Protein AF-0000000084808362 (afdb_homodimer)

Sequence (472 aa):
MSPPMSAMIQLTNAEKTFVMHLQGGVRLPVVRGVSFHVDAGECVVLAGPSGAGKSSILKMIFGNYRCDAGRIAILHRGATIDLATAEPRQVLELRRDTIGYVSQFLRAVPRVAAIDVVAEPLVAGSVGKDEARGRAGELLKRLNIAERLWSLPPATFSGGEQQRVNIARGFIAHVPILLLDEPTASLDAANREVVMRLIAEKKRDGVALIAIVHDDEVRARIADRLIDVASFAAAAMSPPMSAMIQLTNAEKTFVMHLQGGVRLPVVRGVSFHVDAGECVVLAGPSGAGKSSILKMIFGNYRCDAGRIAILHRGATIDLATAEPRQVLELRRDTIGYVSQFLRAVPRVAAIDVVAEPLVAGSVGKDEARGRAGELLKRLNIAERLWSLPPATFSGGEQQRVNIARGFIAHVPILLLDEPTASLDAANREVVMRLIAEKKRDGVALIAIVHDDEVRARIADRLIDVASFAAAA

Organism: Rhodopseudomonas palustris (strain HaA2) (NCBI:txid316058)

Radius of gyration: 23.23 Å; Cα contacts (8 Å, |Δi|>4): 958; chains: 2; bounding box: 54×68×52 Å

Nearest PDB structures (foldseek):
  7z15-assembly1_K  TM=9.847E-01  e=7.695E-33  Escherichia coli
  4p33-assembly1_A  TM=8.807E-01  e=1.014E-18  Escherichia coli K-12
  8bms-assembly1_B  TM=9.250E-01  e=7.532E-17  Lactobacillus delbrueckii subsp. bulgaricus ATCC 11842 = JCM 1002
  8bmq-assembly1_B  TM=8.930E-01  e=3.930E-16  Lactobacillus delbrueckii subsp. bulgaricus ATCC 11842 = JCM 1002
  7nnu-assembly1_B  TM=8.495E-01  e=1.137E-15  Lactobacillus delbrueckii subsp. bulgaricus ATCC 11842 = JCM 1002

Solvent-accessible surface area (backbone atoms only — not comparable to full-atom values): 24644 Å² total; per-residue (Å²): 127,79,71,60,100,55,44,40,35,36,35,44,42,25,23,34,64,45,65,36,64,92,55,84,47,42,72,44,57,35,30,39,58,38,62,54,69,38,33,55,38,30,28,38,27,50,38,62,60,82,81,27,31,65,67,55,51,52,31,35,74,65,58,80,33,76,46,73,39,59,35,38,36,33,55,49,96,89,38,77,43,43,61,53,74,50,51,71,70,54,48,54,48,38,49,70,59,32,40,36,64,28,62,76,64,65,82,66,61,84,89,41,24,33,36,53,58,25,13,39,63,34,38,75,69,69,38,54,64,69,60,23,39,50,54,26,49,54,44,34,47,68,58,70,45,59,74,87,49,34,75,36,34,46,83,78,45,50,70,41,52,31,44,42,48,35,48,36,32,36,60,64,49,90,40,54,26,40,37,32,37,40,80,55,50,66,39,42,71,70,58,34,50,46,53,51,49,52,53,52,50,42,26,74,72,40,20,19,31,41,34,35,65,66,50,65,69,60,43,66,72,58,40,75,41,79,42,63,35,54,80,20,28,30,81,124,126,78,71,60,100,55,45,41,35,37,33,43,41,26,23,34,64,45,64,35,63,94,56,83,48,42,71,44,58,36,31,38,58,39,63,52,69,37,34,57,37,29,29,39,27,50,38,63,60,82,82,26,32,64,67,56,53,54,32,35,75,66,58,79,35,77,47,73,38,59,36,38,36,34,55,50,96,90,37,76,43,43,60,52,76,49,52,71,69,54,49,53,48,38,49,71,58,33,40,35,65,28,62,75,63,66,80,66,60,84,87,41,25,35,37,52,59,26,14,39,62,34,39,75,70,69,38,53,62,68,60,22,36,50,54,25,48,54,45,35,48,69,59,69,47,60,74,86,49,34,74,35,34,46,84,77,46,52,70,40,52,28,44,42,49,35,48,37,30,38,60,64,51,89,40,53,27,38,40,33,37,39,78,56,51,67,40,42,71,70,58,34,50,46,52,52,49,53,53,51,51,40,26,74,71,40,20,19,32,40,34,34,64,67,49,64,69,60,43,65,72,59,40,76,43,78,41,64,36,54,81,20,27,31,80,125

InterPro domains:
  IPR003439 ABC transporter-like, ATP-binding domain [PF00005] (32-185)
  IPR003439 ABC transporter-like, ATP-binding domain [PS50893] (9-236)
  IPR003593 AAA+ ATPase domain [SM00382] (40-233)
  IPR012701 Phosphonate C-P lyase system, PhnL [TIGR02324] (8-229)
  IPR017871 ABC transporter-like, conserved site [PS00211] (157-171)
  IPR027417 P-loop containing nucleoside triphosphate hydrolase [G3DSA:3.40.50.300] (7-231)
  IPR027417 P-loop containing nucleoside triphosphate hydrolase [SSF52540] (11-228)

Foldseek 3Di:
DPPPPFFQKWWAQWWDWDQDVVVVRDIHTQFTGDTDTWGFLAEEEEDEDPSNCQVVVVCCQLLVGAGPDTWMWGQDPNDIDTSNPDDPVVSVVCPLAAEFEQAPDDPWDPPAFLLCLLLVSVVVVVDDPVVSSVLSVVQCVLLPNDPVRRRDTLVPPDPQSSLSSSLSSRLSDQHQEYEEEASCPPHDPVSSVSSLVSLNVNSVVGHTYYYYHDDPVSCVSRHPYYDYSNVGGDPD/DPPDPFFQKWWAQWWDWDQDVVVVRDIHTQFTGDTDTWGFLAEEEEDEDPSNCQVVVVCCQLLVGAGPDTWMWGQDPNDIDTSNPDDPVVSVVCPLAAEFEQAPDDPWDPPAFLLCLLLVSVVVVVDDPVVSSVLSVVQCVLLPNDPVRRRDTCVPPDPQSSLSSSLSSRLSDQHQEYEEEASCPPHDPVSSVSSLVSLNVNSVVGHTYYYYHDDPVSCVSRHPYYDYSNVGGDPD

Structure (mmCIF, N/CA/C/O backbone):
data_AF-0000000084808362-model_v1
#
loop_
_entity.id
_entity.type
_entity.pdbx_description
1 polymer 'Phosphonate C-P lyase system, PhnL'
#
loop_
_atom_site.group_PDB
_atom_site.id
_atom_site.type_symbol
_atom_site.label_atom_id
_atom_site.label_alt_id
_atom_site.label_comp_id
_atom_site.label_asym_id
_atom_site.label_entity_id
_atom_site.label_seq_id
_atom_site.pdbx_PDB_ins_code
_atom_site.Cartn_x
_atom_site.Cartn_y
_atom_site.Cartn_z
_atom_site.occupancy
_atom_site.B_iso_or_equiv
_atom_site.auth_seq_id
_atom_site.auth_comp_id
_atom_site.auth_asym_id
_atom_site.auth_atom_id
_atom_site.pdbx_PDB_model_num
ATOM 1 N N . MET A 1 1 ? 18.531 -31.109 -9.062 1 32.88 1 MET A N 1
ATOM 2 C CA . MET A 1 1 ? 17.656 -32.062 -8.367 1 32.88 1 MET A CA 1
ATOM 3 C C . MET A 1 1 ? 16.312 -32.156 -9.062 1 32.88 1 MET A C 1
ATOM 5 O O . MET A 1 1 ? 15.734 -31.125 -9.445 1 32.88 1 MET A O 1
ATOM 9 N N . SER A 1 2 ? 15.984 -33.188 -9.742 1 40.16 2 SER A N 1
ATOM 10 C CA . SER A 1 2 ? 14.711 -33.5 -10.375 1 40.16 2 SER A CA 1
ATOM 11 C C . SER A 1 2 ? 13.531 -33.062 -9.516 1 40.16 2 SER A C 1
ATOM 13 O O . SER A 1 2 ? 13.562 -33.188 -8.289 1 40.16 2 SER A O 1
ATOM 15 N N . PRO A 1 3 ? 12.75 -32.031 -9.898 1 50.47 3 PRO A N 1
ATOM 16 C CA . PRO A 1 3 ? 11.586 -31.688 -9.078 1 50.47 3 PRO A CA 1
ATOM 17 C C . PRO A 1 3 ? 10.859 -32.938 -8.562 1 50.47 3 PRO A C 1
ATOM 19 O O . PRO A 1 3 ? 10.859 -33.969 -9.227 1 50.47 3 PRO A O 1
ATOM 22 N N . PRO A 1 4 ? 10.805 -33.094 -7.316 1 53.03 4 PRO A N 1
ATOM 23 C CA . PRO A 1 4 ? 9.953 -34.188 -6.895 1 53.03 4 PRO A CA 1
ATOM 24 C C . PRO A 1 4 ? 8.625 -34.25 -7.645 1 53.03 4 PRO A C 1
ATOM 26 O O . PRO A 1 4 ? 8.188 -33.219 -8.203 1 53.03 4 PRO A O 1
ATOM 29 N N . MET A 1 5 ? 8.18 -35.344 -8.102 1 58.56 5 MET A N 1
ATOM 30 C CA . MET A 1 5 ? 6.938 -35.719 -8.781 1 58.56 5 MET A CA 1
ATOM 31 C C . MET A 1 5 ? 5.797 -34.781 -8.352 1 58.56 5 MET A C 1
ATOM 33 O O . MET A 1 5 ? 4.797 -34.656 -9.062 1 58.56 5 MET A O 1
ATOM 37 N N . SER A 1 6 ? 6.004 -33.781 -7.328 1 76.56 6 SER A N 1
ATOM 38 C CA . SER A 1 6 ? 4.848 -33.062 -6.797 1 76.56 6 SER A CA 1
ATOM 39 C C . SER A 1 6 ? 5.031 -31.547 -6.906 1 76.56 6 SER A C 1
ATOM 41 O O . SER A 1 6 ? 4.164 -30.766 -6.488 1 76.56 6 SER A O 1
ATOM 43 N N . ALA A 1 7 ? 5.977 -31.047 -7.711 1 92.12 7 ALA A N 1
ATOM 44 C CA . ALA A 1 7 ? 6.223 -29.609 -7.707 1 92.12 7 ALA A CA 1
ATOM 45 C C . ALA A 1 7 ? 5.316 -28.891 -8.703 1 92.12 7 ALA A C 1
ATOM 47 O O . ALA A 1 7 ? 5.223 -29.297 -9.867 1 92.12 7 ALA A O 1
ATOM 48 N N . MET A 1 8 ? 4.613 -27.922 -8.234 1 97.12 8 MET A N 1
ATOM 49 C CA . MET A 1 8 ? 3.768 -27.094 -9.094 1 97.12 8 MET A CA 1
ATOM 50 C C . MET A 1 8 ? 4.586 -26 -9.773 1 97.12 8 MET A C 1
ATOM 52 O O . MET A 1 8 ? 4.258 -25.578 -10.883 1 97.12 8 MET A O 1
ATOM 56 N N . ILE A 1 9 ? 5.625 -25.5 -9.086 1 97.88 9 ILE A N 1
ATOM 57 C CA . ILE A 1 9 ? 6.555 -24.484 -9.57 1 97.88 9 ILE A CA 1
ATOM 58 C C . ILE A 1 9 ? 7.992 -24.953 -9.328 1 97.88 9 ILE A C 1
ATOM 60 O O . ILE A 1 9 ? 8.312 -25.469 -8.258 1 97.88 9 ILE A O 1
ATOM 64 N N . GLN A 1 10 ? 8.844 -24.797 -10.32 1 97.31 10 GLN A N 1
ATOM 65 C CA . GLN A 1 10 ? 10.266 -25.078 -10.156 1 97.31 10 GLN A CA 1
ATOM 66 C C . GLN A 1 10 ? 11.117 -24.016 -10.82 1 97.31 10 GLN A C 1
ATOM 68 O O . GLN A 1 10 ? 11.047 -23.812 -12.039 1 97.31 10 GLN A O 1
ATOM 73 N N . LEU A 1 11 ? 11.828 -23.266 -10.016 1 96.94 11 LEU A N 1
ATOM 74 C CA . LEU A 1 11 ? 12.828 -22.344 -10.516 1 96.94 11 LEU A CA 1
ATOM 75 C C . LEU A 1 11 ? 14.219 -22.969 -10.461 1 96.94 11 LEU A C 1
ATOM 77 O O . LEU A 1 11 ? 14.602 -23.562 -9.445 1 96.94 11 LEU A O 1
ATOM 81 N N . THR A 1 12 ? 14.914 -22.922 -11.578 1 96.44 12 THR A N 1
ATOM 82 C CA . THR A 1 12 ? 16.281 -23.422 -11.672 1 96.44 12 THR A CA 1
ATOM 83 C C . THR A 1 12 ? 17.219 -22.344 -12.211 1 96.44 12 THR A C 1
ATOM 85 O O . THR A 1 12 ? 17.188 -22.016 -13.398 1 96.44 12 THR A O 1
ATOM 88 N N . ASN A 1 13 ? 18.016 -21.75 -11.328 1 95.5 13 ASN A N 1
ATOM 89 C CA . ASN A 1 13 ? 19 -20.734 -11.648 1 95.5 13 ASN A CA 1
ATOM 90 C C . ASN A 1 13 ? 18.375 -19.562 -12.406 1 95.5 13 ASN A C 1
ATOM 92 O O . ASN A 1 13 ? 18.938 -19.094 -13.406 1 95.5 13 ASN A O 1
ATOM 96 N N . ALA A 1 14 ? 17.266 -19.172 -12.008 1 94.5 14 ALA A N 1
ATOM 97 C CA . ALA A 1 14 ? 16.578 -18.062 -12.656 1 94.5 14 ALA A CA 1
ATOM 98 C C . ALA A 1 14 ? 17.266 -16.734 -12.359 1 94.5 14 ALA A C 1
ATOM 100 O O . ALA A 1 14 ? 17.75 -16.516 -11.242 1 94.5 14 ALA A O 1
ATOM 101 N N . GLU A 1 15 ? 17.312 -15.891 -13.344 1 92.38 15 GLU A N 1
ATOM 102 C CA . GLU A 1 15 ? 17.984 -14.594 -13.219 1 92.38 15 GLU A CA 1
ATOM 103 C C . GLU A 1 15 ? 17.141 -13.477 -13.828 1 92.38 15 GLU A C 1
ATOM 105 O O . GLU A 1 15 ? 16.375 -13.711 -14.766 1 92.38 15 GLU A O 1
ATOM 110 N N . LYS A 1 16 ? 17.203 -12.352 -13.203 1 88.31 16 LYS A N 1
ATOM 111 C CA . LYS A 1 16 ? 16.562 -11.156 -13.742 1 88.31 16 LYS A CA 1
ATOM 112 C C . LYS A 1 16 ? 17.484 -9.953 -13.656 1 88.31 16 LYS A C 1
ATOM 114 O O . LYS A 1 16 ? 18.062 -9.68 -12.594 1 88.31 16 LYS A O 1
ATOM 119 N N . THR A 1 17 ? 17.609 -9.32 -14.75 1 82.44 17 THR A N 1
ATOM 120 C CA . THR A 1 17 ? 18.375 -8.086 -14.859 1 82.44 17 THR A CA 1
ATOM 121 C C . THR A 1 17 ? 17.547 -6.984 -15.5 1 82.44 17 THR A C 1
ATOM 123 O O . THR A 1 17 ? 16.812 -7.238 -16.469 1 82.44 17 THR A O 1
ATOM 126 N N . PHE A 1 18 ? 17.547 -5.848 -14.82 1 75.19 18 PHE A N 1
ATOM 127 C CA . PHE A 1 18 ? 16.891 -4.707 -15.438 1 75.19 18 PHE A CA 1
ATOM 128 C C . PHE A 1 18 ? 17.891 -3.828 -16.172 1 75.19 18 PHE A C 1
ATOM 130 O O . PHE A 1 18 ? 19 -3.588 -15.68 1 75.19 18 PHE A O 1
ATOM 137 N N . VAL A 1 19 ? 17.609 -3.615 -17.375 1 72.5 19 VAL A N 1
ATOM 138 C CA . VAL A 1 19 ? 18.422 -2.688 -18.141 1 72.5 19 VAL A CA 1
ATOM 139 C C . VAL A 1 19 ? 17.828 -1.284 -18.078 1 72.5 19 VAL A C 1
ATOM 141 O O . VAL A 1 19 ? 16.672 -1.075 -18.453 1 72.5 19 VAL A O 1
ATOM 144 N N . MET A 1 20 ? 18.547 -0.435 -17.453 1 66.06 20 MET A N 1
ATOM 145 C CA . MET A 1 20 ? 18.109 0.949 -17.297 1 66.06 20 MET A CA 1
ATOM 146 C C . MET A 1 20 ? 18.422 1.765 -18.547 1 66.06 20 MET A C 1
ATOM 148 O O . MET A 1 20 ? 19.5 2.357 -18.641 1 66.06 20 MET A O 1
ATOM 152 N N . HIS A 1 21 ? 17.531 1.797 -19.406 1 66.94 21 HIS A N 1
ATOM 153 C CA . HIS A 1 21 ? 17.797 2.465 -20.672 1 66.94 21 HIS A CA 1
ATOM 154 C C . HIS A 1 21 ? 18 3.963 -20.469 1 66.94 21 HIS A C 1
ATOM 156 O O . HIS A 1 21 ? 18.812 4.578 -21.172 1 66.94 21 HIS A O 1
ATOM 162 N N . LEU A 1 22 ? 17.219 4.465 -19.516 1 60.75 22 LEU A N 1
ATOM 163 C CA . LEU A 1 22 ? 17.344 5.895 -19.266 1 60.75 22 LEU A CA 1
ATOM 164 C C . LEU A 1 22 ? 18.688 6.23 -18.625 1 60.75 22 LEU A C 1
ATOM 166 O O . LEU A 1 22 ? 19.062 7.398 -18.531 1 60.75 22 LEU A O 1
ATOM 170 N N . GLN A 1 23 ? 19.359 5.207 -18.234 1 61.28 23 GLN A N 1
ATOM 171 C CA . GLN A 1 23 ? 20.672 5.422 -17.672 1 61.28 23 GLN A CA 1
ATOM 172 C C . GLN A 1 23 ? 21.75 4.727 -18.5 1 61.28 23 GLN A C 1
ATOM 174 O O . GLN A 1 23 ? 22.594 4.004 -17.953 1 61.28 23 GLN A O 1
ATOM 179 N N . GLY A 1 24 ? 21.734 5.043 -19.656 1 66.44 24 GLY A N 1
ATOM 180 C CA . GLY A 1 24 ? 22.812 4.555 -20.516 1 66.44 24 GLY A CA 1
ATOM 181 C C . GLY A 1 24 ? 22.812 3.045 -20.656 1 66.44 24 GLY A C 1
ATOM 182 O O . GLY A 1 24 ? 23.859 2.451 -20.953 1 66.44 24 GLY A O 1
ATOM 183 N N . GLY A 1 25 ? 21.75 2.49 -20.25 1 67.94 25 GLY A N 1
ATOM 184 C CA . GLY A 1 25 ? 21.672 1.048 -20.422 1 67.94 25 GLY A CA 1
ATOM 185 C C . GLY A 1 2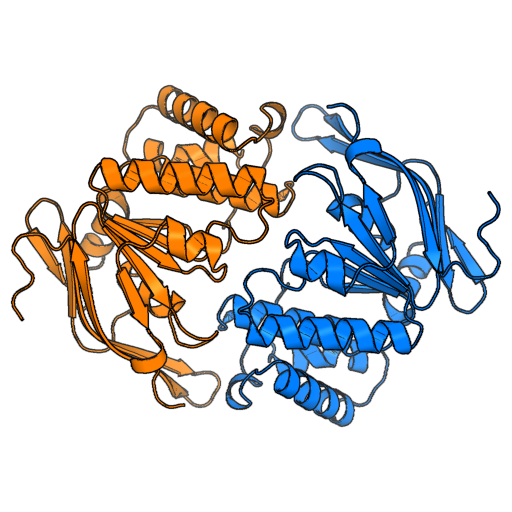5 ? 22.281 0.277 -19.266 1 67.94 25 GLY A C 1
ATOM 186 O O . GLY A 1 25 ? 22.703 -0.867 -19.438 1 67.94 25 GLY A O 1
ATOM 187 N N . VAL A 1 26 ? 22.406 0.939 -18.172 1 70.69 26 VAL A N 1
ATOM 188 C CA . VAL A 1 26 ? 22.969 0.29 -16.984 1 70.69 26 VAL A CA 1
ATOM 189 C C . VAL A 1 26 ? 22.125 -0.937 -16.641 1 70.69 26 VAL A C 1
ATOM 191 O O . VAL A 1 26 ? 20.891 -0.894 -16.703 1 70.69 26 VAL A O 1
ATOM 194 N N . ARG A 1 27 ? 22.969 -2.059 -16.547 1 75.62 27 ARG A N 1
ATOM 195 C CA . ARG A 1 27 ? 22.328 -3.305 -16.141 1 75.62 27 ARG A CA 1
ATOM 196 C C . ARG A 1 27 ? 22.266 -3.436 -14.625 1 75.62 27 ARG A C 1
ATOM 198 O O . ARG A 1 27 ? 23.281 -3.24 -13.945 1 75.62 27 ARG A O 1
ATOM 205 N N . LEU A 1 28 ? 21.078 -3.555 -14.117 1 74.56 28 LEU A N 1
ATOM 206 C CA . LEU A 1 28 ? 20.891 -3.754 -12.68 1 74.56 28 LEU A CA 1
ATOM 207 C C . LEU A 1 28 ? 20.375 -5.16 -12.391 1 74.56 28 LEU A C 1
ATOM 209 O O . LEU A 1 28 ? 19.172 -5.418 -12.461 1 74.56 28 LEU A O 1
ATOM 213 N N . PRO A 1 29 ? 21.484 -6.02 -12.156 1 78.25 29 PRO A N 1
ATOM 214 C CA . PRO A 1 29 ? 21.016 -7.344 -11.75 1 78.25 29 PRO A CA 1
ATOM 215 C C . PRO A 1 29 ? 20.156 -7.305 -10.484 1 78.25 29 PRO A C 1
ATOM 217 O O . PRO A 1 29 ? 20.531 -6.676 -9.5 1 78.25 29 PRO A O 1
ATOM 220 N N . VAL A 1 30 ? 19.047 -7.867 -10.586 1 79.12 30 VAL A N 1
ATOM 221 C CA . VAL A 1 30 ? 18.125 -7.863 -9.453 1 79.12 30 VAL A CA 1
ATOM 222 C C . VAL A 1 30 ? 18.25 -9.18 -8.688 1 79.12 30 VAL A C 1
ATOM 224 O O . VAL A 1 30 ? 18.453 -9.18 -7.469 1 79.12 30 VAL A O 1
ATOM 227 N N . VAL A 1 31 ? 18.172 -10.352 -9.375 1 87 31 VAL A N 1
ATOM 228 C CA . VAL A 1 31 ? 18.344 -11.672 -8.766 1 87 31 VAL A CA 1
ATOM 229 C C . VAL A 1 31 ? 19.141 -12.57 -9.695 1 87 31 VAL A C 1
ATOM 231 O O . VAL A 1 31 ? 19.031 -12.461 -10.922 1 87 31 VAL A O 1
ATOM 234 N N . ARG A 1 32 ? 19.922 -13.414 -9.047 1 90.62 32 ARG A N 1
ATOM 235 C CA . ARG A 1 32 ? 20.75 -14.375 -9.773 1 90.62 32 ARG A CA 1
ATOM 236 C C . ARG A 1 32 ? 20.703 -15.75 -9.102 1 90.62 32 ARG A C 1
ATOM 238 O O . ARG A 1 32 ? 20.734 -15.844 -7.875 1 90.62 32 ARG A O 1
ATOM 245 N N . GLY A 1 33 ? 20.547 -16.734 -9.93 1 91.69 33 GLY A N 1
ATOM 246 C CA . GLY A 1 33 ? 20.672 -18.109 -9.461 1 91.69 33 GLY A CA 1
ATOM 247 C C . GLY A 1 33 ? 19.531 -18.547 -8.57 1 91.69 33 GLY A C 1
ATOM 248 O O . GLY A 1 33 ? 19.719 -19.359 -7.66 1 91.69 33 GLY A O 1
ATOM 249 N N . VAL A 1 34 ? 18.375 -18 -8.789 1 94.12 34 VAL A N 1
ATOM 250 C CA . VAL A 1 34 ? 17.234 -18.359 -7.965 1 94.12 34 VAL A CA 1
ATOM 251 C C . VAL A 1 34 ? 16.812 -19.812 -8.25 1 94.12 34 VAL A C 1
ATOM 253 O O . VAL A 1 34 ? 16.469 -20.141 -9.383 1 94.12 34 VAL A O 1
ATOM 256 N N . SER A 1 35 ? 16.922 -20.672 -7.215 1 96.31 35 SER A N 1
ATOM 257 C CA . SER A 1 35 ? 16.547 -22.078 -7.371 1 96.31 35 SER A CA 1
ATOM 258 C C . SER A 1 35 ? 15.734 -22.562 -6.188 1 96.31 35 SER A C 1
ATOM 260 O O . SER A 1 35 ? 16.203 -22.547 -5.047 1 96.31 35 SER A O 1
ATOM 262 N N . PHE A 1 36 ? 14.516 -22.953 -6.422 1 96.5 36 PHE A N 1
ATOM 263 C CA . PHE A 1 36 ? 13.648 -23.578 -5.434 1 96.5 36 PHE A CA 1
ATOM 264 C C . PHE A 1 36 ? 12.383 -24.109 -6.094 1 96.5 36 PHE A C 1
ATOM 266 O O . PHE A 1 36 ? 12.164 -23.906 -7.285 1 96.5 36 PHE A O 1
ATOM 273 N N . HIS A 1 37 ? 11.664 -24.844 -5.406 1 97.25 37 HIS A N 1
ATOM 274 C CA . HIS A 1 37 ? 10.398 -25.359 -5.902 1 97.25 37 HIS A CA 1
ATOM 275 C C . HIS A 1 37 ? 9.289 -25.172 -4.871 1 97.25 37 HIS A C 1
ATOM 277 O O . HIS A 1 37 ? 9.555 -24.844 -3.717 1 97.25 37 HIS A O 1
ATOM 283 N N . VAL A 1 38 ? 8.078 -25.281 -5.32 1 98.06 38 VAL A N 1
ATOM 284 C CA . VAL A 1 38 ? 6.895 -25.234 -4.465 1 98.06 38 VAL A CA 1
ATOM 285 C C . VAL A 1 38 ? 5.953 -26.391 -4.809 1 98.06 38 VAL A C 1
ATOM 287 O O . VAL A 1 38 ? 5.605 -26.578 -5.977 1 98.06 38 VAL A O 1
ATOM 290 N N . ASP A 1 39 ? 5.57 -27.109 -3.793 1 97.69 39 ASP A N 1
ATOM 291 C CA . ASP A 1 39 ? 4.688 -28.266 -3.992 1 97.69 39 ASP A CA 1
ATOM 292 C C . ASP A 1 39 ? 3.225 -27.859 -3.814 1 97.69 39 ASP A C 1
ATOM 294 O O . ASP A 1 39 ? 2.928 -26.797 -3.277 1 97.69 39 ASP A O 1
ATOM 298 N N . ALA A 1 40 ? 2.346 -28.734 -4.371 1 97.19 40 ALA A N 1
ATOM 299 C CA . ALA A 1 40 ? 0.918 -28.562 -4.125 1 97.19 40 ALA A CA 1
ATOM 300 C C . ALA A 1 40 ? 0.615 -28.547 -2.629 1 97.19 40 ALA A C 1
ATOM 302 O O . ALA A 1 40 ? 1.174 -29.344 -1.87 1 97.19 40 ALA A O 1
ATOM 303 N N . GLY A 1 41 ? -0.188 -27.547 -2.23 1 97.31 41 GLY A N 1
ATOM 304 C CA . GLY A 1 41 ? -0.6 -27.469 -0.838 1 97.31 41 GLY A CA 1
ATOM 305 C C . GLY A 1 41 ? 0.478 -26.906 0.072 1 97.31 41 GLY A C 1
ATOM 306 O O . GLY A 1 41 ? 0.382 -27.016 1.296 1 97.31 41 GLY A O 1
ATOM 307 N N . GLU A 1 42 ? 1.483 -26.328 -0.536 1 97.94 42 GLU A N 1
ATOM 308 C CA . GLU A 1 42 ? 2.58 -25.734 0.215 1 97.94 42 GLU A CA 1
ATOM 309 C C . GLU A 1 42 ? 2.582 -24.203 0.063 1 97.94 42 GLU A C 1
ATOM 311 O O . GLU A 1 42 ? 2.305 -23.688 -1.021 1 97.94 42 GLU A O 1
ATOM 316 N N . CYS A 1 43 ? 2.869 -23.562 1.129 1 98.19 43 CYS A N 1
ATOM 317 C CA . CYS A 1 43 ? 3.096 -22.125 1.074 1 98.19 43 CYS A CA 1
ATOM 318 C C . CYS A 1 43 ? 4.559 -21.797 1.346 1 98.19 43 CYS A C 1
ATOM 320 O O . CYS A 1 43 ? 5.039 -21.969 2.467 1 98.19 43 CYS A O 1
ATOM 322 N N . VAL A 1 44 ? 5.246 -21.344 0.374 1 98.19 44 VAL A N 1
ATOM 323 C CA . VAL A 1 44 ? 6.625 -20.891 0.502 1 98.19 44 VAL A CA 1
ATOM 324 C C . VAL A 1 44 ? 6.648 -19.375 0.668 1 98.19 44 VAL A C 1
ATOM 326 O O . VAL A 1 44 ? 5.996 -18.641 -0.088 1 98.19 44 VAL A O 1
ATOM 329 N N . VAL A 1 45 ? 7.336 -18.875 1.63 1 97.62 45 VAL A N 1
ATOM 330 C CA . VAL A 1 45 ? 7.477 -17.438 1.853 1 97.62 45 VAL A CA 1
ATOM 331 C C . VAL A 1 45 ? 8.883 -17 1.455 1 97.62 45 VAL A C 1
ATOM 333 O O . VAL A 1 45 ? 9.875 -17.609 1.857 1 97.62 45 VAL A O 1
ATOM 336 N N . LEU A 1 46 ? 8.938 -16 0.653 1 96 46 LEU A N 1
ATOM 337 C CA . LEU A 1 46 ? 10.203 -15.375 0.298 1 96 46 LEU A CA 1
ATOM 338 C C . LEU A 1 46 ? 10.617 -14.336 1.343 1 96 46 LEU A C 1
ATOM 340 O O . LEU A 1 46 ? 9.883 -13.383 1.602 1 96 46 LEU A O 1
ATOM 344 N N . ALA A 1 47 ? 11.742 -14.602 1.918 1 92.31 47 ALA A N 1
ATOM 345 C CA . ALA A 1 47 ? 12.273 -13.703 2.941 1 92.31 47 ALA A CA 1
ATOM 346 C C . ALA A 1 47 ? 13.5 -12.953 2.43 1 92.31 47 ALA A C 1
ATOM 348 O O . ALA A 1 47 ? 14.141 -13.375 1.463 1 92.31 47 ALA A O 1
ATOM 349 N N . GLY A 1 48 ? 13.781 -11.805 3.086 1 88 48 GLY A N 1
ATOM 350 C CA . GLY A 1 48 ? 14.906 -10.961 2.705 1 88 48 GLY A CA 1
ATOM 351 C C . GLY A 1 48 ? 14.617 -9.477 2.842 1 88 48 GLY A C 1
ATOM 352 O O . GLY A 1 48 ? 13.461 -9.086 3.02 1 88 48 GLY A O 1
ATOM 353 N N . PRO A 1 49 ? 15.625 -8.75 2.795 1 83 49 PRO A N 1
ATOM 354 C CA . PRO A 1 49 ? 15.438 -7.301 2.938 1 83 49 PRO A CA 1
ATOM 355 C C . PRO A 1 49 ? 14.719 -6.68 1.744 1 83 49 PRO A C 1
ATOM 357 O O . PRO A 1 49 ? 14.594 -7.316 0.694 1 83 49 PRO A O 1
ATOM 360 N N . SER A 1 50 ? 14.188 -5.484 1.985 1 80.12 50 SER A N 1
ATOM 361 C CA . SER A 1 50 ? 13.578 -4.746 0.883 1 80.12 50 SER A CA 1
ATOM 362 C C . SER A 1 50 ? 14.57 -4.539 -0.257 1 80.12 50 SER A C 1
ATOM 364 O O . SER A 1 50 ? 15.742 -4.242 -0.021 1 80.12 50 SER A O 1
ATOM 366 N N . GLY A 1 51 ? 14.086 -4.762 -1.45 1 78.06 51 GLY A N 1
ATOM 367 C CA . GLY A 1 51 ? 14.938 -4.57 -2.615 1 78.06 51 GLY A CA 1
ATOM 368 C C . GLY A 1 51 ? 15.719 -5.812 -2.988 1 78.06 51 GLY A C 1
ATOM 369 O O . GLY A 1 51 ? 16.469 -5.812 -3.971 1 78.06 51 GLY A O 1
ATOM 370 N N . ALA A 1 52 ? 15.477 -6.852 -2.297 1 83.44 52 ALA A N 1
ATOM 371 C CA . ALA A 1 52 ? 16.25 -8.07 -2.543 1 83.44 52 ALA A CA 1
ATOM 372 C C . ALA A 1 52 ? 15.773 -8.766 -3.818 1 83.44 52 ALA A C 1
ATOM 374 O O . ALA A 1 52 ? 16.406 -9.727 -4.277 1 83.44 52 ALA A O 1
ATOM 375 N N . GLY A 1 53 ? 14.641 -8.352 -4.344 1 86.56 53 GLY A N 1
ATOM 376 C CA . GLY A 1 53 ? 14.148 -8.922 -5.59 1 86.56 53 GLY A CA 1
ATOM 377 C C . GLY A 1 53 ? 12.977 -9.859 -5.402 1 86.56 53 GLY A C 1
ATOM 378 O O . GLY A 1 53 ? 12.594 -10.578 -6.324 1 86.56 53 GLY A O 1
ATOM 379 N N . LYS A 1 54 ? 12.43 -9.945 -4.25 1 91.19 54 LYS A N 1
ATOM 380 C CA . LYS A 1 54 ? 11.32 -10.844 -3.934 1 91.19 54 LYS A CA 1
ATOM 381 C C . LYS A 1 54 ? 10.156 -10.641 -4.898 1 91.19 54 LYS A C 1
ATOM 383 O O . LYS A 1 54 ? 9.656 -11.602 -5.488 1 91.19 54 LYS A O 1
ATOM 388 N N . SER A 1 55 ? 9.781 -9.383 -5.113 1 89.69 55 SER A N 1
ATOM 389 C CA . SER A 1 55 ? 8.664 -9.086 -6.004 1 89.69 55 SER A CA 1
ATOM 390 C C . SER A 1 55 ? 9.008 -9.422 -7.449 1 89.69 55 SER A C 1
ATOM 392 O O . SER A 1 55 ? 8.141 -9.852 -8.219 1 89.69 55 SER A O 1
ATOM 394 N N . SER A 1 56 ? 10.258 -9.211 -7.801 1 88.19 56 SER A N 1
ATOM 395 C CA . SER A 1 56 ? 10.688 -9.562 -9.148 1 88.19 56 SER A CA 1
ATOM 396 C C . SER A 1 56 ? 10.523 -11.055 -9.414 1 88.19 56 SER A C 1
ATOM 398 O O . SER A 1 56 ? 10.141 -11.453 -10.516 1 88.19 56 SER A O 1
ATOM 400 N N . ILE A 1 57 ? 10.812 -11.836 -8.414 1 93.69 57 ILE A N 1
ATOM 401 C CA . ILE A 1 57 ? 10.656 -13.281 -8.555 1 93.69 57 ILE A CA 1
ATOM 402 C C . ILE A 1 57 ? 9.188 -13.617 -8.805 1 93.69 57 ILE A C 1
ATOM 404 O O . ILE A 1 57 ? 8.867 -14.383 -9.711 1 93.69 57 ILE A O 1
ATOM 408 N N . LEU A 1 58 ? 8.258 -13.008 -8.047 1 94.69 58 LEU A N 1
ATOM 409 C CA . LEU A 1 58 ? 6.828 -13.234 -8.25 1 94.69 58 LEU A CA 1
ATOM 410 C C . LEU A 1 58 ? 6.402 -12.805 -9.648 1 94.69 58 LEU A C 1
ATOM 412 O O . LEU A 1 58 ? 5.656 -13.516 -10.32 1 94.69 58 LEU A O 1
ATOM 416 N N . LYS A 1 59 ? 6.926 -11.719 -10.102 1 92.31 59 LYS A N 1
ATOM 417 C CA . LYS A 1 59 ? 6.57 -11.188 -11.414 1 92.31 59 LYS A CA 1
ATOM 418 C C . LYS A 1 59 ? 7.105 -12.086 -12.531 1 92.31 59 LYS A C 1
ATOM 420 O O . LYS A 1 59 ? 6.48 -12.219 -13.586 1 92.31 59 LYS A O 1
ATOM 425 N N . MET A 1 60 ? 8.25 -12.672 -12.312 1 93.81 60 MET A N 1
ATOM 426 C CA . MET A 1 60 ? 8.789 -13.617 -13.281 1 93.81 60 MET A CA 1
ATOM 427 C C . MET A 1 60 ? 7.906 -14.859 -13.367 1 93.81 60 MET A C 1
ATOM 429 O O . MET A 1 60 ? 7.609 -15.336 -14.469 1 93.81 60 MET A O 1
ATOM 433 N N . ILE A 1 61 ? 7.477 -15.281 -12.219 1 96.5 61 ILE A N 1
ATOM 434 C CA . ILE A 1 61 ? 6.648 -16.484 -12.18 1 96.5 61 ILE A CA 1
ATOM 435 C C . ILE A 1 61 ? 5.297 -16.203 -12.828 1 96.5 61 ILE A C 1
ATOM 437 O O . ILE A 1 61 ? 4.75 -17.047 -13.547 1 96.5 61 ILE A O 1
ATOM 441 N N . PHE A 1 62 ? 4.773 -15.023 -12.672 1 95 62 PHE A N 1
ATOM 442 C CA . PHE A 1 62 ? 3.49 -14.641 -13.25 1 95 62 PHE A CA 1
ATOM 443 C C . PHE A 1 62 ? 3.633 -14.328 -14.734 1 95 62 PHE A C 1
ATOM 445 O O . PHE A 1 62 ? 2.637 -14.258 -15.453 1 95 62 PHE A O 1
ATOM 452 N N . GLY A 1 63 ? 4.848 -14.039 -15.133 1 92.38 63 GLY A N 1
ATOM 453 C CA . GLY A 1 63 ? 5.113 -13.805 -16.547 1 92.38 63 GLY A CA 1
ATOM 454 C C . GLY A 1 63 ? 5.109 -12.328 -16.906 1 92.38 63 GLY A C 1
ATOM 455 O O . GLY A 1 63 ? 5.121 -11.977 -18.094 1 92.38 63 GLY A O 1
ATOM 456 N N . ASN A 1 64 ? 5.039 -11.477 -15.969 1 87.81 64 ASN A N 1
ATOM 457 C CA . ASN A 1 64 ? 5.133 -10.039 -16.219 1 87.81 64 ASN A CA 1
ATOM 458 C C . ASN A 1 64 ? 6.566 -9.625 -16.531 1 87.81 64 ASN A C 1
ATOM 460 O O . ASN A 1 64 ? 6.789 -8.602 -17.188 1 87.81 64 ASN A O 1
ATOM 464 N N . TYR A 1 65 ? 7.477 -10.375 -15.969 1 87.19 65 TYR A N 1
ATOM 465 C CA . TYR A 1 65 ? 8.898 -10.164 -16.234 1 87.19 65 TYR A CA 1
ATOM 466 C C . TYR A 1 65 ? 9.5 -11.375 -16.938 1 87.19 65 TYR A C 1
ATOM 468 O O . TYR A 1 65 ? 9.172 -12.523 -16.609 1 87.19 65 TYR A O 1
ATOM 476 N N . ARG A 1 66 ? 10.344 -11.055 -17.812 1 88.12 66 ARG A N 1
ATOM 477 C CA . ARG A 1 66 ? 11.047 -12.141 -18.5 1 88.12 66 ARG A CA 1
ATOM 478 C C . ARG A 1 66 ? 12.188 -12.672 -17.641 1 88.12 66 ARG A C 1
ATOM 480 O O . ARG A 1 66 ? 12.898 -11.898 -17 1 88.12 66 ARG A O 1
ATOM 487 N N . CYS A 1 67 ? 12.242 -13.938 -17.609 1 90.69 67 CYS A N 1
ATOM 488 C CA . CYS A 1 67 ? 13.406 -14.602 -17.016 1 90.69 67 CYS A CA 1
ATOM 489 C C . CYS A 1 67 ? 14.602 -14.531 -17.969 1 90.69 67 CYS A C 1
ATOM 491 O O . CYS A 1 67 ? 14.562 -15.086 -19.062 1 90.69 67 CYS A O 1
ATOM 493 N N . ASP A 1 68 ? 15.656 -13.867 -17.547 1 90.19 68 ASP A N 1
ATOM 494 C CA . ASP A 1 68 ? 16.781 -13.617 -18.453 1 90.19 68 ASP A CA 1
ATOM 495 C C . ASP A 1 68 ? 17.625 -14.875 -18.641 1 90.19 68 ASP A C 1
ATOM 497 O O . ASP A 1 68 ? 18.219 -15.062 -19.703 1 90.19 68 ASP A O 1
ATOM 501 N N . ALA A 1 69 ? 17.75 -15.648 -17.656 1 91.88 69 ALA A N 1
ATOM 502 C CA . ALA A 1 69 ? 18.484 -16.922 -17.703 1 91.88 69 ALA A CA 1
ATOM 503 C C . ALA A 1 69 ? 17.875 -17.938 -16.734 1 91.88 69 ALA A C 1
ATOM 505 O O . ALA A 1 69 ? 17.094 -17.562 -15.852 1 91.88 69 ALA A O 1
ATOM 506 N N . GLY A 1 70 ? 18.141 -19.156 -17.016 1 94.94 70 GLY A N 1
ATOM 507 C CA . GLY A 1 70 ? 17.578 -20.219 -16.188 1 94.94 70 GLY A CA 1
ATOM 508 C C . GLY A 1 70 ? 16.219 -20.688 -16.656 1 94.94 70 GLY A C 1
ATOM 509 O O . GLY A 1 70 ? 15.914 -20.609 -17.844 1 94.94 70 GLY A O 1
ATOM 510 N N . ARG A 1 71 ? 15.578 -21.312 -15.633 1 95.62 71 ARG A N 1
ATOM 511 C CA . ARG A 1 71 ? 14.297 -21.922 -15.992 1 95.62 71 ARG A CA 1
ATOM 512 C C . ARG A 1 71 ? 13.258 -21.688 -14.906 1 95.62 71 ARG A C 1
ATOM 514 O O . ARG A 1 71 ? 13.586 -21.672 -13.719 1 95.62 71 ARG A O 1
ATOM 521 N N . ILE A 1 72 ? 12.047 -21.438 -15.336 1 97.12 72 ILE A N 1
ATOM 522 C CA . ILE A 1 72 ? 10.883 -21.422 -14.469 1 97.12 72 ILE A CA 1
ATOM 523 C C . ILE A 1 72 ? 9.828 -22.391 -15 1 97.12 72 ILE A C 1
ATOM 525 O O . ILE A 1 72 ? 9.094 -22.078 -15.938 1 97.12 72 ILE A O 1
ATOM 529 N N . ALA A 1 73 ? 9.773 -23.516 -14.375 1 97.19 73 ALA A N 1
ATOM 530 C CA . ALA A 1 73 ? 8.867 -24.578 -14.828 1 97.19 73 ALA A CA 1
ATOM 531 C C . ALA A 1 73 ? 7.562 -24.562 -14.039 1 97.19 73 ALA A C 1
ATOM 533 O O . ALA A 1 73 ? 7.578 -24.578 -12.805 1 97.19 73 ALA A O 1
ATOM 534 N N . ILE A 1 74 ? 6.453 -24.516 -14.727 1 97.5 74 ILE A N 1
ATOM 535 C CA . ILE A 1 74 ? 5.121 -24.5 -14.133 1 97.5 74 ILE A CA 1
ATOM 536 C C . ILE A 1 74 ? 4.348 -25.75 -14.57 1 97.5 74 ILE A C 1
ATOM 538 O O . ILE A 1 74 ? 4.293 -26.062 -15.766 1 97.5 74 ILE A O 1
ATOM 542 N N . LEU A 1 75 ? 3.838 -26.469 -13.625 1 96.62 75 LEU A N 1
ATOM 543 C CA . LEU A 1 75 ? 2.947 -27.562 -13.969 1 96.62 75 LEU A CA 1
ATOM 544 C C . LEU A 1 75 ? 1.57 -27.047 -14.375 1 96.62 75 LEU A C 1
ATOM 546 O O . LEU A 1 75 ? 0.884 -26.406 -13.57 1 96.62 75 LEU A O 1
ATOM 550 N N . HIS A 1 76 ? 1.217 -27.234 -15.594 1 95.25 76 HIS A N 1
ATOM 551 C CA . HIS A 1 76 ? -0.036 -26.766 -16.172 1 95.25 76 HIS A CA 1
ATOM 552 C C . HIS A 1 76 ? -0.805 -27.906 -16.828 1 95.25 76 HIS A C 1
ATOM 554 O O . HIS A 1 76 ? -0.367 -28.453 -17.844 1 95.25 76 HIS A O 1
ATOM 560 N N . ARG A 1 77 ? -1.943 -28.266 -16.234 1 92.38 77 ARG A N 1
ATOM 561 C CA . ARG A 1 77 ? -2.805 -29.312 -16.766 1 92.38 77 ARG A CA 1
ATOM 562 C C . ARG A 1 77 ? -2.012 -30.594 -17.047 1 92.38 77 ARG A C 1
ATOM 564 O O . ARG A 1 77 ? -2.107 -31.172 -18.141 1 92.38 77 ARG A O 1
ATOM 571 N N . GLY A 1 78 ? -1.149 -30.891 -16.156 1 91.19 78 GLY A N 1
ATOM 572 C CA . GLY A 1 78 ? -0.424 -32.156 -16.219 1 91.19 78 GLY A CA 1
ATOM 573 C C . GLY A 1 78 ? 0.865 -32.062 -17 1 91.19 78 GLY A C 1
ATOM 574 O O . GLY A 1 78 ? 1.649 -33 -17.047 1 91.19 78 GLY A O 1
ATOM 575 N N . ALA A 1 79 ? 1.113 -30.969 -17.625 1 93.69 79 ALA A N 1
ATOM 576 C CA . ALA A 1 79 ? 2.338 -30.766 -18.391 1 93.69 79 ALA A CA 1
ATOM 577 C C . ALA A 1 79 ? 3.152 -29.594 -17.828 1 93.69 79 ALA A C 1
ATOM 579 O O . ALA A 1 79 ? 2.592 -28.656 -17.266 1 93.69 79 ALA A O 1
ATOM 580 N N . THR A 1 80 ? 4.414 -29.734 -18.125 1 95.44 80 THR A N 1
ATOM 581 C CA . THR A 1 80 ? 5.297 -28.688 -17.625 1 95.44 80 THR A CA 1
ATOM 582 C C . THR A 1 80 ? 5.559 -27.641 -18.719 1 95.44 80 THR A C 1
ATOM 584 O O . THR A 1 80 ? 5.875 -27.984 -19.859 1 95.44 80 THR A O 1
ATOM 587 N N . ILE A 1 81 ? 5.387 -26.391 -18.344 1 95.88 81 ILE A N 1
ATOM 588 C CA . ILE A 1 81 ? 5.695 -25.266 -19.234 1 95.88 81 ILE A CA 1
ATOM 589 C C . ILE A 1 81 ? 6.828 -24.438 -18.641 1 95.88 81 ILE A C 1
ATOM 591 O O . ILE A 1 81 ? 6.777 -24.062 -17.453 1 95.88 81 ILE A O 1
ATOM 595 N N . ASP A 1 82 ? 7.84 -24.203 -19.422 1 96.38 82 ASP A N 1
ATOM 596 C CA . ASP A 1 82 ? 8.922 -23.312 -19.016 1 96.38 82 ASP A CA 1
ATOM 597 C C . ASP A 1 82 ? 8.625 -21.875 -19.422 1 96.38 82 ASP A C 1
ATOM 599 O O . ASP A 1 82 ? 8.656 -21.547 -20.609 1 96.38 82 ASP A O 1
ATOM 603 N N . LEU A 1 83 ? 8.469 -21.047 -18.453 1 95.38 83 LEU A N 1
ATOM 604 C CA . LEU A 1 83 ? 8.086 -19.672 -18.703 1 95.38 83 LEU A CA 1
ATOM 605 C C . LEU A 1 83 ? 9.18 -18.922 -19.453 1 95.38 83 LEU A C 1
ATOM 607 O O . LEU A 1 83 ? 8.898 -18 -20.219 1 95.38 83 LEU A O 1
ATOM 611 N N . ALA A 1 84 ? 10.406 -19.312 -19.266 1 92.56 84 ALA A N 1
ATOM 612 C CA . ALA A 1 84 ? 11.523 -18.625 -19.906 1 92.56 84 ALA A CA 1
ATOM 613 C C . ALA A 1 84 ? 11.453 -18.766 -21.422 1 92.56 84 ALA A C 1
ATOM 615 O O . ALA A 1 84 ? 11.945 -17.891 -22.156 1 92.56 84 ALA A O 1
ATOM 616 N N . THR A 1 85 ? 10.828 -19.797 -21.891 1 93.5 85 THR A N 1
ATOM 617 C CA . THR A 1 85 ? 10.789 -20.047 -23.328 1 93.5 85 THR A CA 1
ATOM 618 C C . THR A 1 85 ? 9.344 -20.156 -23.812 1 93.5 85 THR A C 1
ATOM 620 O O . THR A 1 85 ? 9.094 -20.5 -24.969 1 93.5 85 THR A O 1
ATOM 623 N N . ALA A 1 86 ? 8.414 -19.875 -22.938 1 94.44 86 ALA A N 1
ATOM 624 C CA . ALA A 1 86 ? 7.004 -20.062 -23.266 1 94.44 86 ALA A CA 1
ATOM 625 C C . ALA A 1 86 ? 6.551 -19.047 -24.312 1 94.44 86 ALA A C 1
ATOM 627 O O . ALA A 1 86 ? 6.977 -17.891 -24.297 1 94.44 86 ALA A O 1
ATOM 628 N N . GLU A 1 87 ? 5.664 -19.438 -25.203 1 94.31 87 GLU A N 1
ATOM 629 C CA . GLU A 1 87 ? 5.02 -18.516 -26.141 1 94.31 87 GLU A CA 1
ATOM 630 C C . GLU A 1 87 ? 4.012 -17.625 -25.438 1 94.31 87 GLU A C 1
ATOM 632 O O . GLU A 1 87 ? 3.451 -18 -24.406 1 94.31 87 GLU A O 1
ATOM 637 N N . PRO A 1 88 ? 3.762 -16.469 -25.984 1 93 88 PRO A N 1
ATOM 638 C CA . PRO A 1 88 ? 2.822 -15.531 -25.375 1 93 88 PRO A CA 1
ATOM 639 C C . PRO A 1 88 ? 1.46 -16.156 -25.094 1 93 88 PRO A C 1
ATOM 641 O O . PRO A 1 88 ? 0.878 -15.922 -24.031 1 93 88 PRO A O 1
ATOM 644 N N . ARG A 1 89 ? 1.019 -16.969 -25.984 1 94.19 89 ARG A N 1
ATOM 645 C CA . ARG A 1 89 ? -0.281 -17.609 -25.797 1 94.19 89 ARG A CA 1
ATOM 646 C C . ARG A 1 89 ? -0.266 -18.547 -24.594 1 94.19 89 ARG A C 1
ATOM 648 O O . ARG A 1 89 ? -1.262 -18.656 -23.875 1 94.19 89 ARG A O 1
ATOM 655 N N . GLN A 1 90 ? 0.826 -19.219 -24.391 1 94.44 90 GLN A N 1
ATOM 656 C CA . GLN A 1 90 ? 0.967 -20.094 -23.234 1 94.44 90 GLN A CA 1
ATOM 657 C C . GLN A 1 90 ? 0.974 -19.312 -21.922 1 94.44 90 GLN A C 1
ATOM 659 O O . GLN A 1 90 ? 0.353 -19.719 -20.938 1 94.44 90 GLN A O 1
ATOM 664 N N . VAL A 1 91 ? 1.632 -18.219 -21.953 1 94.75 91 VAL A N 1
ATOM 665 C CA . VAL A 1 91 ? 1.708 -17.359 -20.766 1 94.75 91 VAL A CA 1
ATOM 666 C C . VAL A 1 91 ? 0.314 -16.859 -20.406 1 94.75 91 VAL A C 1
ATOM 668 O O . VAL A 1 91 ? -0.072 -16.859 -19.234 1 94.75 91 VAL A O 1
ATOM 671 N N . LEU A 1 92 ? -0.454 -16.469 -21.359 1 92.12 92 LEU A N 1
ATOM 672 C CA . LEU A 1 92 ? -1.816 -15.992 -21.141 1 92.12 92 LEU A CA 1
ATOM 673 C C . LEU A 1 92 ? -2.689 -17.094 -20.547 1 92.12 92 LEU A C 1
ATOM 675 O O . LEU A 1 92 ? -3.488 -16.844 -19.641 1 92.12 92 LEU A O 1
ATOM 679 N N . GLU A 1 93 ? -2.486 -18.25 -21.078 1 93.19 93 GLU A N 1
ATOM 680 C CA . GLU A 1 93 ? -3.242 -19.406 -20.594 1 93.19 93 GLU A CA 1
ATOM 681 C C . GLU A 1 93 ? -2.887 -19.719 -19.141 1 93.19 93 GLU A C 1
ATOM 683 O O . GLU A 1 93 ? -3.77 -20 -18.328 1 93.19 93 GLU A O 1
ATOM 688 N N . LEU A 1 94 ? -1.641 -19.641 -18.812 1 95.12 94 LEU A N 1
ATOM 689 C CA . LEU A 1 94 ? -1.184 -19.875 -17.438 1 95.12 94 LEU A CA 1
ATOM 690 C C . LEU A 1 94 ? -1.798 -18.859 -16.484 1 95.12 94 LEU A C 1
ATOM 692 O O . LEU A 1 94 ? -2.277 -19.219 -15.414 1 95.12 94 LEU A O 1
ATOM 696 N N . ARG A 1 95 ? -1.889 -17.656 -16.891 1 92.69 95 ARG A N 1
ATOM 697 C CA . ARG A 1 95 ? -2.404 -16.594 -16.047 1 92.69 95 ARG A CA 1
ATOM 698 C C . ARG A 1 95 ? -3.912 -16.719 -15.859 1 92.69 95 ARG A C 1
ATOM 700 O O . ARG A 1 95 ? -4.461 -16.25 -14.859 1 92.69 95 ARG A O 1
ATOM 707 N N . ARG A 1 96 ? -4.496 -17.391 -16.781 1 89.81 96 ARG A N 1
ATOM 708 C CA . ARG A 1 96 ? -5.945 -17.547 -16.734 1 89.81 96 ARG A CA 1
ATOM 709 C C . ARG A 1 96 ? -6.34 -18.75 -15.891 1 89.81 96 ARG A C 1
ATOM 711 O O . ARG A 1 96 ? -7.262 -18.688 -15.078 1 89.81 96 ARG A O 1
ATOM 718 N N . ASP A 1 97 ? -5.527 -19.828 -16.016 1 93.38 97 ASP A N 1
ATOM 719 C CA . ASP A 1 97 ? -6.059 -21.109 -15.555 1 93.38 97 ASP A CA 1
ATOM 720 C C . ASP A 1 97 ? -5.211 -21.672 -14.422 1 93.38 97 ASP A C 1
ATOM 722 O O . ASP A 1 97 ? -5.652 -22.578 -13.703 1 93.38 97 ASP A O 1
ATOM 726 N N . THR A 1 98 ? -4.031 -21.141 -14.289 1 95.94 98 THR A N 1
ATOM 727 C CA . THR A 1 98 ? -3.123 -21.875 -13.422 1 95.94 98 THR A CA 1
ATOM 728 C C . THR A 1 98 ? -2.551 -20.984 -12.328 1 95.94 98 THR A C 1
ATOM 730 O O . THR A 1 98 ? -2.346 -21.422 -11.195 1 95.94 98 THR A O 1
ATOM 733 N N . ILE A 1 99 ? -2.316 -19.703 -12.68 1 96.88 99 ILE A N 1
ATOM 734 C CA . ILE A 1 99 ? -1.61 -18.844 -11.734 1 96.88 99 ILE A CA 1
ATOM 735 C C . ILE A 1 99 ? -2.473 -17.625 -11.406 1 96.88 99 ILE A C 1
ATOM 737 O O . ILE A 1 99 ? -2.836 -16.859 -12.297 1 96.88 99 ILE A O 1
ATOM 741 N N . GLY A 1 100 ? -2.865 -17.516 -10.125 1 95.5 100 GLY A N 1
ATOM 742 C CA . GLY A 1 100 ? -3.414 -16.266 -9.609 1 95.5 100 GLY A CA 1
ATOM 743 C C . GLY A 1 100 ? -2.369 -15.383 -8.953 1 95.5 100 GLY A C 1
ATOM 744 O O . GLY A 1 100 ? -1.359 -15.875 -8.445 1 95.5 100 GLY A O 1
ATOM 745 N N . TYR A 1 101 ? -2.621 -14.117 -9.023 1 93.81 101 TYR A N 1
ATOM 746 C CA . TYR A 1 101 ? -1.658 -13.172 -8.477 1 93.81 101 TYR A CA 1
ATOM 747 C C . TYR A 1 101 ? -2.367 -12.039 -7.738 1 93.81 101 TYR A C 1
ATOM 749 O O . TYR A 1 101 ? -3.184 -11.328 -8.32 1 93.81 101 TYR A O 1
ATOM 757 N N . VAL A 1 102 ? -2.076 -11.953 -6.398 1 93.19 102 VAL A N 1
ATOM 758 C CA . VAL A 1 102 ? -2.467 -10.797 -5.602 1 93.19 102 VAL A CA 1
ATOM 759 C C . VAL A 1 102 ? -1.28 -9.844 -5.453 1 93.19 102 VAL A C 1
ATOM 761 O O . VAL A 1 102 ? -0.394 -10.07 -4.629 1 93.19 102 VAL A O 1
ATOM 764 N N . SER A 1 103 ? -1.317 -8.781 -6.211 1 87.31 103 SER A N 1
ATOM 765 C CA . SER A 1 103 ? -0.241 -7.797 -6.172 1 87.31 103 SER A CA 1
ATOM 766 C C . SER A 1 103 ? -0.412 -6.84 -5 1 87.31 103 SER A C 1
ATOM 768 O O . SER A 1 103 ? -1.446 -6.848 -4.328 1 87.31 103 SER A O 1
ATOM 770 N N . GLN A 1 104 ? 0.584 -6.066 -4.754 1 73.5 104 GLN A N 1
ATOM 771 C CA . GLN A 1 104 ? 0.586 -5.09 -3.67 1 73.5 104 GLN A CA 1
ATOM 772 C C . GLN A 1 104 ? -0.432 -3.982 -3.926 1 73.5 104 GLN A C 1
ATOM 774 O O . GLN A 1 104 ? -0.942 -3.371 -2.982 1 73.5 104 GLN A O 1
ATOM 779 N N . PHE A 1 105 ? -0.699 -3.67 -5.207 1 69.75 105 PHE A N 1
ATOM 780 C CA . PHE A 1 105 ? -1.602 -2.582 -5.562 1 69.75 105 PHE A CA 1
ATOM 781 C C . PHE A 1 105 ? -2.807 -3.107 -6.332 1 69.75 105 PHE A C 1
ATOM 783 O O . PHE A 1 105 ? -2.664 -3.965 -7.207 1 69.75 105 PHE A O 1
ATOM 790 N N . LEU A 1 106 ? -3.979 -2.604 -5.684 1 64.81 106 LEU A N 1
ATOM 791 C CA . LEU A 1 106 ? -5.172 -2.867 -6.484 1 64.81 106 LEU A CA 1
ATOM 792 C C . LEU A 1 106 ? -5.16 -2.045 -7.766 1 64.81 106 LEU A C 1
ATOM 794 O O . LEU A 1 106 ? -5.031 -0.818 -7.723 1 64.81 106 LEU A O 1
ATOM 798 N N . ARG A 1 107 ? -5.027 -2.65 -8.844 1 62.84 107 ARG A N 1
ATOM 799 C CA . ARG A 1 107 ? -5.203 -1.918 -10.094 1 62.84 107 ARG A CA 1
ATOM 800 C C . ARG A 1 107 ? -6.684 -1.68 -10.383 1 62.84 107 ARG A C 1
ATOM 802 O O . ARG A 1 107 ? -7.363 -2.557 -10.914 1 62.84 107 ARG A O 1
ATOM 809 N N . ALA A 1 108 ? -7.211 -0.763 -9.664 1 60.38 108 ALA A N 1
ATOM 810 C CA . ALA A 1 108 ? -8.641 -0.56 -9.859 1 60.38 108 ALA A CA 1
ATOM 811 C C . ALA A 1 108 ? -8.93 0.069 -11.219 1 60.38 108 ALA A C 1
ATOM 813 O O . ALA A 1 108 ? -8.219 0.974 -11.656 1 60.38 108 ALA A O 1
ATOM 814 N N . VAL A 1 109 ? -9.758 -0.624 -11.875 1 67 109 VAL A N 1
ATOM 815 C CA . VAL A 1 109 ? -10.297 -0.019 -13.094 1 67 109 VAL A CA 1
ATOM 816 C C . VAL A 1 109 ? -11.266 1.098 -12.727 1 67 109 VAL A C 1
ATOM 818 O O . VAL A 1 109 ? -12.188 0.894 -11.922 1 67 109 VAL A O 1
ATOM 821 N N . PRO A 1 110 ? -11.062 2.213 -13.211 1 72.56 110 PRO A N 1
ATOM 822 C CA . PRO A 1 110 ? -11.977 3.316 -12.898 1 72.56 110 PRO A CA 1
ATOM 823 C C . PRO A 1 110 ? -13.438 2.982 -13.219 1 72.56 110 PRO A C 1
ATOM 825 O O . PRO A 1 110 ? -13.719 2.291 -14.195 1 72.56 110 PRO A O 1
ATOM 828 N N . ARG A 1 111 ? -14.469 3.32 -12.344 1 79 111 ARG A N 1
ATOM 829 C CA . ARG A 1 111 ? -15.922 3.363 -12.516 1 79 111 ARG A CA 1
ATOM 830 C C . ARG A 1 111 ? -16.516 1.959 -12.523 1 79 111 ARG A C 1
ATOM 832 O O . ARG A 1 111 ? -17.672 1.77 -12.914 1 79 111 ARG A O 1
ATOM 839 N N . VAL A 1 112 ? -15.719 0.914 -12.305 1 89.75 112 VAL A N 1
ATOM 840 C CA . VAL A 1 112 ? -16.25 -0.439 -12.156 1 89.75 112 VAL A CA 1
ATOM 841 C C . VAL A 1 112 ? -16.516 -0.735 -10.688 1 89.75 112 VAL A C 1
ATOM 843 O O . VAL A 1 112 ? -15.672 -0.448 -9.828 1 89.75 112 VAL A O 1
ATOM 846 N N . ALA A 1 113 ? -17.672 -1.296 -10.508 1 92.19 113 ALA A N 1
ATOM 847 C CA . ALA A 1 113 ? -18.078 -1.586 -9.141 1 92.19 113 ALA A CA 1
ATOM 848 C C . ALA A 1 113 ? -17.188 -2.645 -8.508 1 92.19 113 ALA A C 1
ATOM 850 O O . ALA A 1 113 ? -16.688 -3.535 -9.203 1 92.19 113 ALA A O 1
ATOM 851 N N . ALA A 1 114 ? -17.078 -2.549 -7.188 1 94 114 ALA A N 1
ATOM 852 C CA . ALA A 1 114 ? -16.234 -3.477 -6.449 1 94 114 ALA A CA 1
ATOM 853 C C . ALA A 1 114 ? -16.656 -4.922 -6.684 1 94 114 ALA A C 1
ATOM 855 O O . ALA A 1 114 ? -15.82 -5.801 -6.902 1 94 114 ALA A O 1
ATOM 856 N N . ILE A 1 115 ? -17.922 -5.18 -6.66 1 96.75 115 ILE A N 1
ATOM 857 C CA . ILE A 1 115 ? -18.438 -6.535 -6.816 1 96.75 115 ILE A CA 1
ATOM 858 C C . ILE A 1 115 ? -18.047 -7.078 -8.188 1 96.75 115 ILE A C 1
ATOM 860 O O . ILE A 1 115 ? -17.75 -8.266 -8.328 1 96.75 115 ILE A O 1
ATOM 864 N N . ASP A 1 116 ? -18.031 -6.238 -9.164 1 96 116 ASP A N 1
ATOM 865 C CA . ASP A 1 116 ? -17.688 -6.652 -10.516 1 96 116 ASP A CA 1
ATOM 866 C C . ASP A 1 116 ? -16.188 -6.859 -10.656 1 96 116 ASP A C 1
ATOM 868 O O . ASP A 1 116 ? -15.734 -7.758 -11.383 1 96 116 ASP A O 1
ATOM 872 N N . VAL A 1 117 ? -15.461 -6 -9.992 1 94.38 117 VAL A N 1
ATOM 873 C CA . VAL A 1 117 ? -14.008 -6.16 -9.984 1 94.38 117 VAL A CA 1
ATOM 874 C C . VAL A 1 117 ? -13.648 -7.535 -9.422 1 94.38 117 VAL A C 1
ATOM 876 O O . VAL A 1 117 ? -12.836 -8.258 -10.008 1 94.38 117 VAL A O 1
ATOM 879 N N . VAL A 1 118 ? -14.297 -7.926 -8.391 1 96.19 118 VAL A N 1
ATOM 880 C CA . VAL A 1 118 ? -14.008 -9.188 -7.707 1 96.19 118 VAL A CA 1
ATOM 881 C C . VAL A 1 118 ? -14.531 -10.352 -8.539 1 96.19 118 VAL A C 1
ATOM 883 O O . VAL A 1 118 ? -13.891 -11.406 -8.609 1 96.19 118 VAL A O 1
ATOM 886 N N . ALA A 1 119 ? -15.602 -10.133 -9.25 1 96.81 119 ALA A N 1
ATOM 887 C CA . ALA A 1 119 ? -16.25 -11.211 -10 1 96.81 119 ALA A CA 1
ATOM 888 C C . ALA A 1 119 ? -15.523 -11.461 -11.328 1 96.81 119 ALA A C 1
ATOM 890 O O . ALA A 1 119 ? -15.719 -12.5 -11.961 1 96.81 119 ALA A O 1
ATOM 891 N N . GLU A 1 120 ? -14.766 -10.578 -11.711 1 93.62 120 GLU A N 1
ATOM 892 C CA . GLU A 1 120 ? -14.219 -10.523 -13.062 1 93.62 120 GLU A CA 1
ATOM 893 C C . GLU A 1 120 ? -13.453 -11.805 -13.406 1 93.62 120 GLU A C 1
ATOM 895 O O . GLU A 1 120 ? -13.625 -12.375 -14.484 1 93.62 120 GLU A O 1
ATOM 900 N N . PRO A 1 121 ? -12.609 -12.305 -12.562 1 92.44 121 PRO A N 1
ATOM 901 C CA . PRO A 1 121 ? -11.867 -13.523 -12.906 1 92.44 121 PRO A CA 1
ATOM 902 C C . PRO A 1 121 ? -12.781 -14.711 -13.18 1 92.44 121 PRO A C 1
ATOM 904 O O . PRO A 1 121 ? -12.461 -15.562 -14.016 1 92.44 121 PRO A O 1
ATOM 907 N N . LEU A 1 122 ? -13.883 -14.797 -12.5 1 95 122 LEU A N 1
ATOM 908 C CA . LEU A 1 122 ? -1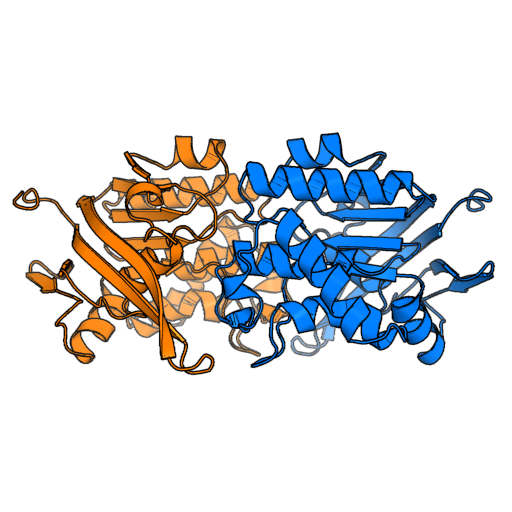4.82 -15.883 -12.742 1 95 122 LEU A CA 1
ATOM 909 C C . LEU A 1 122 ? -15.531 -15.695 -14.086 1 95 122 LEU A C 1
ATOM 911 O O . LEU A 1 122 ? -15.695 -16.656 -14.844 1 95 122 LEU A O 1
ATOM 915 N N . VAL A 1 123 ? -15.914 -14.445 -14.305 1 93.88 123 VAL A N 1
ATOM 916 C CA . VAL A 1 123 ? -16.594 -14.141 -15.562 1 93.88 123 VAL A CA 1
ATOM 917 C C . VAL A 1 123 ? -15.664 -14.438 -16.734 1 93.88 123 VAL A C 1
ATOM 919 O O . VAL A 1 123 ? -16.078 -15.039 -17.734 1 93.88 123 VAL A O 1
ATOM 922 N N . ALA A 1 124 ? -14.469 -14.062 -16.594 1 88 124 ALA A N 1
ATOM 923 C CA . ALA A 1 124 ? -13.469 -14.328 -17.625 1 88 124 ALA A CA 1
ATOM 924 C C . ALA A 1 124 ? -13.281 -15.828 -17.828 1 88 124 ALA A C 1
ATOM 926 O O . ALA A 1 124 ? -12.922 -16.266 -18.922 1 88 124 ALA A O 1
ATOM 927 N N . GLY A 1 125 ? -13.539 -16.656 -16.797 1 87.75 125 GLY A N 1
ATOM 928 C CA . GLY A 1 125 ? -13.484 -18.094 -16.891 1 87.75 125 GLY A CA 1
ATOM 929 C C . GLY A 1 125 ? -14.797 -18.734 -17.297 1 87.75 125 GLY A C 1
ATOM 930 O O . GLY A 1 125 ? -15.062 -19.891 -16.984 1 87.75 125 GLY A O 1
ATOM 931 N N . SER A 1 126 ? -15.742 -17.984 -17.641 1 90 126 SER A N 1
ATOM 932 C CA . SER A 1 126 ? -17 -18.422 -18.266 1 90 126 SER A CA 1
ATOM 933 C C . SER A 1 126 ? -18.047 -18.75 -17.219 1 90 126 SER A C 1
ATOM 935 O O . SER A 1 126 ? -18.984 -19.5 -17.484 1 90 126 SER A O 1
ATOM 937 N N . VAL A 1 127 ? -17.828 -18.312 -16.078 1 92.75 127 VAL A N 1
ATOM 938 C CA . VAL A 1 127 ? -18.891 -18.375 -15.086 1 92.75 127 VAL A CA 1
ATOM 939 C C . VAL A 1 127 ? -19.938 -17.297 -15.375 1 92.75 127 VAL A C 1
ATOM 941 O O . VAL A 1 127 ? -19.594 -16.172 -15.75 1 92.75 127 VAL A O 1
ATOM 944 N N . GLY A 1 128 ? -21.188 -17.688 -15.242 1 95.94 128 GLY A N 1
ATOM 945 C CA . GLY A 1 128 ? -22.25 -16.703 -15.445 1 95.94 128 GLY A CA 1
ATOM 946 C C . GLY A 1 128 ? -22.125 -15.5 -14.523 1 95.94 128 GLY A C 1
ATOM 947 O O . GLY A 1 128 ? -21.734 -15.641 -13.359 1 95.94 128 GLY A O 1
ATOM 948 N N . LYS A 1 129 ? -22.5 -14.414 -14.992 1 96.12 129 LYS A N 1
ATOM 949 C CA . LYS A 1 129 ? -22.328 -13.156 -14.281 1 96.12 129 LYS A CA 1
ATOM 950 C C . LYS A 1 129 ? -23.031 -13.188 -12.93 1 96.12 129 LYS A C 1
ATOM 952 O O . LYS A 1 129 ? -22.469 -12.766 -11.914 1 96.12 129 LYS A O 1
ATOM 957 N N . ASP A 1 130 ? -24.219 -13.664 -12.906 1 97.12 130 ASP A N 1
ATOM 958 C CA . ASP A 1 130 ? -25 -13.68 -11.672 1 97.12 130 ASP A CA 1
ATOM 959 C C . ASP A 1 130 ? -24.359 -14.594 -10.633 1 97.12 130 ASP A C 1
ATOM 961 O O . ASP A 1 130 ? -24.25 -14.227 -9.461 1 97.12 130 ASP A O 1
ATOM 965 N N . GLU A 1 131 ? -23.953 -15.695 -11.078 1 97.5 131 GLU A N 1
ATOM 966 C CA . GLU A 1 131 ? -23.266 -16.625 -10.172 1 97.5 131 GLU A CA 1
ATOM 967 C C . GLU A 1 131 ? -21.953 -16.031 -9.688 1 97.5 131 GLU A C 1
ATOM 969 O O . GLU A 1 131 ? -21.625 -16.125 -8.5 1 97.5 131 GLU A O 1
ATOM 974 N N . ALA A 1 132 ? -21.219 -15.453 -10.617 1 97.88 132 ALA A N 1
ATOM 975 C CA . ALA A 1 132 ? -19.938 -14.82 -10.273 1 97.88 132 ALA A CA 1
ATOM 976 C C . ALA A 1 132 ? -20.125 -13.727 -9.234 1 97.88 132 ALA A C 1
ATOM 978 O O . ALA A 1 132 ? -19.375 -13.648 -8.258 1 97.88 132 ALA A O 1
ATOM 979 N N . ARG A 1 133 ? -21.141 -12.984 -9.367 1 97.81 133 ARG A N 1
ATOM 980 C CA . ARG A 1 133 ? -21.422 -11.906 -8.43 1 97.81 133 ARG A CA 1
ATOM 981 C C . ARG A 1 133 ? -21.828 -12.453 -7.066 1 97.81 133 ARG A C 1
ATOM 983 O O . ARG A 1 133 ? -21.5 -11.867 -6.035 1 97.81 133 ARG A O 1
ATOM 990 N N . GLY A 1 134 ? -22.594 -13.469 -7.152 1 98 134 GLY A N 1
ATOM 991 C CA . GLY A 1 134 ? -22.938 -14.125 -5.902 1 98 134 GLY A CA 1
ATOM 992 C C . GLY A 1 134 ? -21.734 -14.57 -5.102 1 98 134 GLY A C 1
ATOM 993 O O . GLY A 1 134 ? -21.625 -14.273 -3.908 1 98 134 GLY A O 1
ATOM 994 N N . ARG A 1 135 ? -20.844 -15.227 -5.727 1 97.88 135 ARG A N 1
ATOM 995 C CA . ARG A 1 135 ? -19.625 -15.688 -5.078 1 97.88 135 ARG A CA 1
ATOM 996 C C . ARG A 1 135 ? -18.766 -14.508 -4.625 1 97.88 135 ARG A C 1
ATOM 998 O O . ARG A 1 135 ? -18.156 -14.547 -3.553 1 97.88 135 ARG A O 1
ATOM 1005 N N . ALA A 1 136 ? -18.734 -13.508 -5.457 1 98.19 136 ALA A N 1
ATOM 1006 C CA . ALA A 1 136 ? -18 -12.289 -5.113 1 98.19 136 ALA A CA 1
ATOM 1007 C C . ALA A 1 136 ? -18.562 -11.656 -3.846 1 98.19 136 ALA A C 1
ATOM 1009 O O . ALA A 1 136 ? -17.812 -11.234 -2.965 1 98.19 136 ALA A O 1
ATOM 1010 N N . GLY A 1 137 ? -19.891 -11.586 -3.795 1 98.12 137 GLY A N 1
ATOM 1011 C CA . GLY A 1 137 ? -20.531 -11.039 -2.613 1 98.12 137 GLY A CA 1
ATOM 1012 C C . GLY A 1 137 ? -20.203 -11.789 -1.342 1 98.12 137 GLY A C 1
ATOM 1013 O O . GLY A 1 137 ? -19.922 -11.18 -0.308 1 98.12 137 GLY A O 1
ATOM 1014 N N . GLU A 1 138 ? -20.172 -13.055 -1.422 1 98 138 GLU A N 1
ATOM 1015 C CA . GLU A 1 138 ? -19.828 -13.891 -0.275 1 98 138 GLU A CA 1
ATOM 1016 C C . GLU A 1 138 ? -18.406 -13.609 0.196 1 98 138 GLU A C 1
ATOM 1018 O O . GLU A 1 138 ? -18.156 -13.492 1.397 1 98 138 GLU A O 1
ATOM 1023 N N . LEU A 1 139 ? -17.531 -13.508 -0.7 1 97.69 139 LEU A N 1
ATOM 1024 C CA . LEU A 1 139 ? -16.141 -13.281 -0.365 1 97.69 139 LEU A CA 1
ATOM 1025 C C . LEU A 1 139 ? -15.93 -11.875 0.186 1 97.69 139 LEU A C 1
ATOM 1027 O O . LEU A 1 139 ? -15.18 -11.688 1.146 1 97.69 139 LEU A O 1
ATOM 1031 N N . LEU A 1 140 ? -16.578 -10.898 -0.413 1 97.5 140 LEU A N 1
ATOM 1032 C CA . LEU A 1 140 ? -16.516 -9.539 0.095 1 97.5 140 LEU A CA 1
ATOM 1033 C C . LEU A 1 140 ? -17.031 -9.461 1.526 1 97.5 140 LEU A C 1
ATOM 1035 O O . LEU A 1 140 ? -16.453 -8.773 2.367 1 97.5 140 LEU A O 1
ATOM 1039 N N . LYS A 1 141 ? -18.094 -10.172 1.793 1 97.19 141 LYS A N 1
ATOM 1040 C CA . LYS A 1 141 ? -18.625 -10.25 3.148 1 97.19 141 LYS A CA 1
ATOM 1041 C C . LYS A 1 141 ? -17.609 -10.852 4.113 1 97.19 141 LYS A C 1
ATOM 1043 O O . LYS A 1 141 ? -17.406 -10.328 5.207 1 97.19 141 LYS A O 1
ATOM 1048 N N . ARG A 1 142 ? -17 -11.891 3.695 1 96.94 142 ARG A N 1
ATOM 1049 C CA . ARG A 1 142 ? -15.992 -12.547 4.523 1 96.94 142 ARG A CA 1
ATOM 1050 C C . ARG A 1 142 ? -14.844 -11.602 4.84 1 96.94 142 ARG A C 1
ATOM 1052 O O . ARG A 1 142 ? -14.25 -11.672 5.922 1 96.94 142 ARG A O 1
ATOM 1059 N N . LEU A 1 143 ? -14.547 -10.734 3.91 1 96.31 143 LEU A N 1
ATOM 1060 C CA . LEU A 1 143 ? -13.43 -9.805 4.062 1 96.31 143 LEU A CA 1
ATOM 1061 C C . LEU A 1 143 ? -13.898 -8.484 4.656 1 96.31 143 LEU A C 1
ATOM 1063 O O . LEU A 1 143 ? -13.188 -7.477 4.574 1 96.31 143 LEU A O 1
ATOM 1067 N N . ASN A 1 144 ? -15.148 -8.469 5.145 1 93.69 144 ASN A N 1
ATOM 1068 C CA . ASN A 1 144 ? -15.711 -7.355 5.906 1 93.69 144 ASN A CA 1
ATOM 1069 C C . ASN A 1 144 ? -15.828 -6.094 5.059 1 93.69 144 ASN A C 1
ATOM 1071 O O . ASN A 1 144 ? -15.508 -4.996 5.52 1 93.69 144 ASN A O 1
ATOM 1075 N N . ILE A 1 145 ? -16.172 -6.254 3.857 1 93.25 145 ILE A N 1
ATOM 1076 C CA . ILE A 1 145 ? -16.578 -5.125 3.023 1 93.25 145 ILE A CA 1
ATOM 1077 C C . ILE A 1 145 ? -18.094 -4.965 3.061 1 93.25 145 ILE A C 1
ATOM 1079 O O . ILE A 1 145 ? -18.828 -5.875 2.674 1 93.25 145 ILE A O 1
ATOM 1083 N N . ALA A 1 146 ? -18.5 -3.869 3.557 1 89.12 146 ALA A N 1
ATOM 1084 C CA . ALA A 1 146 ? -19.938 -3.627 3.719 1 89.12 146 ALA A CA 1
ATOM 1085 C C . ALA A 1 146 ? -20.672 -3.709 2.379 1 89.12 146 ALA A C 1
ATOM 1087 O O . ALA A 1 146 ? -20.141 -3.252 1.356 1 89.12 146 ALA A O 1
ATOM 1088 N N . GLU A 1 147 ? -21.875 -4.266 2.385 1 93.12 147 GLU A N 1
ATOM 1089 C CA . GLU A 1 147 ? -22.656 -4.469 1.173 1 93.12 147 GLU A CA 1
ATOM 1090 C C . GLU A 1 147 ? -22.906 -3.148 0.448 1 93.12 147 GLU A C 1
ATOM 1092 O O . GLU A 1 147 ? -22.938 -3.104 -0.783 1 93.12 147 GLU A O 1
ATOM 1097 N N . ARG A 1 148 ? -23.062 -2.104 1.171 1 84.12 148 ARG A N 1
ATOM 1098 C CA . ARG A 1 148 ? -23.344 -0.795 0.591 1 84.12 148 ARG A CA 1
ATOM 1099 C C . ARG A 1 148 ? -22.203 -0.326 -0.299 1 84.12 148 ARG A C 1
ATOM 1101 O O . ARG A 1 148 ? -22.391 0.542 -1.154 1 84.12 148 ARG A O 1
ATOM 1108 N N . LEU A 1 149 ? -21.109 -0.904 -0.125 1 87.19 149 LEU A N 1
ATOM 1109 C CA . LEU A 1 149 ? -19.938 -0.477 -0.874 1 87.19 149 LEU A CA 1
ATOM 1110 C C . LEU A 1 149 ? -19.766 -1.309 -2.141 1 87.19 149 LEU A C 1
ATOM 1112 O O . LEU A 1 149 ? -19 -0.943 -3.029 1 87.19 149 LEU A O 1
ATOM 1116 N N . TRP A 1 150 ? -20.5 -2.371 -2.299 1 93.62 150 TRP A N 1
ATOM 1117 C CA . TRP A 1 150 ? -20.25 -3.344 -3.359 1 93.62 150 TRP A CA 1
ATOM 1118 C C . TRP A 1 150 ? -20.453 -2.713 -4.734 1 93.62 150 TRP A C 1
ATOM 1120 O O . TRP A 1 150 ? -19.781 -3.1 -5.703 1 93.62 150 TRP A O 1
ATOM 1130 N N . SER A 1 151 ? -21.328 -1.759 -4.805 1 91.31 151 SER A N 1
ATOM 1131 C CA . SER A 1 151 ? -21.688 -1.176 -6.094 1 91.31 151 SER A CA 1
ATOM 1132 C C . SER A 1 151 ? -20.812 0.025 -6.418 1 91.31 151 SER A C 1
ATOM 1134 O O . SER A 1 151 ? -20.93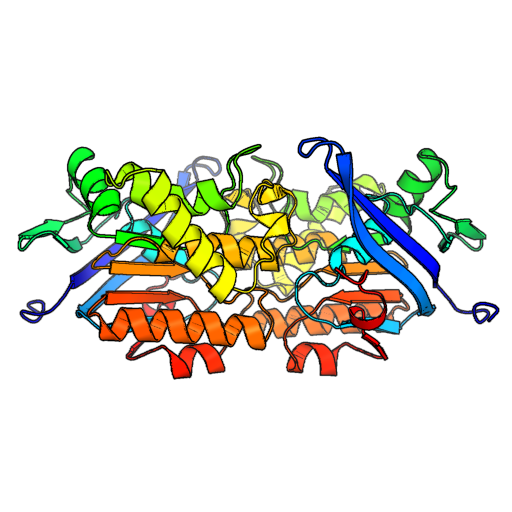8 0.624 -7.488 1 91.31 151 SER A O 1
ATOM 1136 N N . LEU A 1 152 ? -19.906 0.358 -5.543 1 86 152 LEU A N 1
ATOM 1137 C CA . LEU A 1 152 ? -19.031 1.513 -5.727 1 86 152 LEU A CA 1
ATOM 1138 C C . LEU A 1 152 ? -17.672 1.083 -6.25 1 86 152 LEU A C 1
ATOM 1140 O O . LEU A 1 152 ? -17.219 -0.033 -5.977 1 86 152 LEU A O 1
ATOM 1144 N N . PRO A 1 153 ? -17.047 2.037 -6.973 1 87.81 153 PRO A N 1
ATOM 1145 C CA . PRO A 1 153 ? -15.68 1.729 -7.418 1 87.81 153 PRO A CA 1
ATOM 1146 C C . PRO A 1 153 ? -14.688 1.674 -6.262 1 87.81 153 PRO A C 1
ATOM 1148 O O . PRO A 1 153 ? -14.711 2.533 -5.379 1 87.81 153 PRO A O 1
ATOM 1151 N N . PRO A 1 154 ? -13.75 0.745 -6.285 1 88.62 154 PRO A N 1
ATOM 1152 C CA . PRO A 1 154 ? -12.766 0.597 -5.207 1 88.62 154 PRO A CA 1
ATOM 1153 C C . PRO A 1 154 ? -11.906 1.842 -5.02 1 88.62 154 PRO A C 1
ATOM 1155 O O . PRO A 1 154 ? -11.367 2.07 -3.932 1 88.62 154 PRO A O 1
ATOM 1158 N N . ALA A 1 155 ? -11.742 2.609 -6.09 1 76.81 155 ALA A N 1
ATOM 1159 C CA . ALA A 1 155 ? -10.922 3.818 -6.035 1 76.81 155 ALA A CA 1
ATOM 1160 C C . ALA A 1 155 ? -11.422 4.773 -4.957 1 76.81 155 ALA A C 1
ATOM 1162 O O . ALA A 1 155 ? -10.68 5.645 -4.496 1 76.81 155 ALA A O 1
ATOM 1163 N N . THR A 1 156 ? -12.719 4.594 -4.543 1 73.5 156 THR A N 1
ATOM 1164 C CA . THR A 1 156 ? -13.312 5.48 -3.549 1 73.5 156 THR A CA 1
ATOM 1165 C C . THR A 1 156 ? -13.156 4.902 -2.145 1 73.5 156 THR A C 1
ATOM 1167 O O . THR A 1 156 ? -13.609 5.5 -1.166 1 73.5 156 THR A O 1
ATOM 1170 N N . PHE A 1 157 ? -12.539 3.748 -2.053 1 81.19 157 PHE A N 1
ATOM 1171 C CA . PHE A 1 157 ? -12.414 3.047 -0.78 1 81.19 157 PHE A CA 1
ATOM 1172 C C . PHE A 1 157 ? -11.164 3.5 -0.031 1 81.19 157 PHE A C 1
ATOM 1174 O O . PHE A 1 157 ? -10.281 4.133 -0.613 1 81.19 157 PHE A O 1
ATOM 1181 N N . SER A 1 158 ? -11.172 3.207 1.281 1 77.75 158 SER A N 1
ATOM 1182 C CA . SER A 1 158 ? -9.938 3.355 2.043 1 77.75 158 SER A CA 1
ATOM 1183 C C . SER A 1 158 ? -8.883 2.359 1.581 1 77.75 158 SER A C 1
ATOM 1185 O O . SER A 1 158 ? -9.188 1.398 0.875 1 77.75 158 SER A O 1
ATOM 1187 N N . GLY A 1 159 ? -7.609 2.561 1.906 1 78.56 159 GLY A N 1
ATOM 1188 C CA . GLY A 1 159 ? -6.531 1.649 1.549 1 78.56 159 GLY A CA 1
ATOM 1189 C C . GLY A 1 159 ? -6.781 0.225 2.008 1 78.56 159 GLY A C 1
ATOM 1190 O O . GLY A 1 159 ? -6.578 -0.722 1.245 1 78.56 159 GLY A O 1
ATOM 1191 N N . GLY A 1 160 ? -7.168 0.114 3.27 1 82.19 160 GLY A N 1
ATOM 1192 C CA . GLY A 1 160 ? -7.477 -1.209 3.787 1 82.19 160 GLY A CA 1
ATOM 1193 C C . GLY A 1 160 ? -8.617 -1.887 3.047 1 82.19 160 GLY A C 1
ATOM 1194 O O . GLY A 1 160 ? -8.57 -3.094 2.805 1 82.19 160 GLY A O 1
ATOM 1195 N N . GLU A 1 161 ? -9.594 -1.072 2.705 1 85.56 161 GLU A N 1
ATOM 1196 C CA . GLU A 1 161 ? -10.703 -1.614 1.934 1 85.56 161 GLU A CA 1
ATOM 1197 C C . GLU A 1 161 ? -10.266 -2.018 0.53 1 85.56 161 GLU A C 1
ATOM 1199 O O . GLU A 1 161 ? -10.656 -3.072 0.028 1 85.56 161 GLU A O 1
ATOM 1204 N N . GLN A 1 162 ? -9.469 -1.205 -0.047 1 86.56 162 GLN A N 1
ATOM 1205 C CA . GLN A 1 162 ? -8.938 -1.527 -1.368 1 86.56 162 GLN A CA 1
ATOM 1206 C C . GLN A 1 162 ? -8.125 -2.82 -1.336 1 86.56 162 GLN A C 1
ATOM 1208 O O . GLN A 1 162 ? -8.234 -3.652 -2.238 1 86.56 162 GLN A O 1
ATOM 1213 N N . GLN A 1 163 ? -7.32 -2.951 -0.314 1 87.69 163 GLN A N 1
ATOM 1214 C CA . GLN A 1 163 ? -6.52 -4.164 -0.172 1 87.69 163 GLN A CA 1
ATOM 1215 C C . GLN A 1 163 ? -7.41 -5.395 -0.022 1 87.69 163 GLN A C 1
ATOM 1217 O O . GLN A 1 163 ? -7.133 -6.441 -0.61 1 87.69 163 GLN A O 1
ATOM 1222 N N . ARG A 1 164 ? -8.469 -5.281 0.708 1 92.38 164 ARG A N 1
ATOM 1223 C CA . ARG A 1 164 ? -9.367 -6.414 0.917 1 92.38 164 ARG A CA 1
ATOM 1224 C C . ARG A 1 164 ? -10.117 -6.762 -0.364 1 92.38 164 ARG A C 1
ATOM 1226 O O . ARG A 1 164 ? -10.367 -7.934 -0.645 1 92.38 164 ARG A O 1
ATOM 1233 N N . VAL A 1 165 ? -10.477 -5.746 -1.148 1 93.25 165 VAL A N 1
ATOM 1234 C CA . VAL A 1 165 ? -11.062 -6.004 -2.461 1 93.25 165 VAL A CA 1
ATOM 1235 C C . VAL A 1 165 ? -10.039 -6.715 -3.35 1 93.25 165 VAL A C 1
ATOM 1237 O O . VAL A 1 165 ? -10.383 -7.66 -4.062 1 93.25 165 VAL A O 1
ATOM 1240 N N . ASN A 1 166 ? -8.844 -6.285 -3.297 1 93.06 166 ASN A N 1
ATOM 1241 C CA . ASN A 1 166 ? -7.75 -6.898 -4.047 1 93.06 166 ASN A CA 1
ATOM 1242 C C . ASN A 1 166 ? -7.586 -8.375 -3.693 1 93.06 166 ASN A C 1
ATOM 1244 O O . ASN A 1 166 ? -7.434 -9.219 -4.582 1 93.06 166 ASN A O 1
ATOM 1248 N N . ILE A 1 167 ? -7.617 -8.664 -2.457 1 94.81 167 ILE A N 1
ATOM 1249 C CA . ILE A 1 167 ? -7.504 -10.031 -1.968 1 94.81 167 ILE A CA 1
ATOM 1250 C C . ILE A 1 167 ? -8.695 -10.852 -2.453 1 94.81 167 ILE A C 1
ATOM 1252 O O . ILE A 1 167 ? -8.523 -11.977 -2.941 1 94.81 167 ILE A O 1
ATOM 1256 N N . ALA A 1 168 ? -9.875 -10.266 -2.35 1 96.38 168 ALA A N 1
ATOM 1257 C CA . ALA A 1 168 ? -11.07 -10.961 -2.824 1 96.38 168 ALA A CA 1
ATOM 1258 C C . ALA A 1 168 ? -10.938 -11.336 -4.297 1 96.38 168 ALA A C 1
ATOM 1260 O O . ALA A 1 168 ? -11.203 -12.477 -4.68 1 96.38 168 ALA A O 1
ATOM 1261 N N . ARG A 1 169 ? -10.516 -10.422 -5.07 1 94.81 169 ARG A N 1
ATOM 1262 C CA . ARG A 1 169 ? -10.359 -10.641 -6.504 1 94.81 169 ARG A CA 1
ATOM 1263 C C . ARG A 1 169 ? -9.359 -11.758 -6.781 1 94.81 169 ARG A C 1
ATOM 1265 O O . ARG A 1 169 ? -9.586 -12.609 -7.645 1 94.81 169 ARG A O 1
ATOM 1272 N N . GLY A 1 170 ? -8.305 -11.805 -6.051 1 94.12 170 GLY A N 1
ATOM 1273 C CA . GLY A 1 170 ? -7.258 -12.789 -6.258 1 94.12 170 GLY A CA 1
ATOM 1274 C C . GLY A 1 170 ? -7.645 -14.18 -5.793 1 94.12 170 GLY A C 1
ATOM 1275 O O . GLY A 1 170 ? -7.141 -15.18 -6.312 1 94.12 170 GLY A O 1
ATOM 1276 N N . PHE A 1 171 ? -8.539 -14.273 -4.875 1 96.5 171 PHE A N 1
ATOM 1277 C CA . PHE A 1 171 ? -8.836 -15.547 -4.23 1 96.5 171 PHE A CA 1
ATOM 1278 C C . PHE A 1 171 ? -10.102 -16.172 -4.816 1 96.5 171 PHE A C 1
ATOM 1280 O O . PHE A 1 171 ? -10.406 -17.328 -4.551 1 96.5 171 PHE A O 1
ATOM 1287 N N . ILE A 1 172 ? -10.797 -15.422 -5.594 1 96.44 172 ILE A N 1
ATOM 1288 C CA . ILE A 1 172 ? -12.141 -15.844 -5.957 1 96.44 172 ILE A CA 1
ATOM 1289 C C . ILE A 1 172 ? -12.062 -17.047 -6.891 1 96.44 172 ILE A C 1
ATOM 1291 O O . ILE A 1 172 ? -12.875 -17.969 -6.789 1 96.44 172 ILE A O 1
ATOM 1295 N N . ALA A 1 173 ? -11.148 -17.031 -7.789 1 94.19 173 ALA A N 1
ATOM 1296 C CA . ALA A 1 173 ? -11 -18.156 -8.711 1 94.19 173 ALA A CA 1
ATOM 1297 C C . ALA A 1 173 ? -10.156 -19.25 -8.094 1 94.19 173 ALA A C 1
ATOM 1299 O O . ALA A 1 173 ? -9.273 -18.984 -7.273 1 94.19 173 ALA A O 1
ATOM 1300 N N . HIS A 1 174 ? -10.469 -20.438 -8.414 1 93.56 174 HIS A N 1
ATOM 1301 C CA . HIS A 1 174 ? -9.633 -21.562 -7.992 1 93.56 174 HIS A CA 1
ATOM 1302 C C . HIS A 1 174 ? -8.562 -21.875 -9.031 1 93.56 174 HIS A C 1
ATOM 1304 O O . HIS A 1 174 ? -8.875 -22.344 -10.125 1 93.56 174 HIS A O 1
ATOM 1310 N N . VAL A 1 175 ? -7.398 -21.641 -8.688 1 95.81 175 VAL A N 1
ATOM 1311 C CA . VAL A 1 175 ? -6.258 -21.969 -9.531 1 95.81 175 VAL A CA 1
ATOM 1312 C C . VAL A 1 175 ? -5.203 -22.719 -8.727 1 95.81 175 VAL A C 1
ATOM 1314 O O . VAL A 1 175 ? -5.109 -22.547 -7.508 1 95.81 175 VAL A O 1
ATOM 1317 N N . PRO A 1 176 ? -4.379 -23.484 -9.422 1 97.38 176 PRO A N 1
ATOM 1318 C CA . PRO A 1 176 ? -3.445 -24.375 -8.719 1 97.38 176 PRO A CA 1
ATOM 1319 C C . PRO A 1 176 ? -2.303 -23.609 -8.047 1 97.38 176 PRO A C 1
ATOM 1321 O O . PRO A 1 176 ? -1.649 -24.141 -7.145 1 97.38 176 PRO A O 1
ATOM 1324 N N . ILE A 1 177 ? -2.018 -22.391 -8.469 1 98.19 177 ILE A N 1
ATOM 1325 C CA . ILE A 1 177 ? -0.909 -21.609 -7.945 1 98.19 177 ILE A CA 1
ATOM 1326 C C . ILE A 1 177 ? -1.398 -20.203 -7.582 1 98.19 177 ILE A C 1
ATOM 1328 O O . ILE A 1 177 ? -2.135 -19.578 -8.352 1 98.19 177 ILE A O 1
ATOM 1332 N N . LEU A 1 178 ? -1.041 -19.781 -6.434 1 98.12 178 LEU A N 1
ATOM 1333 C CA . LEU A 1 178 ? -1.395 -18.422 -6.008 1 98.12 178 LEU A CA 1
ATOM 1334 C C . LEU A 1 178 ? -0.166 -17.672 -5.508 1 98.12 178 LEU A C 1
ATOM 1336 O O . LEU A 1 178 ? 0.567 -18.172 -4.652 1 98.12 178 LEU A O 1
ATOM 1340 N N . LEU A 1 179 ? 0.128 -16.516 -6.105 1 97.94 179 LEU A N 1
ATOM 1341 C CA . LEU A 1 179 ? 1.21 -15.625 -5.707 1 97.94 179 LEU A CA 1
ATOM 1342 C C . LEU A 1 179 ? 0.675 -14.453 -4.891 1 97.94 179 LEU A C 1
ATOM 1344 O O . LEU A 1 179 ? -0.257 -13.766 -5.312 1 97.94 179 LEU A O 1
ATOM 1348 N N . LEU A 1 180 ? 1.237 -14.234 -3.729 1 96.56 180 LEU A N 1
ATOM 1349 C CA . LEU A 1 180 ? 0.758 -13.203 -2.814 1 96.56 180 LEU A CA 1
ATOM 1350 C C . LEU A 1 180 ? 1.868 -12.211 -2.482 1 96.56 180 LEU A C 1
ATOM 1352 O O . LEU A 1 180 ? 2.863 -12.578 -1.851 1 96.56 180 LEU A O 1
ATOM 1356 N N . ASP A 1 181 ? 1.706 -11.016 -2.924 1 93.25 181 ASP A N 1
ATOM 1357 C CA . ASP A 1 181 ? 2.67 -9.953 -2.646 1 93.25 181 ASP A CA 1
ATOM 1358 C C . ASP A 1 181 ? 2.156 -9.016 -1.558 1 93.25 181 ASP A C 1
ATOM 1360 O O . ASP A 1 181 ? 1.443 -8.055 -1.849 1 93.25 181 ASP A O 1
ATOM 1364 N N . GLU A 1 182 ? 2.512 -9.32 -0.298 1 90 182 GLU A N 1
ATOM 1365 C CA . GLU A 1 182 ? 2.162 -8.562 0.899 1 90 182 GLU A CA 1
ATOM 1366 C C . GLU A 1 182 ? 0.65 -8.445 1.054 1 90 182 GLU A C 1
ATOM 1368 O O . GLU A 1 182 ? 0.123 -7.34 1.215 1 90 182 GLU A O 1
ATOM 1373 N N . PRO A 1 183 ? -0.004 -9.578 1.203 1 91.5 183 PRO A N 1
ATOM 1374 C CA . PRO A 1 183 ? -1.469 -9.586 1.204 1 91.5 183 PRO A CA 1
ATOM 1375 C C . PRO A 1 183 ? -2.061 -8.961 2.469 1 91.5 183 PRO A C 1
ATOM 1377 O O . PRO A 1 183 ? -3.23 -8.578 2.48 1 91.5 183 PRO A O 1
ATOM 1380 N N . THR A 1 184 ? -1.291 -8.844 3.498 1 89.69 184 THR A N 1
ATOM 1381 C CA . THR A 1 184 ? -1.853 -8.359 4.754 1 89.69 184 THR A CA 1
ATOM 1382 C C . THR A 1 184 ? -1.356 -6.949 5.062 1 89.69 184 THR A C 1
ATOM 1384 O O . THR A 1 184 ? -1.561 -6.441 6.164 1 89.69 184 THR A O 1
ATOM 1387 N N . ALA A 1 185 ? -0.714 -6.391 4.098 1 84.06 185 ALA A N 1
ATOM 1388 C CA . ALA A 1 185 ? -0.26 -5.016 4.293 1 84.06 185 ALA A CA 1
ATOM 1389 C C . ALA A 1 185 ? -1.437 -4.082 4.562 1 84.06 185 ALA A C 1
ATOM 1391 O O . ALA A 1 185 ? -2.496 -4.219 3.945 1 84.06 185 ALA A O 1
ATOM 1392 N N . SER A 1 186 ? -1.33 -3.197 5.539 1 79.44 186 SER A N 1
ATOM 1393 C CA . SER A 1 186 ? -2.281 -2.137 5.852 1 79.44 186 SER A CA 1
ATOM 1394 C C . SER A 1 186 ? -3.588 -2.707 6.391 1 79.44 186 SER A C 1
ATOM 1396 O O . SER A 1 186 ? -4.633 -2.055 6.324 1 79.44 186 SER A O 1
ATOM 1398 N N . LEU A 1 187 ? -3.594 -3.943 6.785 1 87.69 187 LEU A N 1
ATOM 1399 C CA . LEU A 1 187 ? -4.793 -4.531 7.371 1 87.69 187 LEU A CA 1
ATOM 1400 C C . LEU A 1 187 ? -4.715 -4.531 8.891 1 87.69 187 LEU A C 1
ATOM 1402 O O . LEU A 1 187 ? -3.635 -4.719 9.461 1 87.69 187 LEU A O 1
ATOM 1406 N N . ASP A 1 188 ? -5.871 -4.305 9.531 1 85.25 188 ASP A N 1
ATOM 1407 C CA . ASP A 1 188 ? -5.93 -4.461 10.977 1 85.25 188 ASP A CA 1
ATOM 1408 C C . ASP A 1 188 ? -5.938 -5.938 11.375 1 85.25 188 ASP A C 1
ATOM 1410 O O . ASP A 1 188 ? -6.008 -6.816 10.516 1 85.25 188 ASP A O 1
ATOM 1414 N N . ALA A 1 189 ? -5.848 -6.176 12.641 1 87 189 ALA A N 1
ATOM 1415 C CA . ALA A 1 189 ? -5.676 -7.531 13.164 1 87 189 ALA A CA 1
ATOM 1416 C C . ALA A 1 189 ? -6.836 -8.43 12.75 1 87 189 ALA A C 1
ATOM 1418 O O . ALA A 1 189 ? -6.629 -9.578 12.344 1 87 189 ALA A O 1
ATOM 1419 N N . ALA A 1 190 ? -8.039 -7.891 12.812 1 90 190 ALA A N 1
ATOM 1420 C CA . ALA A 1 190 ? -9.219 -8.695 12.492 1 90 190 ALA A CA 1
ATOM 1421 C C . ALA A 1 190 ? -9.227 -9.094 11.023 1 90 190 ALA A C 1
ATOM 1423 O O . ALA A 1 190 ? -9.469 -10.258 10.695 1 90 190 ALA A O 1
ATOM 1424 N N . ASN A 1 191 ? -8.992 -8.188 10.188 1 91.5 191 ASN A N 1
ATOM 1425 C CA . ASN A 1 191 ? -8.969 -8.469 8.75 1 91.5 191 ASN A CA 1
ATOM 1426 C C . ASN A 1 191 ? -7.77 -9.32 8.367 1 91.5 191 ASN A C 1
ATOM 1428 O O . ASN A 1 191 ? -7.859 -10.164 7.469 1 91.5 191 ASN A O 1
ATOM 1432 N N . ARG A 1 192 ? -6.68 -9.125 9.023 1 92.44 192 ARG A N 1
ATOM 1433 C CA . ARG A 1 192 ? -5.504 -9.961 8.812 1 92.44 192 ARG A CA 1
ATOM 1434 C C . ARG A 1 192 ? -5.82 -11.43 9.094 1 92.44 192 ARG A C 1
ATOM 1436 O O . ARG A 1 192 ? -5.422 -12.312 8.336 1 92.44 192 ARG A O 1
ATOM 1443 N N . GLU A 1 193 ? -6.527 -11.625 10.133 1 94.75 193 GLU A N 1
ATOM 1444 C CA . GLU A 1 193 ? -6.914 -12.984 10.5 1 94.75 193 GLU A CA 1
ATOM 1445 C C . GLU A 1 193 ? -7.762 -13.633 9.414 1 94.75 193 GLU A C 1
ATOM 1447 O O . GLU A 1 193 ? -7.586 -14.812 9.109 1 94.75 193 GLU A O 1
ATOM 1452 N N . VAL A 1 194 ? -8.633 -12.922 8.875 1 96.06 194 VAL A N 1
ATOM 1453 C CA . VAL A 1 194 ? -9.477 -13.438 7.801 1 96.06 194 VAL A CA 1
ATOM 1454 C C . VAL A 1 194 ? -8.602 -13.852 6.613 1 96.06 194 VAL A C 1
ATOM 1456 O O . VAL A 1 194 ? -8.789 -14.93 6.055 1 96.06 194 VAL A O 1
ATOM 1459 N N . VAL A 1 195 ? -7.688 -13.047 6.266 1 95.69 195 VAL A N 1
ATOM 1460 C CA . VAL A 1 195 ? -6.812 -13.328 5.129 1 95.69 195 VAL A CA 1
ATOM 1461 C C . VAL A 1 195 ? -5.977 -14.57 5.414 1 95.69 195 VAL A C 1
ATOM 1463 O O . VAL A 1 195 ? -5.812 -15.43 4.547 1 95.69 195 VAL A O 1
ATOM 1466 N N . MET A 1 196 ? -5.52 -14.719 6.609 1 96.38 196 MET A N 1
ATOM 1467 C CA . MET A 1 196 ? -4.742 -15.891 6.992 1 96.38 196 MET A CA 1
ATOM 1468 C C . MET A 1 196 ? -5.578 -17.172 6.859 1 96.38 196 MET A C 1
ATOM 1470 O O . MET A 1 196 ? -5.078 -18.188 6.398 1 96.38 196 MET A O 1
ATOM 1474 N N . ARG A 1 197 ? -6.75 -17.062 7.227 1 97.12 197 ARG A N 1
ATOM 1475 C CA . ARG A 1 197 ? -7.641 -18.219 7.098 1 97.12 197 ARG A CA 1
ATOM 1476 C C . ARG A 1 197 ? -7.867 -18.562 5.633 1 97.12 197 ARG A C 1
ATOM 1478 O O . ARG A 1 197 ? -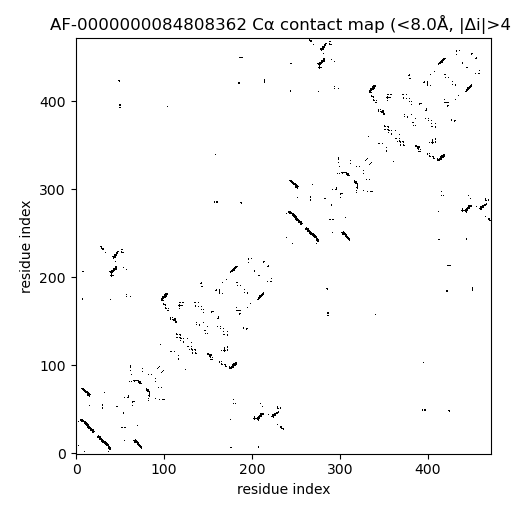7.883 -19.75 5.27 1 97.12 197 ARG A O 1
ATOM 1485 N N . LEU A 1 198 ? -8.055 -17.562 4.844 1 97.38 198 LEU A N 1
ATOM 1486 C CA . LEU A 1 198 ? -8.234 -17.812 3.414 1 97.38 198 LEU A CA 1
ATOM 1487 C C . LEU A 1 198 ? -7.012 -18.5 2.822 1 97.38 198 LEU A C 1
ATOM 1489 O O . LEU A 1 198 ? -7.148 -19.422 2.01 1 97.38 198 LEU A O 1
ATOM 1493 N N . ILE A 1 199 ? -5.852 -18.094 3.234 1 97.5 199 ILE A N 1
ATOM 1494 C CA . ILE A 1 199 ? -4.613 -18.719 2.766 1 97.5 199 ILE A CA 1
ATOM 1495 C C . ILE A 1 199 ? -4.562 -20.172 3.201 1 97.5 199 ILE A C 1
ATOM 1497 O O . ILE A 1 199 ? -4.234 -21.062 2.404 1 97.5 199 ILE A O 1
ATOM 1501 N N . ALA A 1 200 ? -4.922 -20.422 4.41 1 97.5 200 ALA A N 1
ATOM 1502 C CA . ALA A 1 200 ? -4.934 -21.781 4.938 1 97.5 200 ALA A CA 1
ATOM 1503 C C . ALA A 1 200 ? -5.906 -22.672 4.156 1 97.5 200 ALA A C 1
ATOM 1505 O O . ALA A 1 200 ? -5.609 -23.828 3.877 1 97.5 200 ALA A O 1
ATOM 1506 N N . GLU A 1 201 ? -7.031 -22.125 3.873 1 97.81 201 GLU A N 1
ATOM 1507 C CA . GLU A 1 201 ? -8.023 -22.859 3.09 1 97.81 201 GLU A CA 1
ATOM 1508 C C . GLU A 1 201 ? -7.477 -23.219 1.711 1 97.81 201 GLU A C 1
ATOM 1510 O O . GLU A 1 201 ? -7.645 -24.344 1.247 1 97.81 201 GLU A O 1
ATOM 1515 N N . LYS A 1 202 ? -6.852 -22.281 1.082 1 97.88 202 LYS A N 1
ATOM 1516 C CA . LYS A 1 202 ? -6.262 -22.547 -0.225 1 97.88 202 LYS A CA 1
ATOM 1517 C C . LYS A 1 202 ? -5.203 -23.656 -0.133 1 97.88 202 LYS A C 1
ATOM 1519 O O . LYS A 1 202 ? -5.129 -24.516 -1 1 97.88 202 LYS A O 1
ATOM 1524 N N . LYS A 1 203 ? -4.426 -23.625 0.85 1 97.06 203 LYS A N 1
ATOM 1525 C CA . LYS A 1 203 ? -3.412 -24.641 1.08 1 97.06 203 LYS A CA 1
ATOM 1526 C C . LYS A 1 203 ? -4.051 -26.031 1.22 1 97.06 203 LYS A C 1
ATOM 1528 O O . LYS A 1 203 ? -3.594 -26.984 0.602 1 97.06 203 LYS A O 1
ATOM 1533 N N . ARG A 1 204 ? -5.047 -26.078 1.982 1 96.94 204 ARG A N 1
ATOM 1534 C CA . ARG A 1 204 ? -5.754 -27.344 2.201 1 96.94 204 ARG A CA 1
ATOM 1535 C C . ARG A 1 204 ? -6.344 -27.875 0.899 1 96.94 204 ARG A C 1
ATOM 1537 O O . ARG A 1 204 ? -6.41 -29.078 0.69 1 96.94 204 ARG A O 1
ATOM 1544 N N . ASP A 1 205 ? -6.707 -26.953 0.091 1 97.38 205 ASP A N 1
ATOM 1545 C CA . ASP A 1 205 ? -7.301 -27.312 -1.19 1 97.38 205 ASP A CA 1
ATOM 1546 C C . ASP A 1 205 ? -6.227 -27.719 -2.197 1 97.38 205 ASP A C 1
ATOM 1548 O O . ASP A 1 205 ? -6.527 -27.969 -3.367 1 97.38 205 ASP A O 1
ATOM 1552 N N . GLY A 1 206 ? -5.004 -27.703 -1.805 1 97.06 206 GLY A N 1
ATOM 1553 C CA . GLY A 1 206 ? -3.922 -28.219 -2.633 1 97.06 206 GLY A CA 1
ATOM 1554 C C . GLY A 1 206 ? -3.252 -27.141 -3.461 1 97.06 206 GLY A C 1
ATOM 1555 O O . GLY A 1 206 ? -2.477 -27.438 -4.371 1 97.06 206 GLY A O 1
ATOM 1556 N N . VAL A 1 207 ? -3.564 -25.906 -3.203 1 97.81 207 VAL A N 1
ATOM 1557 C CA . VAL A 1 207 ? -2.996 -24.812 -3.973 1 97.81 207 VAL A CA 1
ATOM 1558 C C . VAL A 1 207 ? -1.548 -24.578 -3.545 1 97.81 207 VAL A C 1
ATOM 1560 O O . VAL A 1 207 ? -1.237 -24.578 -2.352 1 97.81 207 VAL A O 1
ATOM 1563 N N . ALA A 1 208 ? -0.63 -24.469 -4.492 1 98.44 208 ALA A N 1
ATOM 1564 C CA . ALA A 1 208 ? 0.738 -24.047 -4.223 1 98.44 208 ALA A CA 1
ATOM 1565 C C . ALA A 1 208 ? 0.814 -22.531 -4.066 1 98.44 208 ALA A C 1
ATOM 1567 O O . ALA A 1 208 ? 0.349 -21.781 -4.934 1 98.44 208 ALA A O 1
ATOM 1568 N N . LEU A 1 209 ? 1.396 -22.078 -2.967 1 98.38 209 LEU A N 1
ATOM 1569 C CA . LEU A 1 209 ? 1.408 -20.656 -2.697 1 98.38 209 LEU A CA 1
ATOM 1570 C C . LEU A 1 209 ? 2.836 -20.141 -2.539 1 98.38 209 LEU A C 1
ATOM 1572 O O . LEU A 1 209 ? 3.686 -20.828 -1.967 1 98.38 209 LEU A O 1
ATOM 1576 N N . ILE A 1 210 ? 3.104 -18.969 -3.078 1 98.44 210 ILE A N 1
ATOM 1577 C CA . ILE A 1 210 ? 4.285 -18.172 -2.766 1 98.44 210 ILE A CA 1
ATOM 1578 C C . ILE A 1 210 ? 3.859 -16.812 -2.213 1 98.44 210 ILE A C 1
ATOM 1580 O O . ILE A 1 210 ? 3.037 -16.125 -2.816 1 98.44 210 ILE A O 1
ATOM 1584 N N . ALA A 1 211 ? 4.422 -16.469 -1.078 1 97.5 211 ALA A N 1
ATOM 1585 C CA . ALA A 1 211 ? 4 -15.219 -0.458 1 97.5 211 ALA A CA 1
ATOM 1586 C C . ALA A 1 211 ? 5.207 -14.383 -0.036 1 97.5 211 ALA A C 1
ATOM 1588 O O . ALA A 1 211 ? 6.281 -14.93 0.237 1 97.5 211 ALA A O 1
ATOM 1589 N N . ILE A 1 212 ? 5.078 -13.125 -0.106 1 94.5 212 ILE A N 1
ATOM 1590 C CA . ILE A 1 212 ? 5.969 -12.148 0.503 1 94.5 212 ILE A CA 1
ATOM 1591 C C . ILE A 1 212 ? 5.25 -11.445 1.656 1 94.5 212 ILE A C 1
ATOM 1593 O O . ILE A 1 212 ? 4.188 -10.859 1.466 1 94.5 212 ILE A O 1
ATOM 1597 N N . VAL A 1 213 ? 5.82 -11.594 2.893 1 91.75 213 VAL A N 1
ATOM 1598 C CA . VAL A 1 213 ? 5.242 -10.953 4.066 1 91.75 213 VAL A CA 1
ATOM 1599 C C . VAL A 1 213 ? 6.352 -10.375 4.941 1 91.75 213 VAL A C 1
ATOM 1601 O O . VAL A 1 213 ? 7.445 -10.945 5.02 1 91.75 213 VAL A O 1
ATOM 1604 N N . HIS A 1 214 ? 6.07 -9.328 5.57 1 84.31 214 HIS A N 1
ATOM 1605 C CA . HIS A 1 214 ? 7.082 -8.695 6.41 1 84.31 214 HIS A CA 1
ATOM 1606 C C . HIS A 1 214 ? 6.777 -8.906 7.891 1 84.31 214 HIS A C 1
ATOM 1608 O O . HIS A 1 214 ? 7.656 -8.727 8.734 1 84.31 214 HIS A O 1
ATOM 1614 N N . ASP A 1 215 ? 5.586 -9.234 8.164 1 84.5 215 ASP A N 1
ATOM 1615 C CA . ASP A 1 215 ? 5.191 -9.469 9.547 1 84.5 215 ASP A CA 1
ATOM 1616 C C . ASP A 1 215 ? 5.602 -10.867 10.008 1 84.5 215 ASP A C 1
ATOM 1618 O O . ASP A 1 215 ? 5.184 -11.867 9.414 1 84.5 215 ASP A O 1
ATOM 1622 N N . ASP A 1 216 ? 6.242 -10.906 11.086 1 86.5 216 ASP A N 1
ATOM 1623 C CA . ASP A 1 216 ? 6.789 -12.172 11.57 1 86.5 216 ASP A CA 1
ATOM 1624 C C . ASP A 1 216 ? 5.672 -13.117 12 1 86.5 216 ASP A C 1
ATOM 1626 O O . ASP A 1 216 ? 5.77 -14.328 11.797 1 86.5 216 ASP A O 1
ATOM 1630 N N . GLU A 1 217 ? 4.715 -12.578 12.586 1 87.38 217 GLU A N 1
ATOM 1631 C CA . GLU A 1 217 ? 3.609 -13.422 13.031 1 87.38 217 GLU A CA 1
ATOM 1632 C C . GLU A 1 217 ? 2.883 -14.047 11.844 1 87.38 217 GLU A C 1
ATOM 1634 O O . GLU A 1 217 ? 2.566 -15.242 11.867 1 87.38 217 GLU A O 1
ATOM 1639 N N . VAL A 1 218 ? 2.656 -13.258 10.859 1 91 218 VAL A N 1
ATOM 1640 C CA . VAL A 1 218 ? 1.998 -13.75 9.656 1 91 218 VAL A CA 1
ATOM 1641 C C . VAL A 1 218 ? 2.873 -14.805 8.984 1 91 218 VAL A C 1
ATOM 1643 O O . VAL A 1 218 ? 2.385 -15.875 8.602 1 91 218 VAL A O 1
ATOM 1646 N N . ARG A 1 219 ? 4.121 -14.562 8.922 1 92.94 219 ARG A N 1
ATOM 1647 C CA . ARG A 1 219 ? 5.078 -15.477 8.312 1 92.94 219 ARG A CA 1
ATOM 1648 C C . ARG A 1 219 ? 5.031 -16.844 8.984 1 92.94 219 ARG A C 1
ATOM 1650 O O . ARG A 1 219 ? 4.934 -17.875 8.312 1 92.94 219 ARG A O 1
ATOM 1657 N N . ALA A 1 220 ? 5.047 -16.844 10.273 1 93.81 220 ALA A N 1
ATOM 1658 C CA . ALA A 1 220 ? 5.082 -18.078 11.047 1 93.81 220 ALA A CA 1
ATOM 1659 C C . ALA A 1 220 ? 3.807 -18.891 10.844 1 93.81 220 ALA A C 1
ATOM 1661 O O . ALA A 1 220 ? 3.84 -20.125 10.852 1 93.81 220 ALA A O 1
ATOM 1662 N N . ARG A 1 221 ? 2.797 -18.25 10.578 1 94.5 221 ARG A N 1
ATOM 1663 C CA . ARG A 1 221 ? 1.5 -18.906 10.5 1 94.5 221 ARG A CA 1
ATOM 1664 C C . ARG A 1 221 ? 1.271 -19.5 9.117 1 94.5 221 ARG A C 1
ATOM 1666 O O . ARG A 1 221 ? 0.653 -20.562 8.977 1 94.5 221 ARG A O 1
ATOM 1673 N N . ILE A 1 222 ? 1.8 -18.859 8.117 1 95.75 222 ILE A N 1
ATOM 1674 C CA . ILE A 1 222 ? 1.371 -19.281 6.789 1 95.75 222 ILE A CA 1
ATOM 1675 C C . ILE A 1 222 ? 2.49 -20.078 6.117 1 95.75 222 ILE A C 1
ATOM 1677 O O . ILE A 1 222 ? 2.24 -20.859 5.199 1 95.75 222 ILE A O 1
ATOM 1681 N N . ALA A 1 223 ? 3.697 -19.938 6.543 1 97.31 223 ALA A N 1
ATOM 1682 C CA . ALA A 1 223 ? 4.836 -20.484 5.824 1 97.31 223 ALA A CA 1
ATOM 1683 C C . ALA A 1 223 ? 5.051 -21.953 6.184 1 97.31 223 ALA A C 1
ATOM 1685 O O . ALA A 1 223 ? 5.156 -22.297 7.363 1 97.31 223 ALA A O 1
ATOM 1686 N N . ASP A 1 224 ? 5.102 -22.781 5.207 1 97.69 224 ASP A N 1
ATOM 1687 C CA . ASP A 1 224 ? 5.609 -24.141 5.391 1 97.69 224 ASP A CA 1
ATOM 1688 C C . ASP A 1 224 ? 7.129 -24.188 5.238 1 97.69 224 ASP A C 1
ATOM 1690 O O . ASP A 1 224 ? 7.793 -25.031 5.836 1 97.69 224 ASP A O 1
ATOM 1694 N N . ARG A 1 225 ? 7.633 -23.344 4.426 1 97.19 225 ARG A N 1
ATOM 1695 C CA . ARG A 1 225 ? 9.062 -23.203 4.156 1 97.19 225 ARG A CA 1
ATOM 1696 C C . ARG A 1 225 ? 9.43 -21.766 3.867 1 97.19 225 ARG A C 1
ATOM 1698 O O . ARG A 1 225 ? 8.656 -21.031 3.25 1 97.19 225 ARG A O 1
ATOM 1705 N N . LEU A 1 226 ? 10.602 -21.391 4.312 1 96.12 226 LEU A N 1
ATOM 1706 C CA . LEU A 1 226 ? 11.141 -20.047 4.074 1 96.12 226 LEU A CA 1
ATOM 1707 C C . LEU A 1 226 ? 12.312 -20.109 3.098 1 96.12 226 LEU A C 1
ATOM 1709 O O . LEU A 1 226 ? 13.164 -20.984 3.195 1 96.12 226 LEU A O 1
ATOM 1713 N N . ILE A 1 227 ? 12.289 -19.188 2.16 1 95.62 227 ILE A N 1
ATOM 1714 C CA . ILE A 1 227 ? 13.406 -19.031 1.231 1 95.62 227 ILE A CA 1
ATOM 1715 C C . ILE A 1 227 ? 14.016 -17.641 1.394 1 95.62 227 ILE A C 1
ATOM 1717 O O . ILE A 1 227 ? 13.336 -16.641 1.193 1 95.62 227 ILE A O 1
ATOM 1721 N N . ASP A 1 228 ? 15.25 -17.594 1.699 1 93.19 228 ASP A N 1
ATOM 1722 C CA . ASP A 1 228 ? 15.945 -16.312 1.812 1 93.19 228 ASP A CA 1
ATOM 1723 C C . ASP A 1 228 ? 16.438 -15.844 0.446 1 93.19 228 ASP A C 1
ATOM 1725 O O . ASP A 1 228 ? 17.375 -16.406 -0.119 1 93.19 228 ASP A O 1
ATOM 1729 N N . VAL A 1 229 ? 15.883 -14.773 0.036 1 91.31 229 VAL A N 1
ATOM 1730 C CA . VAL A 1 229 ? 16.188 -14.258 -1.296 1 91.31 229 VAL A CA 1
ATOM 1731 C C . VAL A 1 229 ? 17.484 -13.461 -1.263 1 91.31 229 VAL A C 1
ATOM 1733 O O . VAL A 1 229 ? 18.094 -13.219 -2.305 1 91.31 229 VAL A O 1
ATOM 1736 N N . ALA A 1 230 ? 17.859 -13.055 -0.061 1 85.25 230 ALA A N 1
ATOM 1737 C CA . ALA A 1 230 ? 19.109 -12.312 0.059 1 85.25 230 ALA A CA 1
ATOM 1738 C C . ALA A 1 230 ? 20.266 -13.102 -0.523 1 85.25 230 ALA A C 1
ATOM 1740 O O . ALA A 1 230 ? 21.234 -12.523 -1.019 1 85.25 230 ALA A O 1
ATOM 1741 N N . SER A 1 231 ? 20.109 -14.375 -0.534 1 83.12 231 SER A N 1
ATOM 1742 C CA . SER A 1 231 ? 21.172 -15.25 -1.047 1 83.12 231 SER A CA 1
ATOM 1743 C C . SER A 1 231 ? 21.219 -15.203 -2.57 1 83.12 231 SER A C 1
ATOM 1745 O O . SER A 1 231 ? 22.234 -15.594 -3.17 1 83.12 231 SER A O 1
ATOM 1747 N N . PHE A 1 232 ? 20.156 -14.766 -3.152 1 82.5 232 PHE A N 1
ATOM 1748 C CA . PHE A 1 232 ? 20.078 -14.688 -4.605 1 82.5 232 PHE A CA 1
ATOM 1749 C C . PHE A 1 232 ? 20.281 -13.258 -5.09 1 82.5 232 PHE A C 1
ATOM 1751 O O . PHE A 1 232 ? 20.266 -13 -6.293 1 82.5 232 PHE A O 1
ATOM 1758 N N . ALA A 1 233 ? 20.188 -12.391 -4.098 1 70.56 233 ALA A N 1
ATOM 1759 C CA . ALA A 1 233 ? 20.297 -10.977 -4.461 1 70.56 233 ALA A CA 1
ATOM 1760 C C . ALA A 1 233 ? 21.594 -10.711 -5.227 1 70.56 233 ALA A C 1
ATOM 1762 O O . ALA A 1 233 ? 22.656 -11.211 -4.859 1 70.56 233 ALA A O 1
ATOM 1763 N N . ALA A 1 234 ? 21.328 -10.148 -6.434 1 66.12 234 ALA A N 1
ATOM 1764 C CA . ALA A 1 234 ? 22.516 -9.867 -7.227 1 66.12 234 ALA A CA 1
ATOM 1765 C C . ALA A 1 234 ? 23.422 -8.867 -6.512 1 66.12 234 ALA A C 1
ATOM 1767 O O . ALA A 1 234 ? 22.938 -7.969 -5.816 1 66.12 234 ALA A O 1
ATOM 1768 N N . ALA A 1 235 ? 24.484 -9.32 -6.012 1 54.28 235 ALA A N 1
ATOM 1769 C CA . ALA A 1 235 ? 25.469 -8.461 -5.371 1 54.28 235 ALA A CA 1
ATOM 1770 C C . ALA A 1 235 ? 25.5 -7.082 -6.031 1 54.28 235 ALA A C 1
ATOM 1772 O O . ALA A 1 235 ? 25.594 -6.977 -7.258 1 54.28 235 ALA A O 1
ATOM 1773 N N . ALA A 1 236 ? 24.547 -6.148 -5.348 1 43.88 236 ALA A N 1
ATOM 1774 C CA . ALA A 1 236 ? 24.812 -4.781 -5.793 1 43.88 236 ALA A CA 1
ATOM 1775 C C . ALA A 1 236 ? 26.312 -4.488 -5.781 1 43.88 236 ALA A C 1
ATOM 1777 O O . ALA A 1 236 ? 27.016 -4.871 -4.848 1 43.88 236 ALA A O 1
ATOM 1778 N N . MET B 1 1 ? -14.305 23.266 24.781 1 33.16 1 MET B N 1
ATOM 1779 C CA . MET B 1 1 ? -13.086 23.469 25.562 1 33.16 1 MET B CA 1
ATOM 1780 C C . MET B 1 1 ? -12.055 24.266 24.766 1 33.16 1 MET B C 1
ATOM 1782 O O . MET B 1 1 ? -11.852 24 23.578 1 33.16 1 MET B O 1
ATOM 1786 N N . SER B 1 2 ? -11.781 25.469 25.047 1 40.25 2 SER B N 1
ATOM 1787 C CA . SER B 1 2 ? -10.766 26.359 24.484 1 40.25 2 SER B CA 1
ATOM 1788 C C . SER B 1 2 ? -9.469 25.609 24.203 1 40.25 2 SER B C 1
ATOM 1790 O O . SER B 1 2 ? -9.047 24.766 24.984 1 40.25 2 SER B O 1
ATOM 1792 N N . PRO B 1 3 ? -9.086 25.391 22.922 1 50.5 3 PRO B N 1
ATOM 1793 C CA . PRO B 1 3 ? -7.781 24.75 22.703 1 50.5 3 PRO B CA 1
ATOM 1794 C C . PRO B 1 3 ? -6.715 25.266 23.672 1 50.5 3 PRO B C 1
ATOM 1796 O O . PRO B 1 3 ? -6.762 26.422 24.094 1 50.5 3 PRO B O 1
ATOM 1799 N N . PRO B 1 4 ? -6.199 24.422 24.438 1 52.91 4 PRO B N 1
ATOM 1800 C CA . PRO B 1 4 ? -5.07 24.938 25.219 1 52.91 4 PRO B CA 1
ATOM 1801 C C . PRO B 1 4 ? -4.105 25.766 24.359 1 52.91 4 PRO B C 1
ATOM 1803 O O . PRO B 1 4 ? -4.086 25.625 23.141 1 52.91 4 PRO B O 1
ATOM 1806 N N . MET B 1 5 ? -3.654 26.891 24.797 1 58.56 5 MET B N 1
ATOM 1807 C CA . MET B 1 5 ? -2.697 27.844 24.234 1 58.56 5 MET B CA 1
ATOM 1808 C C . MET B 1 5 ? -1.665 27.125 23.359 1 58.56 5 MET B C 1
ATOM 1810 O O . MET B 1 5 ? -1.022 27.75 22.516 1 58.56 5 MET B O 1
ATOM 1814 N N . SER B 1 6 ? -1.671 25.672 23.234 1 76.56 6 SER B N 1
ATOM 1815 C CA . SER B 1 6 ? -0.549 25.016 22.578 1 76.56 6 SER B CA 1
ATOM 1816 C C . SER B 1 6 ? -1.03 24.109 21.453 1 76.56 6 SER B C 1
ATOM 1818 O O . SER B 1 6 ? -0.223 23.453 20.781 1 76.56 6 SER B O 1
ATOM 1820 N N . ALA B 1 7 ? -2.266 24.25 20.984 1 92.06 7 ALA B N 1
ATOM 1821 C CA . ALA B 1 7 ? -2.75 23.281 19.984 1 92.06 7 ALA B CA 1
ATOM 1822 C C . ALA B 1 7 ? -2.402 23.734 18.578 1 92.06 7 ALA B C 1
ATOM 1824 O O . ALA B 1 7 ? -2.668 24.875 18.188 1 92.06 7 ALA B O 1
ATOM 1825 N N . MET B 1 8 ? -1.765 22.891 17.844 1 97.06 8 MET B N 1
ATOM 1826 C CA . MET B 1 8 ? -1.442 23.141 16.438 1 97.06 8 MET B CA 1
ATOM 1827 C C . MET B 1 8 ? -2.631 22.828 15.547 1 97.06 8 MET B C 1
ATOM 1829 O O . MET B 1 8 ? -2.803 23.438 14.492 1 97.06 8 MET B O 1
ATOM 1833 N N . ILE B 1 9 ? -3.414 21.812 15.938 1 97.88 9 ILE B N 1
ATOM 1834 C CA . ILE B 1 9 ? -4.617 21.359 15.242 1 97.88 9 ILE B CA 1
ATOM 1835 C C . ILE B 1 9 ? -5.766 21.219 16.234 1 97.88 9 ILE B C 1
ATOM 1837 O O . ILE B 1 9 ? -5.582 20.688 17.344 1 97.88 9 ILE B O 1
ATOM 1841 N N . GLN B 1 10 ? -6.934 21.734 15.891 1 97.31 10 GLN B N 1
ATOM 1842 C CA . GLN B 1 10 ? -8.125 21.531 16.703 1 97.31 10 GLN B CA 1
ATOM 1843 C C . GLN B 1 10 ? -9.336 21.203 15.844 1 97.31 10 GLN B C 1
ATOM 1845 O O . GLN B 1 10 ? -9.758 22 15.008 1 97.31 10 GLN B O 1
ATOM 1850 N N . LEU B 1 11 ? -9.82 20 15.984 1 96.88 11 LEU B N 1
ATOM 1851 C CA . LEU B 1 11 ? -11.086 19.609 15.383 1 96.88 11 LEU B CA 1
ATOM 1852 C C . LEU B 1 11 ? -12.227 19.719 16.391 1 96.88 11 LEU B C 1
ATOM 1854 O O . LEU B 1 11 ? -12.102 19.266 17.531 1 96.88 11 LEU B O 1
ATOM 1858 N N . THR B 1 12 ? -13.266 20.406 15.984 1 96.31 12 THR B N 1
ATOM 1859 C CA . THR B 1 12 ? -14.469 20.562 16.797 1 96.31 12 THR B CA 1
ATOM 1860 C C . THR B 1 12 ? -15.703 20.109 16.031 1 96.31 12 THR B C 1
ATOM 1862 O O . THR B 1 12 ? -16.156 20.797 15.125 1 96.31 12 THR B O 1
ATOM 1865 N N . ASN B 1 13 ? -16.219 18.938 16.375 1 95.31 13 ASN B N 1
ATOM 1866 C CA . ASN B 1 13 ? -17.422 18.344 15.789 1 95.31 13 ASN B CA 1
ATOM 1867 C C . ASN B 1 13 ? -17.328 18.281 14.273 1 95.31 13 ASN B C 1
ATOM 1869 O O . ASN B 1 13 ? -18.281 18.641 13.57 1 95.31 13 ASN B O 1
ATOM 1873 N N . ALA B 1 14 ? -16.234 17.938 13.789 1 94.25 14 ALA B N 1
ATOM 1874 C CA . ALA B 1 14 ? -16.047 17.828 12.344 1 94.25 14 ALA B CA 1
ATOM 1875 C C . ALA B 1 14 ? -16.797 16.641 11.766 1 94.25 14 ALA B C 1
ATOM 1877 O O . ALA B 1 14 ? -16.859 15.578 12.391 1 94.25 14 ALA B O 1
ATOM 1878 N N . GLU B 1 15 ? -17.359 16.844 10.602 1 92.19 15 GLU B N 1
ATOM 1879 C CA . GLU B 1 15 ? -18.141 15.812 9.938 1 92.19 15 GLU B CA 1
ATOM 1880 C C . GLU B 1 15 ? -17.781 15.703 8.461 1 92.19 15 GLU B C 1
ATOM 1882 O O . GLU B 1 15 ? -17.391 16.688 7.84 1 92.19 15 GLU B O 1
ATOM 1887 N N . LYS B 1 16 ? -17.828 14.508 7.98 1 88.19 16 LYS B N 1
ATOM 1888 C CA . LYS B 1 16 ? -17.641 14.266 6.551 1 88.19 16 LYS B CA 1
ATOM 1889 C C . LYS B 1 16 ? -18.672 13.258 6.031 1 88.19 16 LYS B C 1
ATOM 1891 O O . LYS B 1 16 ? -18.859 12.195 6.617 1 88.19 16 LYS B O 1
ATOM 1896 N N . THR B 1 17 ? -19.297 13.672 5.012 1 82.25 17 THR B N 1
ATOM 1897 C CA . THR B 1 17 ? -20.25 12.828 4.301 1 82.25 17 THR B CA 1
ATOM 1898 C C . THR B 1 17 ? -19.906 12.75 2.816 1 82.25 17 THR B C 1
ATOM 1900 O O . THR B 1 17 ? -19.531 13.758 2.207 1 82.25 17 THR B O 1
ATOM 1903 N N . PHE B 1 18 ? -19.859 11.516 2.334 1 75.06 18 PHE B N 1
ATOM 1904 C CA . PHE B 1 18 ? -19.688 11.359 0.896 1 75.06 18 PHE B CA 1
ATOM 1905 C C . PHE B 1 18 ? -21.016 11.172 0.196 1 75.06 18 PHE B C 1
ATOM 1907 O O . PHE B 1 18 ? -21.891 10.453 0.69 1 75.06 18 PHE B O 1
ATOM 1914 N N . VAL B 1 19 ? -21.234 12 -0.729 1 72.38 19 VAL B N 1
ATOM 1915 C CA . VAL B 1 19 ? -22.422 11.828 -1.549 1 72.38 19 VAL B CA 1
ATOM 1916 C C . VAL B 1 19 ? -22.094 10.977 -2.773 1 72.38 19 VAL B C 1
ATOM 1918 O O . VAL B 1 19 ? -21.219 11.328 -3.561 1 72.38 19 VAL B O 1
ATOM 1921 N N . MET B 1 20 ? -22.672 9.844 -2.811 1 66 20 MET B N 1
ATOM 1922 C CA . MET B 1 20 ? -22.453 8.914 -3.916 1 66 20 MET B CA 1
ATOM 1923 C C . MET B 1 20 ? -23.359 9.266 -5.102 1 66 20 MET B C 1
ATOM 1925 O O . MET B 1 20 ? -24.484 8.773 -5.203 1 66 20 MET B O 1
ATOM 1929 N N . HIS B 1 21 ? -22.844 10.039 -5.941 1 67.19 21 HIS B N 1
ATOM 1930 C CA . HIS B 1 21 ? -23.656 10.508 -7.051 1 67.19 21 HIS B CA 1
ATOM 1931 C C . HIS B 1 21 ? -24.047 9.367 -7.977 1 67.19 21 HIS B C 1
ATOM 1933 O O . HIS B 1 21 ? -25.156 9.352 -8.531 1 67.19 21 HIS B O 1
ATOM 1939 N N . LEU B 1 22 ? -23.078 8.469 -8.117 1 61.06 22 LEU B N 1
ATOM 1940 C CA . LEU B 1 22 ? -23.344 7.336 -9 1 61.06 22 LEU B CA 1
ATOM 1941 C C . LEU B 1 22 ? -24.406 6.414 -8.406 1 61.06 22 LEU B C 1
ATOM 1943 O O . LEU B 1 22 ? -24.922 5.535 -9.094 1 61.06 22 LEU B O 1
ATOM 1947 N N . GLN B 1 23 ? -24.688 6.668 -7.172 1 61.25 23 GLN B N 1
ATOM 1948 C CA . GLN B 1 23 ? -25.734 5.875 -6.531 1 61.25 23 GLN B CA 1
ATOM 1949 C C . GLN B 1 23 ? -26.891 6.754 -6.086 1 61.25 23 GLN B C 1
ATOM 1951 O O . GLN B 1 23 ? -27.344 6.668 -4.941 1 61.25 23 GLN B O 1
ATOM 1956 N N . GLY B 1 24 ? -27.359 7.43 -6.98 1 66.62 24 GLY B N 1
ATOM 1957 C CA . GLY B 1 24 ? -28.562 8.203 -6.715 1 66.62 24 GLY B CA 1
ATOM 1958 C C . GLY B 1 24 ? -28.359 9.281 -5.664 1 66.62 24 GLY B C 1
ATOM 1959 O O . GLY B 1 24 ? -29.312 9.711 -5.02 1 66.62 24 GLY B O 1
ATOM 1960 N N . GLY B 1 25 ? -27.141 9.516 -5.402 1 67.75 25 GLY B N 1
ATOM 1961 C CA . GLY B 1 25 ? -26.859 10.578 -4.449 1 67.75 25 GLY B CA 1
ATOM 1962 C C . GLY B 1 25 ? -26.875 10.109 -3.008 1 67.75 25 GLY B C 1
ATOM 1963 O O . GLY B 1 25 ? -27.125 10.898 -2.096 1 67.75 25 GLY B O 1
ATOM 1964 N N . VAL B 1 26 ? -26.719 8.836 -2.844 1 70.81 26 VAL B N 1
ATOM 1965 C CA . VAL B 1 26 ? -26.688 8.281 -1.496 1 70.81 26 VAL B CA 1
ATOM 1966 C C . VAL B 1 26 ? -25.578 8.945 -0.688 1 70.81 26 VAL B C 1
ATOM 1968 O O . VAL B 1 26 ? -24.484 9.172 -1.2 1 70.81 26 VAL B O 1
ATOM 1971 N N . ARG B 1 27 ? -26.125 9.445 0.506 1 75.69 27 ARG B N 1
ATOM 1972 C CA . ARG B 1 27 ? -25.172 10.055 1.422 1 75.69 27 ARG B CA 1
ATOM 1973 C C . ARG B 1 27 ? -24.547 9.016 2.342 1 75.69 27 ARG B C 1
ATOM 1975 O O . ARG B 1 27 ? -25.25 8.211 2.953 1 75.69 27 ARG B O 1
ATOM 1982 N N . LEU B 1 28 ? -23.25 8.906 2.285 1 74.31 28 LEU B N 1
ATOM 1983 C CA . LEU B 1 28 ? -22.516 7.992 3.152 1 74.31 28 LEU B CA 1
ATOM 1984 C C . LEU B 1 28 ? -21.688 8.758 4.184 1 74.31 28 LEU B C 1
ATOM 1986 O O . LEU B 1 28 ? -20.578 9.195 3.895 1 74.31 28 LEU B O 1
ATOM 1990 N N . PRO B 1 29 ? -22.453 8.938 5.363 1 78 29 PRO B N 1
ATOM 1991 C CA . PRO B 1 29 ? -21.641 9.562 6.41 1 78 29 PRO B CA 1
ATOM 1992 C C . PRO B 1 29 ? -20.406 8.742 6.762 1 78 29 PRO B C 1
ATOM 1994 O O . PRO B 1 29 ? -20.5 7.527 6.973 1 78 29 PRO B O 1
ATOM 1997 N N . VAL B 1 30 ? -19.328 9.367 6.723 1 78.94 30 VAL B N 1
ATOM 1998 C CA . VAL B 1 30 ? -18.078 8.672 7.016 1 78.94 30 VAL B CA 1
ATOM 1999 C C . VAL B 1 30 ? -17.688 8.914 8.469 1 78.94 30 VAL B C 1
ATOM 2001 O O . VAL B 1 30 ? -17.422 7.969 9.211 1 78.94 30 VAL B O 1
ATOM 2004 N N . VAL B 1 31 ? -17.656 10.195 8.938 1 86.75 31 VAL B N 1
ATOM 2005 C CA . VAL B 1 31 ? -17.359 10.547 10.32 1 86.75 31 VAL B CA 1
ATOM 2006 C C . VAL B 1 31 ? -18.266 11.68 10.781 1 86.75 31 VAL B C 1
ATOM 2008 O O . VAL B 1 31 ? -18.641 12.547 9.984 1 86.75 31 VAL B O 1
ATOM 2011 N N . ARG B 1 32 ? -18.609 11.586 12.062 1 90.5 32 ARG B N 1
ATOM 2012 C CA . ARG B 1 32 ? -19.453 12.609 12.688 1 90.5 32 ARG B CA 1
ATOM 2013 C C . ARG B 1 32 ? -18.922 12.977 14.07 1 90.5 32 ARG B C 1
ATOM 2015 O O . ARG B 1 32 ? -18.484 12.117 14.828 1 90.5 32 ARG B O 1
ATOM 2022 N N . GLY B 1 33 ? -18.906 14.258 14.297 1 91.5 33 GLY B N 1
ATOM 2023 C CA . GLY B 1 33 ? -18.609 14.75 15.633 1 91.5 33 GLY B CA 1
ATOM 2024 C C . GLY B 1 33 ? -17.156 14.57 16.047 1 91.5 33 GLY B C 1
ATOM 2025 O O . GLY B 1 33 ? -16.859 14.367 17.219 1 91.5 33 GLY B O 1
ATOM 2026 N N . VAL B 1 34 ? -16.297 14.57 15.086 1 93.94 34 VAL B N 1
ATOM 2027 C CA . VAL B 1 34 ? -14.875 14.391 15.391 1 93.94 34 VAL B CA 1
ATOM 2028 C C . VAL B 1 34 ? -14.352 15.594 16.172 1 93.94 34 VAL B C 1
ATOM 2030 O O . VAL B 1 34 ? -14.391 16.719 15.672 1 93.94 34 VAL B O 1
ATOM 2033 N N . SER B 1 35 ? -13.914 15.359 17.422 1 96.25 35 SER B N 1
ATOM 2034 C CA . SER B 1 35 ? -13.398 16.438 18.266 1 96.25 35 SER B CA 1
ATOM 2035 C C . SER B 1 35 ? -12.125 16 18.984 1 96.25 35 SER B C 1
ATOM 2037 O O . SER B 1 35 ? -12.148 15.055 19.781 1 96.25 35 SER B O 1
ATOM 2039 N N . PHE B 1 36 ? -11.039 16.625 18.703 1 96.44 36 PHE B N 1
ATOM 2040 C CA . PHE B 1 36 ? -9.773 16.438 19.406 1 96.44 36 PHE B CA 1
ATOM 2041 C C . PHE B 1 36 ? -8.758 17.484 18.984 1 96.44 36 PHE B C 1
ATOM 2043 O O . PHE B 1 36 ? -9.023 18.297 18.094 1 96.44 36 PHE B O 1
ATOM 2050 N N . HIS B 1 37 ? -7.723 17.578 19.656 1 97.25 37 HIS B N 1
ATOM 2051 C CA . HIS B 1 37 ? -6.648 18.5 19.312 1 97.25 37 HIS B CA 1
ATOM 2052 C C . HIS B 1 37 ? -5.293 17.797 19.344 1 97.25 37 HIS B C 1
ATOM 2054 O O . HIS B 1 37 ? -5.18 16.672 19.828 1 97.25 37 HIS B O 1
ATOM 2060 N N . VAL B 1 38 ? -4.328 18.422 18.734 1 98.06 38 VAL B N 1
ATOM 2061 C CA . VAL B 1 38 ? -2.947 17.953 18.734 1 98.06 38 VAL B CA 1
ATOM 2062 C C . VAL B 1 38 ? -2.01 19.109 19.078 1 98.06 38 VAL B C 1
ATOM 2064 O O . VAL B 1 38 ? -2.082 20.172 18.453 1 98.06 38 VAL B O 1
ATOM 2067 N N . ASP B 1 39 ? -1.165 18.875 20.047 1 97.62 39 ASP B N 1
ATOM 2068 C CA . ASP B 1 39 ? -0.228 19.906 20.469 1 97.62 39 ASP B CA 1
ATOM 2069 C C . ASP B 1 39 ? 1.106 19.781 19.734 1 97.62 39 ASP B C 1
ATOM 2071 O O . ASP B 1 39 ? 1.386 18.75 19.125 1 97.62 39 ASP B O 1
ATOM 2075 N N . ALA B 1 40 ? 1.864 20.906 19.766 1 97.19 40 ALA B N 1
ATOM 2076 C CA . ALA B 1 40 ? 3.227 20.859 19.25 1 97.19 40 ALA B CA 1
ATOM 2077 C C . ALA B 1 40 ? 4.047 19.781 19.953 1 97.19 40 ALA B C 1
ATOM 2079 O O . ALA B 1 40 ? 3.953 19.625 21.172 1 97.19 40 ALA B O 1
ATOM 2080 N N . GLY B 1 41 ? 4.746 18.984 19.141 1 97.31 41 GLY B N 1
ATOM 2081 C CA . GLY B 1 41 ? 5.613 17.969 19.703 1 97.31 41 GLY B CA 1
ATOM 2082 C C . GLY B 1 41 ? 4.859 16.734 20.172 1 97.31 41 GLY B C 1
ATOM 2083 O O . GLY B 1 41 ? 5.41 15.906 20.906 1 97.31 41 GLY B O 1
ATOM 2084 N N . GLU B 1 42 ? 3.623 16.641 19.766 1 97.94 42 GLU B N 1
ATOM 2085 C CA . GLU B 1 42 ? 2.789 15.5 20.125 1 97.94 42 GLU B CA 1
ATOM 2086 C C . GLU B 1 42 ? 2.463 14.648 18.906 1 97.94 42 GLU B C 1
ATOM 2088 O O . GLU B 1 42 ? 2.217 15.188 17.812 1 97.94 42 GLU B O 1
ATOM 2093 N N . CYS B 1 43 ? 2.471 13.391 19.109 1 98.19 43 CYS B N 1
ATOM 2094 C CA . CYS B 1 43 ? 1.992 12.477 18.078 1 98.19 43 CYS B CA 1
ATOM 2095 C C . CYS B 1 43 ? 0.693 11.805 18.5 1 98.19 43 CYS B C 1
ATOM 2097 O O . CYS B 1 43 ? 0.688 10.984 19.422 1 98.19 43 CYS B O 1
ATOM 2099 N N . VAL B 1 44 ? -0.362 12.133 17.891 1 98.12 44 VAL B N 1
ATOM 2100 C CA . VAL B 1 44 ? -1.658 11.508 18.109 1 98.12 44 VAL B CA 1
ATOM 2101 C C . VAL B 1 44 ? -1.885 10.406 17.062 1 98.12 44 VAL B C 1
ATOM 2103 O O . VAL B 1 44 ? -1.689 10.633 15.875 1 98.12 44 VAL B O 1
ATOM 2106 N N . VAL B 1 45 ? -2.262 9.25 17.484 1 97.62 45 VAL B N 1
ATOM 2107 C CA . VAL B 1 45 ? -2.559 8.141 16.578 1 97.62 45 VAL B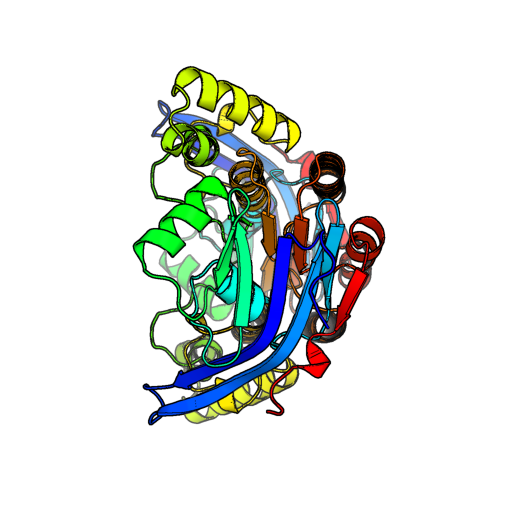 CA 1
ATOM 2108 C C . VAL B 1 45 ? -4.066 7.902 16.531 1 97.62 45 VAL B C 1
ATOM 2110 O O . VAL B 1 45 ? -4.719 7.812 17.578 1 97.62 45 VAL B O 1
ATOM 2113 N N . LEU B 1 46 ? -4.582 7.867 15.359 1 96 46 LEU B N 1
ATOM 2114 C CA . LEU B 1 46 ? -5.98 7.516 15.156 1 96 46 LEU B CA 1
ATOM 2115 C C . LEU B 1 46 ? -6.156 6 15.102 1 96 46 LEU B C 1
ATOM 2117 O O . LEU B 1 46 ? -5.555 5.332 14.258 1 96 46 LEU B O 1
ATOM 2121 N N . ALA B 1 47 ? -6.938 5.535 16.016 1 92.31 47 ALA B N 1
ATOM 2122 C CA . ALA B 1 47 ? -7.211 4.102 16.109 1 92.31 47 ALA B CA 1
ATOM 2123 C C . ALA B 1 47 ? -8.648 3.797 15.703 1 92.31 47 ALA B C 1
ATOM 2125 O O . ALA B 1 47 ? -9.508 4.68 15.727 1 92.31 47 ALA B O 1
ATOM 2126 N N . GLY B 1 48 ? -8.867 2.527 15.305 1 87.94 48 GLY B N 1
ATOM 2127 C CA . GLY B 1 48 ? -10.188 2.08 14.875 1 87.94 48 GLY B CA 1
ATOM 2128 C C . GLY B 1 48 ? -10.133 1.086 13.734 1 87.94 48 GLY B C 1
ATOM 2129 O O . GLY B 1 48 ? -9.078 0.904 13.109 1 87.94 48 GLY B O 1
ATOM 2130 N N . PRO B 1 49 ? -11.211 0.479 13.523 1 82.94 49 PRO B N 1
ATOM 2131 C CA . PRO B 1 49 ? -11.242 -0.517 12.445 1 82.94 49 PRO B CA 1
ATOM 2132 C C . PRO B 1 49 ? -11.125 0.109 11.062 1 82.94 49 PRO B C 1
ATOM 2134 O O . PRO B 1 49 ? -11.281 1.324 10.914 1 82.94 49 PRO B O 1
ATOM 2137 N N . SER B 1 50 ? -10.75 -0.738 10.102 1 80.19 50 SER B N 1
ATOM 2138 C CA . SER B 1 50 ? -10.727 -0.276 8.719 1 80.19 50 SER B CA 1
ATOM 2139 C C . SER B 1 50 ? -12.078 0.275 8.289 1 80.19 50 SER B C 1
ATOM 2141 O O . SER B 1 50 ? -13.117 -0.299 8.625 1 80.19 50 SER B O 1
ATOM 2143 N N . GLY B 1 51 ? -12.023 1.402 7.629 1 78.06 51 GLY B N 1
ATOM 2144 C CA . GLY B 1 51 ? -13.258 2.004 7.152 1 78.06 51 GLY B CA 1
ATOM 2145 C C . GLY B 1 51 ? -13.898 2.939 8.164 1 78.06 51 GLY B C 1
ATOM 2146 O O . GLY B 1 51 ? -14.938 3.545 7.891 1 78.06 51 GLY B O 1
ATOM 2147 N N . ALA B 1 52 ? -13.242 3.115 9.242 1 83.5 52 ALA B N 1
ATOM 2148 C CA . ALA B 1 52 ? -13.82 3.941 10.297 1 83.5 52 ALA B CA 1
ATOM 2149 C C . ALA B 1 52 ? -13.727 5.422 9.945 1 83.5 52 ALA B C 1
ATOM 2151 O O . ALA B 1 52 ? -14.297 6.27 10.641 1 83.5 52 ALA B O 1
ATOM 2152 N N . GLY B 1 53 ? -12.961 5.762 8.945 1 86.5 53 GLY B N 1
ATOM 2153 C CA . GLY B 1 53 ? -12.867 7.148 8.508 1 86.5 53 GLY B CA 1
ATOM 2154 C C . GLY B 1 53 ? -11.555 7.809 8.883 1 86.5 53 GLY B C 1
ATOM 2155 O O . GLY B 1 53 ? -11.414 9.031 8.781 1 86.5 53 GLY B O 1
ATOM 2156 N N . LYS B 1 54 ? -10.617 7.086 9.375 1 91.12 54 LYS B N 1
ATOM 2157 C CA . LYS B 1 54 ? -9.336 7.617 9.82 1 91.12 54 LYS B CA 1
ATOM 2158 C C . LYS B 1 54 ? -8.656 8.414 8.711 1 91.12 54 LYS B C 1
ATOM 2160 O O . LYS B 1 54 ? -8.25 9.562 8.922 1 91.12 54 LYS B O 1
ATOM 2165 N N . SER B 1 55 ? -8.602 7.84 7.516 1 89.62 55 SER B N 1
ATOM 2166 C CA . SER B 1 55 ? -7.957 8.516 6.395 1 89.62 55 SER B CA 1
ATOM 2167 C C . SER B 1 55 ? -8.742 9.758 5.969 1 89.62 55 SER B C 1
ATOM 2169 O O . SER B 1 55 ? -8.148 10.75 5.559 1 89.62 55 SER B O 1
ATOM 2171 N N . SER B 1 56 ? -10.047 9.672 6.078 1 88.19 56 SER B N 1
ATOM 2172 C CA . SER B 1 56 ? -10.867 10.836 5.75 1 88.19 56 SER B CA 1
ATOM 2173 C C . SER B 1 56 ? -10.547 12.016 6.664 1 88.19 56 SER B C 1
ATOM 2175 O O . SER B 1 56 ? -10.531 13.164 6.219 1 88.19 56 SER B O 1
ATOM 2177 N N . ILE B 1 57 ? -10.32 11.703 7.902 1 93.62 57 ILE B N 1
ATOM 2178 C CA . ILE B 1 57 ? -9.969 12.758 8.852 1 93.62 57 ILE B CA 1
ATOM 2179 C C .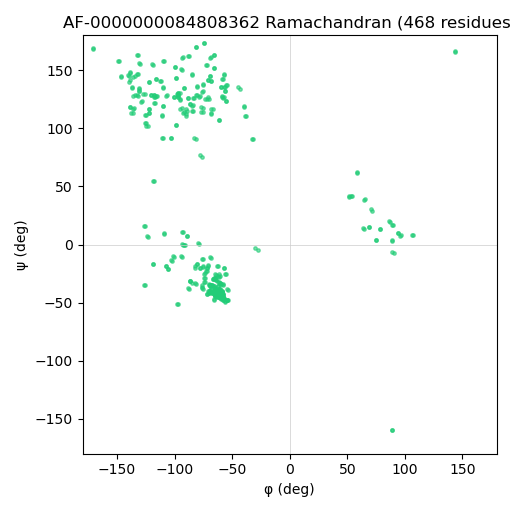 ILE B 1 57 ? -8.656 13.414 8.438 1 93.62 57 ILE B C 1
ATOM 2181 O O . ILE B 1 57 ? -8.562 14.641 8.398 1 93.62 57 ILE B O 1
ATOM 2185 N N . LEU B 1 58 ? -7.641 12.609 8.062 1 94.69 58 LEU B N 1
ATOM 2186 C CA . LEU B 1 58 ? -6.367 13.156 7.605 1 94.69 58 LEU B CA 1
ATOM 2187 C C . LEU B 1 58 ? -6.555 14.008 6.352 1 94.69 58 LEU B C 1
ATOM 2189 O O . LEU B 1 58 ? -5.992 15.102 6.246 1 94.69 58 LEU B O 1
ATOM 2193 N N . LYS B 1 59 ? -7.387 13.578 5.48 1 92.31 59 LYS B N 1
ATOM 2194 C CA . LYS B 1 59 ? -7.629 14.289 4.23 1 92.31 59 LYS B CA 1
ATOM 2195 C C . LYS B 1 59 ? -8.367 15.602 4.48 1 92.31 59 LYS B C 1
ATOM 2197 O O . LYS B 1 59 ? -8.148 16.594 3.771 1 92.31 59 LYS B O 1
ATOM 2202 N N . MET B 1 60 ? -9.227 15.609 5.445 1 93.69 60 MET B N 1
ATOM 2203 C CA . MET B 1 60 ? -9.906 16.844 5.82 1 93.69 60 MET B CA 1
ATOM 2204 C C . MET B 1 60 ? -8.922 17.859 6.391 1 93.69 60 MET B C 1
ATOM 2206 O O . MET B 1 60 ? -8.961 19.047 6.035 1 93.69 60 MET B O 1
ATOM 2210 N N . ILE B 1 61 ? -8.039 17.328 7.191 1 96.44 61 ILE B N 1
ATOM 2211 C CA . ILE B 1 61 ? -7.055 18.219 7.812 1 96.44 61 ILE B CA 1
ATOM 2212 C C . ILE B 1 61 ? -6.105 18.75 6.746 1 96.44 61 ILE B C 1
ATOM 2214 O O . ILE B 1 61 ? -5.719 19.922 6.793 1 96.44 61 ILE B O 1
ATOM 2218 N N . PHE B 1 62 ? -5.777 17.984 5.77 1 95 62 PHE B N 1
ATOM 2219 C CA . PHE B 1 62 ? -4.879 18.406 4.699 1 95 62 PHE B CA 1
ATOM 2220 C C . PHE B 1 62 ? -5.605 19.297 3.699 1 95 62 PHE B C 1
ATOM 2222 O O . PHE B 1 62 ? -4.969 19.969 2.885 1 95 62 PHE B O 1
ATOM 2229 N N . GLY B 1 63 ? -6.906 19.203 3.707 1 92.38 63 GLY B N 1
ATOM 2230 C CA . GLY B 1 63 ? -7.703 20.062 2.848 1 92.38 63 GLY B CA 1
ATOM 2231 C C . GLY B 1 63 ? -8.094 19.406 1.537 1 92.38 63 GLY B C 1
ATOM 2232 O O . GLY B 1 63 ? -8.586 20.062 0.624 1 92.38 63 GLY B O 1
ATOM 2233 N N . ASN B 1 64 ? -7.832 18.172 1.389 1 87.75 64 ASN B N 1
ATOM 2234 C CA . ASN B 1 64 ? -8.258 17.422 0.208 1 87.75 64 ASN B CA 1
ATOM 2235 C C . ASN B 1 64 ? -9.766 17.141 0.237 1 87.75 64 ASN B C 1
ATOM 2237 O O . ASN B 1 64 ? -10.383 16.953 -0.81 1 87.75 64 ASN B O 1
ATOM 2241 N N . TYR B 1 65 ? -10.266 17.047 1.434 1 87.06 65 TYR B N 1
ATOM 2242 C CA . TYR B 1 65 ? -11.695 16.859 1.646 1 87.06 65 TYR B CA 1
ATOM 2243 C C . TYR B 1 65 ? -12.289 18.062 2.385 1 87.06 65 TYR B C 1
ATOM 2245 O O . TYR B 1 65 ? -11.672 18.594 3.307 1 87.06 65 TYR B O 1
ATOM 2253 N N . ARG B 1 66 ? -13.438 18.359 1.967 1 87.88 66 ARG B N 1
ATOM 2254 C CA . ARG B 1 66 ? -14.133 19.438 2.666 1 87.88 66 ARG B CA 1
ATOM 2255 C C . ARG B 1 66 ? -14.773 18.922 3.953 1 87.88 66 ARG B C 1
ATOM 2257 O O . ARG B 1 66 ? -15.336 17.828 3.98 1 87.88 66 ARG B O 1
ATOM 2264 N N . CYS B 1 67 ? -14.602 19.703 4.93 1 90.5 67 CYS B N 1
ATOM 2265 C CA . CYS B 1 67 ? -15.336 19.469 6.168 1 90.5 67 CYS B CA 1
ATOM 2266 C C . CYS B 1 67 ? -16.781 19.922 6.035 1 90.5 67 CYS B C 1
ATOM 2268 O O . CYS B 1 67 ? -17.047 21.109 5.824 1 90.5 67 CYS B O 1
ATOM 2270 N N . ASP B 1 68 ? -17.703 19.016 6.164 1 89.94 68 ASP B N 1
ATOM 2271 C CA . ASP B 1 68 ? -19.109 19.328 5.887 1 89.94 68 ASP B CA 1
ATOM 2272 C C . ASP B 1 68 ? -19.719 20.141 7.031 1 89.94 68 ASP B C 1
ATOM 2274 O O . ASP B 1 68 ? -20.625 20.953 6.809 1 89.94 68 ASP B O 1
ATOM 2278 N N . ALA B 1 69 ? -19.344 19.859 8.211 1 91.75 69 ALA B N 1
ATOM 2279 C CA . ALA B 1 69 ? -19.812 20.562 9.398 1 91.75 69 ALA B CA 1
ATOM 2280 C C . ALA B 1 69 ? -18.719 20.594 10.469 1 91.75 69 ALA B C 1
ATOM 2282 O O . ALA B 1 69 ? -17.75 19.828 10.398 1 91.75 69 ALA B O 1
ATOM 2283 N N . GLY B 1 70 ? -18.844 21.531 11.328 1 94.81 70 GLY B N 1
ATOM 2284 C CA . GLY B 1 70 ? -17.844 21.688 12.383 1 94.81 70 GLY B CA 1
ATOM 2285 C C . GLY B 1 70 ? -16.688 22.578 11.984 1 94.81 70 GLY B C 1
ATOM 2286 O O . GLY B 1 70 ? -16.859 23.484 11.164 1 94.81 70 GLY B O 1
ATOM 2287 N N . ARG B 1 71 ? -15.617 22.312 12.797 1 95.5 71 ARG B N 1
ATOM 2288 C CA . ARG B 1 71 ? -14.477 23.203 12.586 1 95.5 71 ARG B CA 1
ATOM 2289 C C . ARG B 1 71 ? -13.164 22.422 12.641 1 95.5 71 ARG B C 1
ATOM 2291 O O . ARG B 1 71 ? -13.039 21.469 13.406 1 95.5 71 ARG B O 1
ATOM 2298 N N . ILE B 1 72 ? -12.273 22.781 11.766 1 97.06 72 ILE B N 1
ATOM 2299 C CA . ILE B 1 72 ? -10.883 22.328 11.805 1 97.06 72 ILE B CA 1
ATOM 2300 C C . ILE B 1 72 ? -9.945 23.531 11.859 1 97.06 72 ILE B C 1
ATOM 2302 O O . ILE B 1 72 ? -9.672 24.156 10.828 1 97.06 72 ILE B O 1
ATOM 2306 N N . ALA B 1 73 ? -9.461 23.797 13.031 1 97.19 73 ALA B N 1
ATOM 2307 C CA . ALA B 1 73 ? -8.617 24.969 13.234 1 97.19 73 ALA B CA 1
ATOM 2308 C C . ALA B 1 73 ? -7.137 24.594 13.188 1 97.19 73 ALA B C 1
ATOM 2310 O O . ALA B 1 73 ? -6.699 23.672 13.891 1 97.19 73 ALA B O 1
ATOM 2311 N N . ILE B 1 74 ? -6.387 25.266 12.367 1 97.5 74 ILE B N 1
ATOM 2312 C CA . ILE B 1 74 ? -4.953 25.047 12.203 1 97.5 74 ILE B CA 1
ATOM 2313 C C . ILE B 1 74 ? -4.191 26.312 12.617 1 97.5 74 ILE B C 1
ATOM 2315 O O . ILE B 1 74 ? -4.516 27.406 12.172 1 97.5 74 ILE B O 1
ATOM 2319 N N . LEU B 1 75 ? -3.252 26.141 13.484 1 96.62 75 LEU B N 1
ATOM 2320 C CA . LEU B 1 75 ? -2.367 27.266 13.805 1 96.62 75 LEU B CA 1
ATOM 2321 C C . LEU B 1 75 ? -1.343 27.469 12.695 1 96.62 75 LEU B C 1
ATOM 2323 O O . LEU B 1 75 ? -0.538 26.594 12.406 1 96.62 75 LEU B O 1
ATOM 2327 N N . HIS B 1 76 ? -1.43 28.562 12.031 1 95.25 76 HIS B N 1
ATOM 2328 C CA . HIS B 1 76 ? -0.574 28.922 10.906 1 95.25 76 HIS B CA 1
ATOM 2329 C C . HIS B 1 76 ? 0.098 30.266 11.133 1 95.25 76 HIS B C 1
ATOM 2331 O O . HIS B 1 76 ? -0.571 31.312 11.141 1 95.25 76 HIS B O 1
ATOM 2337 N N . ARG B 1 77 ? 1.416 30.25 11.32 1 92.31 77 ARG B N 1
ATOM 2338 C CA . ARG B 1 77 ? 2.201 31.469 11.508 1 92.31 77 ARG B CA 1
ATOM 2339 C C . ARG B 1 77 ? 1.597 32.344 12.602 1 92.31 77 ARG B C 1
ATOM 2341 O O . ARG B 1 77 ? 1.396 33.562 12.398 1 92.31 77 ARG B O 1
ATOM 2348 N N . GLY B 1 78 ? 1.186 31.719 13.641 1 91.19 78 GLY B N 1
ATOM 2349 C CA . GLY B 1 78 ? 0.717 32.438 14.812 1 91.19 78 GLY B CA 1
ATOM 2350 C C . GLY B 1 78 ? -0.767 32.75 14.766 1 91.19 78 GLY B C 1
ATOM 2351 O O . GLY B 1 78 ? -1.334 33.25 15.75 1 91.19 78 GLY B O 1
ATOM 2352 N N . ALA B 1 79 ? -1.409 32.469 13.688 1 93.56 79 ALA B N 1
ATOM 2353 C CA . ALA B 1 79 ? -2.844 32.719 13.555 1 93.56 79 ALA B CA 1
ATOM 2354 C C . ALA B 1 79 ? -3.594 31.422 13.281 1 93.56 79 ALA B C 1
ATOM 2356 O O . ALA B 1 79 ? -3.039 30.484 12.688 1 93.56 79 ALA B O 1
ATOM 2357 N N . THR B 1 80 ? -4.832 31.5 13.664 1 95.38 80 THR B N 1
ATOM 2358 C CA . THR B 1 80 ? -5.648 30.312 13.469 1 95.38 80 THR B CA 1
ATOM 2359 C C . THR B 1 80 ? -6.469 30.422 12.188 1 95.38 80 THR B C 1
ATOM 2361 O O . THR B 1 80 ? -7.105 31.438 11.938 1 95.38 80 THR B O 1
ATOM 2364 N N . ILE B 1 81 ? -6.383 29.375 11.383 1 95.88 81 ILE B N 1
ATOM 2365 C CA . ILE B 1 81 ? -7.184 29.266 10.172 1 95.88 81 ILE B CA 1
ATOM 2366 C C . ILE B 1 81 ? -8.148 28.094 10.289 1 95.88 81 ILE B C 1
ATOM 2368 O O . ILE B 1 81 ? -7.746 26.984 10.641 1 95.88 81 ILE B O 1
ATOM 2372 N N . ASP B 1 82 ? -9.406 28.375 10.047 1 96.31 82 ASP B N 1
ATOM 2373 C CA . ASP B 1 82 ? -10.398 27.297 9.992 1 96.31 82 ASP B CA 1
ATOM 2374 C C . ASP B 1 82 ? -10.531 26.75 8.57 1 96.31 82 ASP B C 1
ATOM 2376 O O . ASP B 1 82 ? -11.047 27.422 7.684 1 96.31 82 ASP B O 1
ATOM 2380 N N . LEU B 1 83 ? -10.188 25.5 8.445 1 95.31 83 LEU B N 1
ATOM 2381 C CA . LEU B 1 83 ? -10.172 24.875 7.125 1 95.31 83 LEU B CA 1
ATOM 2382 C C . LEU B 1 83 ? -11.578 24.781 6.547 1 95.31 83 LEU B C 1
ATOM 2384 O O . LEU B 1 83 ? -11.758 24.812 5.328 1 95.31 83 LEU B O 1
ATOM 2388 N N . ALA B 1 84 ? -12.562 24.672 7.391 1 92.44 84 ALA B N 1
ATOM 2389 C CA . ALA B 1 84 ? -13.938 24.531 6.926 1 92.44 84 ALA B CA 1
ATOM 2390 C C . ALA B 1 84 ? -14.398 25.766 6.16 1 92.44 84 ALA B C 1
ATOM 2392 O O . ALA B 1 84 ? -15.258 25.672 5.281 1 92.44 84 ALA B O 1
ATOM 2393 N N . THR B 1 85 ? -13.82 26.891 6.457 1 93.44 85 THR B N 1
ATOM 2394 C CA . THR B 1 85 ? -14.25 28.141 5.844 1 93.44 85 THR B CA 1
ATOM 2395 C C . THR B 1 85 ? -13.086 28.828 5.129 1 93.44 85 THR B C 1
ATOM 2397 O O . THR B 1 85 ? -13.219 29.953 4.656 1 93.44 85 THR B O 1
ATOM 2400 N N . ALA B 1 86 ? -11.969 28.141 5.062 1 94.44 86 ALA B N 1
ATOM 2401 C CA . ALA B 1 86 ? -10.766 28.75 4.508 1 94.44 86 ALA B CA 1
ATOM 2402 C C . ALA B 1 86 ? -10.906 28.984 3.004 1 94.44 86 ALA B C 1
ATOM 2404 O O . ALA B 1 86 ? -11.5 28.156 2.301 1 94.44 86 ALA B O 1
ATOM 2405 N N . GLU B 1 87 ? -10.344 30.047 2.477 1 94.25 87 GLU B N 1
ATOM 2406 C CA . GLU B 1 87 ? -10.258 30.281 1.039 1 94.25 87 GLU B CA 1
ATOM 2407 C C . GLU B 1 87 ? -9.242 29.359 0.385 1 94.25 87 GLU B C 1
ATOM 2409 O O . GLU B 1 87 ? -8.289 28.906 1.031 1 94.25 87 GLU B O 1
ATOM 2414 N N . PRO B 1 88 ? -9.414 29.094 -0.876 1 92.94 88 PRO B N 1
ATOM 2415 C CA . PRO B 1 88 ? -8.5 28.188 -1.588 1 92.94 88 PRO B CA 1
ATOM 2416 C C . PRO B 1 88 ? -7.039 28.625 -1.453 1 92.94 88 PRO B C 1
ATOM 2418 O O . PRO B 1 88 ? -6.16 27.781 -1.257 1 92.94 88 PRO B O 1
ATOM 2421 N N . ARG B 1 89 ? -6.805 29.891 -1.487 1 94.12 89 ARG B N 1
ATOM 2422 C CA . ARG B 1 89 ? -5.438 30.375 -1.376 1 94.12 89 ARG B CA 1
ATOM 2423 C C . ARG B 1 89 ? -4.852 30.062 -0.003 1 94.12 89 ARG B C 1
ATOM 2425 O O . ARG B 1 89 ? -3.66 29.766 0.118 1 94.12 89 ARG B O 1
ATOM 2432 N N . GLN B 1 90 ? -5.66 30.125 1.012 1 94.44 90 GLN B N 1
ATOM 2433 C CA . GLN B 1 90 ? -5.219 29.797 2.363 1 94.44 90 GLN B CA 1
ATOM 2434 C C . GLN B 1 90 ? -4.891 28.312 2.488 1 94.44 90 GLN B C 1
ATOM 2436 O O . GLN B 1 90 ? -3.895 27.953 3.111 1 94.44 90 GLN B O 1
ATOM 2441 N N . VAL B 1 91 ? -5.691 27.531 1.89 1 94.62 91 VAL B N 1
ATOM 2442 C CA . VAL B 1 91 ? -5.48 26.094 1.93 1 94.62 91 VAL B CA 1
ATOM 2443 C C . VAL B 1 91 ? -4.16 25.734 1.245 1 94.62 91 VAL B C 1
ATOM 2445 O O . VAL B 1 91 ? -3.383 24.938 1.762 1 94.62 91 VAL B O 1
ATOM 2448 N N . LEU B 1 92 ? -3.879 26.344 0.152 1 92 92 LEU B N 1
ATOM 2449 C CA . LEU B 1 92 ? -2.635 26.109 -0.575 1 92 92 LEU B CA 1
ATOM 2450 C C . LEU B 1 92 ? -1.432 26.531 0.265 1 92 92 LEU B C 1
ATOM 2452 O O . LEU B 1 92 ? -0.414 25.828 0.288 1 92 92 LEU B O 1
ATOM 2456 N N . GLU B 1 93 ? -1.598 27.641 0.91 1 93.12 93 GLU B N 1
ATOM 2457 C CA . GLU B 1 93 ? -0.529 28.125 1.772 1 93.12 93 GLU B CA 1
ATOM 2458 C C . GLU B 1 93 ? -0.274 27.188 2.938 1 93.12 93 GLU B C 1
ATOM 2460 O O . GLU B 1 93 ? 0.877 26.906 3.285 1 93.12 93 GLU B O 1
ATOM 2465 N N . LEU B 1 94 ? -1.311 26.656 3.521 1 95.06 94 LEU B N 1
ATOM 2466 C CA . LEU B 1 94 ? -1.194 25.688 4.609 1 95.06 94 LEU B CA 1
ATOM 2467 C C . LEU B 1 94 ? -0.461 24.438 4.152 1 95.06 94 LEU B C 1
ATOM 2469 O O . LEU B 1 94 ? 0.431 23.953 4.848 1 95.06 94 LEU B O 1
ATOM 2473 N N . ARG B 1 95 ? -0.725 24 2.992 1 92.62 95 ARG B N 1
ATOM 2474 C CA . ARG B 1 95 ? -0.132 22.781 2.465 1 92.62 95 ARG B CA 1
ATOM 2475 C C . ARG B 1 95 ? 1.342 22.984 2.129 1 92.62 95 ARG B C 1
ATOM 2477 O O . ARG B 1 95 ? 2.121 22.031 2.123 1 92.62 95 ARG B O 1
ATOM 2484 N N . ARG B 1 96 ? 1.652 24.203 1.921 1 89.81 96 ARG B N 1
ATOM 2485 C CA . ARG B 1 96 ? 3.025 24.516 1.538 1 89.81 96 ARG B CA 1
ATOM 2486 C C . ARG B 1 96 ? 3.9 24.734 2.768 1 89.81 96 ARG B C 1
ATOM 2488 O O . ARG B 1 96 ? 5.027 24.25 2.828 1 89.81 96 ARG B O 1
ATOM 2495 N N . ASP B 1 97 ? 3.297 25.359 3.791 1 93.25 97 ASP B N 1
ATOM 2496 C CA . ASP B 1 97 ? 4.172 25.922 4.812 1 93.25 97 ASP B CA 1
ATOM 2497 C C . ASP B 1 97 ? 3.908 25.281 6.176 1 93.25 97 ASP B C 1
ATOM 2499 O O . ASP B 1 97 ? 4.727 25.406 7.09 1 93.25 97 ASP B O 1
ATOM 2503 N N . THR B 1 98 ? 2.777 24.641 6.273 1 95.94 98 THR B N 1
ATOM 2504 C CA . THR B 1 98 ? 2.391 24.297 7.641 1 95.94 98 THR B CA 1
ATOM 2505 C C . THR B 1 98 ? 2.107 22.812 7.77 1 95.94 98 THR B C 1
ATOM 2507 O O . THR B 1 98 ? 2.41 22.203 8.797 1 95.94 98 THR B O 1
ATOM 2510 N N . ILE B 1 99 ? 1.544 22.219 6.707 1 96.88 99 ILE B N 1
ATOM 2511 C CA . ILE B 1 99 ? 1.087 20.828 6.832 1 96.88 99 ILE B CA 1
ATOM 2512 C C . ILE B 1 99 ? 1.783 19.953 5.789 1 96.88 99 ILE B C 1
ATOM 2514 O O . ILE B 1 99 ? 1.658 20.203 4.586 1 96.88 99 ILE B O 1
ATOM 2518 N N . GLY B 1 100 ? 2.576 19 6.266 1 95.5 100 GLY B N 1
ATOM 2519 C CA . GLY B 1 100 ? 3.043 17.906 5.418 1 95.5 100 GLY B CA 1
ATOM 2520 C C . GLY B 1 100 ? 2.17 16.672 5.492 1 95.5 100 GLY B C 1
ATOM 2521 O O . GLY B 1 100 ? 1.517 16.438 6.512 1 95.5 100 GLY B O 1
ATOM 2522 N N . TYR B 1 101 ? 2.158 15.977 4.418 1 93.75 101 TYR B N 1
ATOM 2523 C CA . TYR B 1 101 ? 1.31 14.789 4.355 1 93.75 101 TYR B CA 1
ATOM 2524 C C . TYR B 1 101 ? 2.025 13.641 3.654 1 93.75 101 TYR B C 1
ATOM 2526 O O . TYR B 1 101 ? 2.439 13.773 2.5 1 93.75 101 TYR B O 1
ATOM 2534 N N . VAL B 1 102 ? 2.221 12.531 4.434 1 93.19 102 VAL B N 1
ATOM 2535 C CA . VAL B 1 102 ? 2.662 11.258 3.861 1 93.19 102 VAL B CA 1
ATOM 2536 C C . VAL B 1 102 ? 1.462 10.336 3.66 1 93.19 102 VAL B C 1
ATOM 2538 O O . VAL B 1 102 ? 0.994 9.703 4.609 1 93.19 102 VAL B O 1
ATOM 2541 N N . SER B 1 103 ? 1.039 10.242 2.428 1 87.25 103 SER B N 1
ATOM 2542 C CA . SER B 1 103 ? -0.105 9.398 2.104 1 87.25 103 SER B CA 1
ATOM 2543 C C . SER B 1 103 ? 0.309 7.938 1.968 1 87.25 103 SER B C 1
ATOM 2545 O O . SER B 1 103 ? 1.501 7.621 1.964 1 87.25 103 SER B O 1
ATOM 2547 N N . GLN B 1 104 ? -0.655 7.082 1.888 1 73.5 104 GLN B N 1
ATOM 2548 C CA . GLN B 1 104 ? -0.433 5.645 1.755 1 73.5 104 GLN B CA 1
ATOM 2549 C C . GLN B 1 104 ? 0.212 5.309 0.412 1 73.5 104 GLN B C 1
ATOM 2551 O O . GLN B 1 104 ? 0.913 4.305 0.288 1 73.5 104 GLN B O 1
ATOM 2556 N N . PHE B 1 105 ? -0.067 6.125 -0.615 1 69.5 105 PHE B N 1
ATOM 2557 C CA . PHE B 1 105 ? 0.438 5.859 -1.957 1 69.5 105 PHE B CA 1
ATOM 2558 C C . PHE B 1 105 ? 1.362 6.98 -2.42 1 69.5 105 PHE B C 1
ATOM 2560 O O . PHE B 1 105 ? 1.073 8.156 -2.205 1 69.5 105 PHE B O 1
ATOM 2567 N N . LEU B 1 106 ? 2.57 6.379 -2.875 1 64.88 106 LEU B N 1
ATOM 2568 C CA . LEU B 1 106 ? 3.422 7.352 -3.547 1 64.88 106 LEU B CA 1
ATOM 2569 C C . LEU B 1 106 ? 2.803 7.793 -4.867 1 64.88 106 LEU B C 1
ATOM 2571 O O . LEU B 1 106 ? 2.48 6.961 -5.719 1 64.88 106 LEU B O 1
ATOM 2575 N N . ARG B 1 107 ? 2.422 8.969 -4.949 1 62.41 107 ARG B N 1
ATOM 2576 C CA . ARG B 1 107 ? 2.01 9.484 -6.25 1 62.41 107 ARG B CA 1
ATOM 2577 C C . ARG B 1 107 ? 3.221 9.828 -7.109 1 62.41 107 ARG B C 1
ATOM 2579 O O . ARG B 1 107 ? 3.785 10.914 -6.996 1 62.41 107 ARG B O 1
ATOM 2586 N N . ALA B 1 108 ? 3.797 8.805 -7.621 1 60.41 108 ALA B N 1
ATOM 2587 C CA . ALA B 1 108 ? 5 9.078 -8.398 1 60.41 108 ALA B CA 1
ATOM 2588 C C . ALA B 1 108 ? 4.656 9.711 -9.742 1 60.41 108 ALA B C 1
ATOM 2590 O O . ALA B 1 108 ? 3.711 9.289 -10.414 1 60.41 108 ALA B O 1
ATOM 2591 N N . VAL B 1 109 ? 5.273 10.812 -9.898 1 66.88 109 VAL B N 1
ATOM 2592 C CA . VAL B 1 109 ? 5.211 11.406 -11.227 1 66.88 109 VAL B CA 1
ATOM 2593 C C . VAL B 1 109 ? 6.051 10.586 -12.203 1 66.88 109 VAL B C 1
ATOM 2595 O O . VAL B 1 109 ? 7.207 10.273 -11.93 1 66.88 109 VAL B O 1
ATOM 2598 N N . PRO B 1 110 ? 5.508 10.211 -13.234 1 72.56 110 PRO B N 1
ATOM 2599 C CA . PRO B 1 110 ? 6.27 9.438 -14.219 1 72.56 110 PRO B CA 1
ATOM 2600 C C . PRO B 1 110 ? 7.543 10.141 -14.664 1 72.56 110 PRO B C 1
ATOM 2602 O O . PRO B 1 110 ? 7.562 11.367 -14.789 1 72.56 110 PRO B O 1
ATOM 2605 N N . ARG B 1 111 ? 8.734 9.461 -14.812 1 78.81 111 ARG B N 1
ATOM 2606 C CA . ARG B 1 111 ? 9.992 9.812 -15.461 1 78.81 111 ARG B CA 1
ATOM 2607 C C . ARG B 1 111 ? 10.773 10.82 -14.625 1 78.81 111 ARG B C 1
ATOM 2609 O O . ARG B 1 111 ? 11.742 11.422 -15.102 1 78.81 111 ARG B O 1
ATOM 2616 N N . VAL B 1 112 ? 10.305 11.188 -13.438 1 89.81 112 VAL B N 1
ATOM 2617 C CA . VAL B 1 112 ? 11.078 12.031 -12.531 1 89.81 112 VAL B CA 1
ATOM 2618 C C . VAL B 1 112 ? 11.906 11.156 -11.594 1 89.81 112 VAL B C 1
ATOM 2620 O O . VAL B 1 112 ? 11.398 10.18 -11.031 1 89.81 112 VAL B O 1
ATOM 2623 N N . ALA B 1 113 ? 13.125 11.586 -11.5 1 92.31 113 ALA B N 1
ATOM 2624 C CA . ALA B 1 113 ? 14.055 10.812 -10.672 1 92.31 113 ALA B CA 1
ATOM 2625 C C . ALA B 1 113 ? 13.641 10.852 -9.203 1 92.31 113 ALA B C 1
ATOM 2627 O O . ALA B 1 113 ? 13.094 11.852 -8.734 1 92.31 113 ALA B O 1
ATOM 2628 N N . ALA B 1 114 ? 14.023 9.773 -8.516 1 94.19 114 ALA B N 1
ATOM 2629 C CA . ALA B 1 114 ? 13.68 9.664 -7.102 1 94.19 114 ALA B CA 1
ATOM 2630 C C . ALA B 1 114 ? 14.242 10.828 -6.301 1 94.19 114 ALA B C 1
ATOM 2632 O O . ALA B 1 114 ? 13.547 11.406 -5.457 1 94.19 114 ALA B O 1
ATOM 2633 N N . ILE B 1 115 ? 15.453 11.211 -6.551 1 96.81 115 ILE B N 1
ATOM 2634 C CA . ILE B 1 115 ? 16.109 12.281 -5.809 1 96.81 115 ILE B CA 1
ATOM 2635 C C . ILE B 1 115 ? 15.344 13.594 -6.02 1 96.81 115 ILE B C 1
ATOM 2637 O O . ILE B 1 115 ? 15.219 14.398 -5.098 1 96.81 115 ILE B O 1
ATOM 2641 N N . ASP B 1 116 ? 14.828 13.781 -7.18 1 96.12 116 ASP B N 1
ATOM 2642 C CA . ASP B 1 116 ? 14.086 15 -7.492 1 96.12 116 ASP B CA 1
ATOM 2643 C C . ASP B 1 116 ? 12.695 14.977 -6.863 1 96.12 116 ASP B C 1
ATOM 2645 O O . ASP B 1 116 ? 12.188 16 -6.43 1 96.12 116 ASP B O 1
ATOM 2649 N N . VAL B 1 117 ? 12.125 13.797 -6.883 1 94.44 117 VAL B N 1
ATOM 2650 C CA . VAL B 1 117 ? 10.828 13.641 -6.227 1 94.44 117 VAL B CA 1
ATOM 2651 C C . VAL B 1 117 ? 10.945 14.031 -4.754 1 94.44 117 VAL B C 1
ATOM 2653 O O . VAL B 1 117 ? 10.117 14.789 -4.242 1 94.44 117 VAL B O 1
ATOM 2656 N N . VAL B 1 118 ? 11.984 13.617 -4.117 1 96.31 118 VAL B N 1
ATOM 2657 C CA . VAL B 1 118 ? 12.195 13.859 -2.691 1 96.31 118 VAL B CA 1
ATOM 2658 C C . VAL B 1 118 ? 12.57 15.32 -2.463 1 96.31 118 VAL B C 1
ATOM 2660 O O . VAL B 1 118 ? 12.156 15.93 -1.474 1 96.31 118 VAL B O 1
ATOM 2663 N N . ALA B 1 119 ? 13.25 15.906 -3.412 1 96.88 119 ALA B N 1
ATOM 2664 C CA . ALA B 1 119 ? 13.758 17.266 -3.258 1 96.88 119 ALA B CA 1
ATOM 2665 C C . ALA B 1 119 ? 12.664 18.297 -3.537 1 96.88 119 ALA B C 1
ATOM 2667 O O . ALA B 1 119 ? 12.797 19.469 -3.176 1 96.88 119 ALA B O 1
ATOM 2668 N N . GLU B 1 120 ? 11.672 17.891 -4.129 1 93.62 120 GLU B N 1
ATOM 2669 C CA . GLU B 1 120 ? 10.664 18.781 -4.715 1 93.62 120 GLU B CA 1
ATOM 2670 C C . GLU B 1 120 ? 10.07 19.703 -3.664 1 93.62 120 GLU B C 1
ATOM 2672 O O . GLU B 1 120 ? 9.945 20.906 -3.895 1 93.62 120 GLU B O 1
ATOM 2677 N N . PRO B 1 121 ? 9.695 19.234 -2.518 1 92.44 121 PRO B N 1
ATOM 2678 C CA . PRO B 1 121 ? 9.109 20.141 -1.521 1 92.44 121 PRO B CA 1
ATOM 2679 C C . PRO B 1 121 ? 10.055 21.266 -1.116 1 92.44 121 PRO B C 1
ATOM 2681 O O . PRO B 1 121 ? 9.609 22.375 -0.823 1 92.44 121 PRO B O 1
ATOM 2684 N N . LEU B 1 122 ? 11.32 21 -1.079 1 95.06 122 LEU B N 1
ATOM 2685 C CA . LEU B 1 122 ? 12.281 22.047 -0.744 1 95.06 122 LEU B CA 1
ATOM 2686 C C . LEU B 1 122 ? 12.414 23.062 -1.879 1 95.06 122 LEU B C 1
ATOM 2688 O O . LEU B 1 122 ? 12.461 24.266 -1.639 1 95.06 122 LEU B O 1
ATOM 2692 N N . VAL B 1 123 ? 12.469 22.5 -3.084 1 93.94 123 VAL B N 1
ATOM 2693 C CA . VAL B 1 123 ? 12.578 23.359 -4.254 1 93.94 123 VAL B CA 1
ATOM 2694 C C . VAL B 1 123 ? 11.352 24.266 -4.336 1 93.94 123 VAL B C 1
ATOM 2696 O O . VAL B 1 123 ? 11.477 25.469 -4.59 1 93.94 123 VAL B O 1
ATOM 2699 N N . ALA B 1 124 ? 10.25 23.719 -4.105 1 88 124 ALA B N 1
ATOM 2700 C CA . ALA B 1 124 ? 9 24.484 -4.102 1 88 124 ALA B CA 1
ATOM 2701 C C . ALA B 1 124 ? 9.023 25.562 -3.025 1 88 124 ALA B C 1
ATOM 2703 O O . ALA B 1 124 ? 8.375 26.594 -3.164 1 88 124 ALA B O 1
ATOM 2704 N N . GLY B 1 125 ? 9.773 25.359 -1.931 1 87.88 125 GLY B N 1
ATOM 2705 C CA . GLY B 1 125 ? 9.953 26.328 -0.865 1 87.88 125 GLY B CA 1
ATOM 2706 C C . GLY B 1 125 ? 11.117 27.266 -1.101 1 87.88 125 GLY B C 1
ATOM 2707 O O . GLY B 1 125 ? 11.68 27.812 -0.151 1 87.88 125 GLY B O 1
ATOM 2708 N N . SER B 1 126 ? 11.727 27.234 -2.203 1 90.06 126 SER B N 1
ATOM 2709 C CA . SER B 1 126 ? 12.719 28.188 -2.678 1 90.06 126 SER B CA 1
ATOM 2710 C C . SER B 1 126 ? 14.125 27.797 -2.234 1 90.06 126 SER B C 1
ATOM 2712 O O . SER B 1 126 ? 15.023 28.641 -2.174 1 90.06 126 SER B O 1
ATOM 2714 N N . VAL B 1 127 ? 14.242 26.625 -1.849 1 92.88 127 VAL B N 1
ATOM 2715 C CA . VAL B 1 127 ? 15.586 26.109 -1.638 1 92.88 127 VAL B CA 1
ATOM 2716 C C . VAL B 1 127 ? 16.25 25.812 -2.984 1 92.88 127 VAL B C 1
ATOM 2718 O O . VAL B 1 127 ? 15.602 25.312 -3.908 1 92.88 127 VAL B O 1
ATOM 2721 N N . GLY B 1 128 ? 17.531 26.188 -3.084 1 96 128 GLY B N 1
ATOM 2722 C CA . GLY B 1 128 ? 18.25 25.891 -4.316 1 96 128 GLY B CA 1
ATOM 2723 C C . GLY B 1 128 ? 18.266 24.422 -4.664 1 96 128 GLY B C 1
ATOM 2724 O O . GLY B 1 128 ? 18.344 23.562 -3.779 1 96 128 GLY B O 1
ATOM 2725 N N . LYS B 1 129 ? 18.234 24.141 -5.871 1 96.25 129 LYS B N 1
ATOM 2726 C CA . LYS B 1 129 ? 18.109 22.766 -6.359 1 96.25 129 LYS B CA 1
ATOM 2727 C C . LYS B 1 129 ? 19.25 21.891 -5.848 1 96.25 129 LYS B C 1
ATOM 2729 O O . LYS B 1 129 ? 19.031 20.766 -5.398 1 96.25 129 LYS B O 1
ATOM 2734 N N . ASP B 1 130 ? 20.438 22.391 -5.914 1 97.12 130 ASP B N 1
ATOM 2735 C CA . ASP B 1 130 ? 21.594 21.625 -5.5 1 97.12 130 ASP B CA 1
ATOM 2736 C C . ASP B 1 130 ? 21.547 21.312 -4.008 1 97.12 130 ASP B C 1
ATOM 2738 O O . ASP B 1 130 ? 21.812 20.172 -3.594 1 97.12 130 ASP B O 1
ATOM 2742 N N . GLU B 1 131 ? 21.219 22.266 -3.281 1 97.5 131 GLU B N 1
ATOM 2743 C CA . GLU B 1 131 ? 21.078 22.062 -1.842 1 97.5 131 GLU B CA 1
ATOM 2744 C C . GLU B 1 131 ? 19.938 21.094 -1.529 1 97.5 131 GLU B C 1
ATOM 2746 O O . GLU B 1 131 ? 20.094 20.203 -0.686 1 97.5 131 GLU B O 1
ATOM 2751 N N . ALA B 1 132 ? 18.828 21.297 -2.217 1 97.88 132 ALA B N 1
ATOM 2752 C CA . ALA B 1 132 ? 17.672 20.422 -2.035 1 97.88 132 ALA B CA 1
ATOM 2753 C C . ALA B 1 132 ? 18.031 18.969 -2.352 1 97.88 132 ALA B C 1
ATOM 2755 O O . ALA B 1 132 ? 17.672 18.062 -1.598 1 97.88 132 ALA B O 1
ATOM 2756 N N . ARG B 1 133 ? 18.781 18.766 -3.338 1 97.81 133 ARG B N 1
ATOM 2757 C CA . ARG B 1 133 ? 19.188 17.422 -3.738 1 97.81 133 ARG B CA 1
ATOM 2758 C C . ARG B 1 133 ? 20.141 16.828 -2.721 1 97.81 133 ARG B C 1
ATOM 2760 O O . ARG B 1 133 ? 20.109 15.617 -2.471 1 97.81 133 ARG B O 1
ATOM 2767 N N . GLY B 1 134 ? 21 17.672 -2.289 1 98 134 GLY B N 1
ATOM 2768 C CA . GLY B 1 134 ? 21.891 17.203 -1.236 1 98 134 GLY B CA 1
ATOM 2769 C C . GLY B 1 134 ? 21.156 16.672 -0.021 1 98 134 GLY B C 1
ATOM 2770 O O . GLY B 1 134 ? 21.438 15.578 0.452 1 98 134 GLY B O 1
ATOM 2771 N N . ARG B 1 135 ? 20.219 17.422 0.45 1 97.88 135 ARG B N 1
ATOM 2772 C CA . ARG B 1 135 ? 19.422 17 1.597 1 97.88 135 ARG B CA 1
ATOM 2773 C C . ARG B 1 135 ? 18.594 15.766 1.271 1 97.88 135 ARG B C 1
ATOM 2775 O O . ARG B 1 135 ? 18.438 14.875 2.111 1 97.88 135 ARG B O 1
ATOM 2782 N N . ALA B 1 136 ? 18.094 15.742 0.087 1 98.25 136 ALA B N 1
ATOM 2783 C CA . ALA B 1 136 ? 17.328 14.586 -0.371 1 98.25 136 ALA B CA 1
ATOM 2784 C C . ALA B 1 136 ? 18.203 13.328 -0.356 1 98.25 136 ALA B C 1
ATOM 2786 O O . ALA B 1 136 ? 17.75 12.266 0.09 1 98.25 136 ALA B O 1
ATOM 2787 N N . GLY B 1 137 ? 19.406 13.492 -0.875 1 98.12 137 GLY B N 1
ATOM 2788 C CA . GLY B 1 137 ? 20.328 12.359 -0.873 1 98.12 137 GLY B CA 1
ATOM 2789 C C . GLY B 1 137 ? 20.625 11.828 0.518 1 98.12 137 GLY B C 1
ATOM 2790 O O . GLY B 1 137 ? 20.625 10.617 0.731 1 98.12 137 GLY B O 1
ATOM 2791 N N . GLU B 1 138 ? 20.797 12.688 1.438 1 98 138 GLU B N 1
ATOM 2792 C CA . GLU B 1 138 ? 21.047 12.297 2.822 1 98 138 GLU B CA 1
ATOM 2793 C C . GLU B 1 138 ? 19.859 11.508 3.389 1 98 138 GLU B C 1
ATOM 2795 O O . GLU B 1 138 ? 20.047 10.492 4.059 1 98 138 GLU B O 1
ATOM 2800 N N . LEU B 1 139 ? 18.719 11.969 3.129 1 97.62 139 LEU B N 1
ATOM 2801 C CA . LEU B 1 139 ? 17.516 11.328 3.654 1 97.62 139 LEU B CA 1
ATOM 2802 C C . LEU B 1 139 ? 17.281 9.984 2.979 1 97.62 139 LEU B C 1
ATOM 2804 O O . LEU B 1 139 ? 16.922 9.008 3.637 1 97.62 139 LEU B O 1
ATOM 2808 N N . LEU B 1 140 ? 17.484 9.93 1.688 1 97.5 140 LEU B N 1
ATOM 2809 C CA . LEU B 1 140 ? 17.375 8.664 0.965 1 97.5 140 LEU B CA 1
ATOM 2810 C C . LEU B 1 140 ? 18.359 7.637 1.513 1 97.5 140 LEU B C 1
ATOM 2812 O O . LEU B 1 140 ? 18.016 6.465 1.668 1 97.5 140 LEU B O 1
ATOM 2816 N N . LYS B 1 141 ? 19.547 8.078 1.802 1 97.19 141 LYS B N 1
ATOM 2817 C CA . LYS B 1 141 ? 20.547 7.203 2.408 1 97.19 141 LYS B CA 1
ATOM 2818 C C . LYS B 1 141 ? 20.078 6.684 3.764 1 97.19 141 LYS B C 1
ATOM 2820 O O . LYS B 1 141 ? 20.188 5.492 4.055 1 97.19 141 LYS B O 1
ATOM 2825 N N . ARG B 1 142 ? 19.547 7.551 4.531 1 96.94 142 ARG B N 1
ATOM 2826 C CA . ARG B 1 142 ? 19.047 7.172 5.848 1 96.94 142 ARG B CA 1
ATOM 2827 C C . ARG B 1 142 ? 17.938 6.129 5.73 1 96.94 142 ARG B C 1
ATOM 2829 O O . ARG B 1 142 ? 17.797 5.258 6.594 1 96.94 142 ARG B O 1
ATOM 2836 N N . LEU B 1 143 ? 17.172 6.215 4.672 1 96.31 143 LEU B N 1
ATOM 2837 C CA . LEU B 1 143 ? 16.047 5.312 4.469 1 96.31 143 LEU B CA 1
ATOM 2838 C C . LEU B 1 143 ? 16.453 4.105 3.635 1 96.31 143 LEU B C 1
ATOM 2840 O O . LEU B 1 143 ? 15.594 3.404 3.09 1 96.31 143 LEU B O 1
ATOM 2844 N N . ASN B 1 144 ? 17.766 3.951 3.432 1 93.69 144 ASN B N 1
ATOM 2845 C CA . ASN B 1 144 ? 18.359 2.771 2.816 1 93.69 144 ASN B CA 1
ATOM 2846 C C . ASN B 1 144 ? 17.938 2.623 1.358 1 93.69 144 ASN B C 1
ATOM 2848 O O . ASN B 1 144 ? 17.625 1.521 0.909 1 93.69 144 ASN B O 1
ATOM 2852 N N . ILE B 1 145 ? 17.859 3.684 0.688 1 93.19 145 ILE B N 1
ATOM 2853 C CA . ILE B 1 145 ? 17.719 3.662 -0.765 1 93.19 145 ILE B CA 1
ATOM 2854 C C . ILE B 1 145 ? 19.094 3.801 -1.417 1 93.19 145 ILE B C 1
ATOM 2856 O O . ILE B 1 145 ? 19.781 4.805 -1.22 1 93.19 145 ILE B O 1
ATOM 2860 N N . ALA B 1 146 ? 19.469 2.82 -2.104 1 89.06 146 ALA B N 1
ATOM 2861 C CA . ALA B 1 146 ? 20.781 2.795 -2.715 1 89.06 146 ALA B CA 1
ATOM 2862 C C . ALA B 1 146 ? 20.984 3.979 -3.654 1 89.06 146 ALA B C 1
ATOM 2864 O O . ALA B 1 146 ? 20.062 4.367 -4.375 1 89.06 146 ALA B O 1
ATOM 2865 N N . GLU B 1 147 ? 22.188 4.531 -3.672 1 93.12 147 GLU B N 1
ATOM 2866 C CA . GLU B 1 147 ? 22.516 5.707 -4.473 1 93.12 147 GLU B CA 1
ATOM 2867 C C . GLU B 1 147 ? 22.25 5.457 -5.953 1 93.12 147 GLU B C 1
ATOM 2869 O O . GLU B 1 147 ? 21.812 6.355 -6.676 1 93.12 147 GLU B O 1
ATOM 2874 N N . ARG B 1 148 ? 22.469 4.281 -6.406 1 84.12 148 ARG B N 1
ATOM 2875 C CA . ARG B 1 148 ? 22.297 3.936 -7.812 1 84.12 148 ARG B CA 1
ATOM 2876 C C . ARG B 1 148 ? 20.844 4.105 -8.242 1 84.12 148 ARG B C 1
ATOM 2878 O O . ARG B 1 148 ? 20.547 4.227 -9.43 1 84.12 148 ARG B O 1
ATOM 2885 N N . LEU B 1 149 ? 20 4.137 -7.312 1 87.12 149 LEU B N 1
ATOM 2886 C CA . LEU B 1 149 ? 18.578 4.219 -7.621 1 87.12 149 LEU B CA 1
ATOM 2887 C C . LEU B 1 149 ? 18.109 5.672 -7.633 1 87.12 149 LEU B C 1
ATOM 2889 O O . LEU B 1 149 ? 17.016 5.969 -8.117 1 87.12 149 LEU B O 1
ATOM 2893 N N . TRP B 1 150 ? 18.891 6.602 -7.188 1 93.62 150 TRP B N 1
ATOM 2894 C CA . TRP B 1 150 ? 18.453 7.973 -6.949 1 93.62 150 TRP B CA 1
ATOM 2895 C C . TRP B 1 150 ? 18.031 8.641 -8.25 1 93.62 150 TRP B C 1
ATOM 2897 O O . TRP B 1 150 ? 17.141 9.5 -8.258 1 93.62 150 TRP B O 1
ATOM 2907 N N . SER B 1 151 ? 18.641 8.242 -9.336 1 91.25 151 SER B N 1
ATOM 2908 C CA . SER B 1 151 ? 18.391 8.906 -10.609 1 91.25 151 SER B CA 1
ATOM 2909 C C . SER B 1 151 ? 17.25 8.227 -11.367 1 91.25 151 SER B C 1
ATOM 2911 O O . SER B 1 151 ? 16.875 8.672 -12.453 1 91.25 151 SER B O 1
ATOM 2913 N N . LEU B 1 152 ? 16.688 7.195 -10.805 1 86 152 LEU B N 1
ATOM 2914 C CA . LEU B 1 152 ? 15.625 6.445 -11.461 1 86 152 LEU B CA 1
ATOM 2915 C C . LEU B 1 152 ? 14.258 6.871 -10.93 1 86 152 LEU B C 1
ATOM 2917 O O . LEU B 1 152 ? 14.141 7.297 -9.781 1 86 152 LEU B O 1
ATOM 2921 N N . PRO B 1 153 ? 13.266 6.699 -11.82 1 87.88 153 PRO B N 1
ATOM 2922 C CA . PRO B 1 153 ? 11.914 6.988 -11.344 1 87.88 153 PRO B CA 1
ATOM 2923 C C . PRO B 1 153 ? 11.43 5.98 -10.305 1 87.88 153 PRO B C 1
ATOM 2925 O O . PRO B 1 153 ? 11.625 4.773 -10.469 1 87.88 153 PRO B O 1
ATOM 2928 N N . PRO B 1 154 ? 10.727 6.426 -9.281 1 88.69 154 PRO B N 1
ATOM 2929 C CA . PRO B 1 154 ? 10.25 5.535 -8.219 1 88.69 154 PRO B CA 1
ATOM 2930 C C . PRO B 1 154 ? 9.305 4.453 -8.734 1 88.69 154 PRO B C 1
ATOM 2932 O O . PRO B 1 154 ? 9.164 3.4 -8.109 1 88.69 154 PRO B O 1
ATOM 2935 N N . ALA B 1 155 ? 8.641 4.734 -9.844 1 76.75 155 ALA B N 1
ATOM 2936 C CA . ALA B 1 155 ? 7.695 3.779 -10.422 1 76.75 155 ALA B CA 1
ATOM 2937 C C . ALA B 1 155 ? 8.375 2.447 -10.719 1 76.75 155 ALA B C 1
ATOM 2939 O O . ALA B 1 155 ? 7.711 1.417 -10.844 1 76.75 155 ALA B O 1
ATOM 2940 N N . THR B 1 156 ? 9.734 2.473 -10.828 1 73.44 156 THR B N 1
ATOM 2941 C CA . THR B 1 156 ? 10.484 1.268 -11.156 1 73.44 156 THR B CA 1
ATOM 2942 C C . THR B 1 156 ? 10.945 0.554 -9.891 1 73.44 156 THR B C 1
ATOM 2944 O O . THR B 1 156 ? 11.609 -0.486 -9.969 1 73.44 156 THR B O 1
ATOM 2947 N N . PHE B 1 157 ? 10.625 1.115 -8.758 1 81.31 157 PHE B N 1
ATOM 2948 C CA . PHE B 1 157 ? 11.102 0.585 -7.484 1 81.31 157 PHE B CA 1
ATOM 2949 C C . PHE B 1 157 ? 10.148 -0.484 -6.961 1 81.31 157 PHE B C 1
ATOM 2951 O O . PHE B 1 157 ? 9.016 -0.604 -7.434 1 81.31 157 PHE B O 1
ATOM 2958 N N . SER B 1 158 ? 10.688 -1.286 -6.012 1 77.75 158 SER B N 1
ATOM 2959 C CA . SER B 1 158 ? 9.805 -2.17 -5.254 1 77.75 158 SER B CA 1
ATOM 2960 C C . SER B 1 158 ? 8.844 -1.376 -4.379 1 77.75 158 SER B C 1
ATOM 2962 O O . SER B 1 158 ? 9.039 -0.179 -4.156 1 77.75 158 SER B O 1
ATOM 2964 N N . GLY B 1 159 ? 7.762 -1.971 -3.889 1 78.44 159 GLY B N 1
ATOM 2965 C CA . GLY B 1 159 ? 6.805 -1.312 -3.014 1 78.44 159 GLY B CA 1
ATOM 2966 C C . GLY B 1 159 ? 7.441 -0.707 -1.779 1 78.44 159 GLY B C 1
ATOM 2967 O O . GLY B 1 159 ? 7.145 0.433 -1.415 1 78.44 159 GLY B O 1
ATOM 2968 N N . GLY B 1 160 ? 8.273 -1.504 -1.14 1 82 160 GLY B N 1
ATOM 2969 C CA . GLY B 1 160 ? 8.977 -0.995 0.027 1 82 160 GLY B CA 1
ATOM 2970 C C . GLY B 1 160 ? 9.867 0.192 -0.285 1 82 160 GLY B C 1
ATOM 2971 O O . GLY B 1 160 ? 9.961 1.134 0.505 1 82 160 GLY B O 1
ATOM 2972 N N . GLU B 1 161 ? 10.492 0.101 -1.441 1 85.5 161 GLU B N 1
ATOM 2973 C CA . GLU B 1 161 ? 11.328 1.2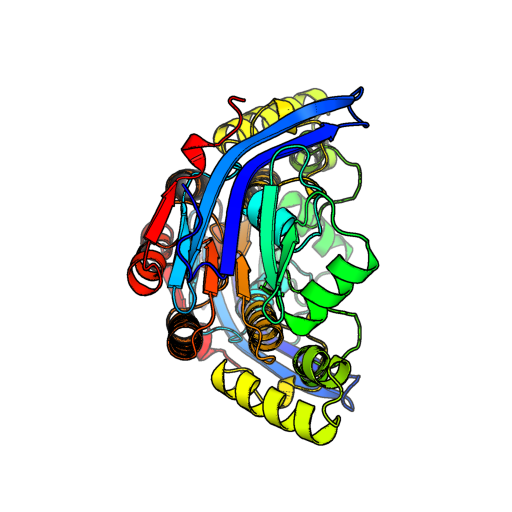21 -1.864 1 85.5 161 GLU B CA 1
ATOM 2974 C C . GLU B 1 161 ? 10.484 2.453 -2.174 1 85.5 161 GLU B C 1
ATOM 2976 O O . GLU B 1 161 ? 10.852 3.57 -1.802 1 85.5 161 GLU B O 1
ATOM 2981 N N . GLN B 1 162 ? 9.406 2.229 -2.814 1 86.69 162 GLN B N 1
ATOM 2982 C CA . GLN B 1 162 ? 8.5 3.332 -3.111 1 86.69 162 GLN B CA 1
ATOM 2983 C C . GLN B 1 162 ? 7.996 3.988 -1.828 1 86.69 162 GLN B C 1
ATOM 2985 O O . GLN B 1 162 ? 7.914 5.215 -1.742 1 86.69 162 GLN B O 1
ATOM 2990 N N . GLN B 1 163 ? 7.652 3.164 -0.871 1 87.81 163 GLN B N 1
ATOM 2991 C CA . GLN B 1 163 ? 7.188 3.688 0.408 1 87.81 163 GLN B CA 1
ATOM 2992 C C . GLN B 1 163 ? 8.273 4.516 1.093 1 87.81 163 GLN B C 1
ATOM 2994 O O . GLN B 1 163 ? 7.988 5.574 1.656 1 87.81 163 GLN B O 1
ATOM 2999 N N . ARG B 1 164 ? 9.492 4.082 1.031 1 92.44 164 ARG B N 1
ATOM 3000 C CA . ARG B 1 164 ? 10.586 4.805 1.671 1 92.44 164 ARG B CA 1
ATOM 3001 C C . ARG B 1 164 ? 10.875 6.117 0.954 1 92.44 164 ARG B C 1
ATOM 3003 O O . ARG B 1 164 ? 11.203 7.121 1.592 1 92.44 164 ARG B O 1
ATOM 3010 N N . VAL B 1 165 ? 10.727 6.129 -0.377 1 93.31 165 VAL B N 1
ATOM 3011 C CA . VAL B 1 165 ? 10.836 7.379 -1.121 1 93.31 165 VAL B CA 1
ATOM 3012 C C . VAL B 1 165 ? 9.703 8.32 -0.708 1 93.31 165 VAL B C 1
ATOM 3014 O O . VAL B 1 165 ? 9.93 9.523 -0.517 1 93.31 165 VAL B O 1
ATOM 3017 N N . ASN B 1 166 ? 8.547 7.785 -0.563 1 93.12 166 ASN B N 1
ATOM 3018 C CA . ASN B 1 166 ? 7.387 8.547 -0.122 1 93.12 166 ASN B CA 1
ATOM 3019 C C . ASN B 1 166 ? 7.625 9.195 1.24 1 93.12 166 ASN B C 1
ATOM 3021 O O . ASN B 1 166 ? 7.309 10.367 1.438 1 93.12 166 ASN B O 1
ATOM 3025 N N . ILE B 1 167 ? 8.156 8.453 2.127 1 94.88 167 ILE B N 1
ATOM 3026 C CA . ILE B 1 167 ? 8.477 8.938 3.467 1 94.88 167 ILE B CA 1
ATOM 3027 C C . ILE B 1 167 ? 9.531 10.039 3.385 1 94.88 167 ILE B C 1
ATOM 3029 O O . ILE B 1 167 ? 9.398 11.086 4.023 1 94.88 167 ILE B O 1
ATOM 3033 N N . ALA B 1 168 ? 10.547 9.797 2.57 1 96.38 168 ALA B N 1
ATOM 3034 C CA . ALA B 1 168 ? 11.586 10.805 2.396 1 96.38 168 ALA B CA 1
ATOM 3035 C C . ALA B 1 168 ? 11 12.125 1.913 1 96.38 168 ALA B C 1
ATOM 3037 O O . ALA B 1 168 ? 11.305 13.188 2.463 1 96.38 168 ALA B O 1
ATOM 3038 N N . ARG B 1 169 ? 10.18 12.047 0.95 1 94.81 169 ARG B N 1
ATOM 3039 C CA . ARG B 1 169 ? 9.547 13.242 0.384 1 94.81 169 ARG B CA 1
ATOM 3040 C C . ARG B 1 169 ? 8.727 13.977 1.436 1 94.81 169 ARG B C 1
ATOM 3042 O O . ARG B 1 169 ? 8.773 15.203 1.517 1 94.81 169 ARG B O 1
ATOM 3049 N N . GLY B 1 170 ? 8.031 13.273 2.252 1 94.19 170 GLY B N 1
ATOM 3050 C CA . GLY B 1 170 ? 7.172 13.867 3.26 1 94.19 170 GLY B CA 1
ATOM 3051 C C . GLY B 1 170 ? 7.938 14.469 4.422 1 94.19 170 GLY B C 1
ATOM 3052 O O . GLY B 1 170 ? 7.457 15.398 5.07 1 94.19 170 GLY B O 1
ATOM 3053 N N . PHE B 1 171 ? 9.109 14.008 4.676 1 96.44 171 PHE B N 1
ATOM 3054 C CA . PHE B 1 171 ? 9.836 14.383 5.883 1 96.44 171 PHE B CA 1
ATOM 3055 C C . PHE B 1 171 ? 10.891 15.438 5.57 1 96.44 171 PHE B C 1
ATOM 3057 O O . PHE B 1 171 ? 11.469 16.031 6.48 1 96.44 171 PHE B O 1
ATOM 3064 N N . ILE B 1 172 ? 11.102 15.672 4.32 1 96.44 172 ILE B N 1
ATOM 3065 C CA . ILE B 1 172 ? 12.281 16.453 3.951 1 96.44 172 ILE B CA 1
ATOM 3066 C C . ILE B 1 172 ? 12.086 17.906 4.371 1 96.44 172 ILE B C 1
ATOM 3068 O O . ILE B 1 172 ? 13.031 18.562 4.824 1 96.44 172 ILE B O 1
ATOM 3072 N N . ALA B 1 173 ? 10.906 18.391 4.195 1 94.12 173 ALA B N 1
ATOM 3073 C CA . ALA B 1 173 ? 10.641 19.781 4.59 1 94.12 173 ALA B CA 1
ATOM 3074 C C . ALA B 1 173 ? 10.281 19.875 6.07 1 94.12 173 ALA B C 1
ATOM 3076 O O . ALA B 1 173 ? 9.734 18.922 6.645 1 94.12 173 ALA B O 1
ATOM 3077 N N . HIS B 1 174 ? 10.656 20.922 6.664 1 93.44 174 HIS B N 1
ATOM 3078 C CA . HIS B 1 174 ? 10.25 21.188 8.039 1 93.44 174 HIS B CA 1
ATOM 3079 C C . HIS B 1 174 ? 8.945 21.969 8.094 1 93.44 174 HIS B C 1
ATOM 3081 O O . HIS B 1 174 ? 8.914 23.156 7.746 1 93.44 174 HIS B O 1
ATOM 3087 N N . VAL B 1 175 ? 7.969 21.344 8.523 1 95.81 175 VAL B N 1
ATOM 3088 C CA . VAL B 1 175 ? 6.668 21.984 8.711 1 95.81 175 VAL B CA 1
ATOM 3089 C C . VAL B 1 175 ? 6.137 21.672 10.109 1 95.81 175 VAL B C 1
ATOM 3091 O O . VAL B 1 175 ? 6.465 20.641 10.688 1 95.81 175 VAL B O 1
ATOM 3094 N N . PRO B 1 176 ? 5.27 22.531 10.609 1 97.31 176 PRO B N 1
ATOM 3095 C CA . PRO B 1 176 ? 4.828 22.406 12 1 97.31 176 PRO B CA 1
ATOM 3096 C C . PRO B 1 176 ? 3.891 21.219 12.211 1 97.31 176 PRO B C 1
ATOM 3098 O O . PRO B 1 176 ? 3.715 20.766 13.344 1 97.31 176 PRO B O 1
ATOM 3101 N N . ILE B 1 177 ? 3.264 20.719 11.164 1 98.19 177 ILE B N 1
ATOM 3102 C CA . ILE B 1 177 ? 2.303 19.625 11.258 1 98.19 177 ILE B CA 1
ATOM 3103 C C . ILE B 1 177 ? 2.635 18.547 10.227 1 98.19 177 ILE B C 1
ATOM 3105 O O . ILE B 1 177 ? 2.918 18.859 9.07 1 98.19 177 ILE B O 1
ATOM 3109 N N . LEU B 1 178 ? 2.648 17.344 10.672 1 98.12 178 LEU B N 1
ATOM 3110 C CA . LEU B 1 178 ? 2.887 16.234 9.766 1 98.12 178 LEU B CA 1
ATOM 3111 C C . LEU B 1 178 ? 1.811 15.156 9.914 1 98.12 178 LEU B C 1
ATOM 3113 O O . LEU B 1 178 ? 1.54 14.703 11.031 1 98.12 178 LEU B O 1
ATOM 3117 N N . LEU B 1 179 ? 1.125 14.828 8.82 1 97.94 179 LEU B N 1
ATOM 3118 C CA . LEU B 1 179 ? 0.122 13.766 8.766 1 97.94 179 LEU B CA 1
ATOM 3119 C C . LEU B 1 179 ? 0.701 12.5 8.141 1 97.94 179 LEU B C 1
ATOM 3121 O O . LEU B 1 179 ? 1.273 12.547 7.051 1 97.94 179 LEU B O 1
ATOM 3125 N N . LEU B 1 180 ? 0.569 11.391 8.828 1 96.56 180 LEU B N 1
ATOM 3126 C CA . LEU B 1 180 ? 1.156 10.133 8.383 1 96.56 180 LEU B CA 1
ATOM 3127 C C . LEU B 1 180 ? 0.085 9.062 8.219 1 96.56 180 LEU B C 1
ATOM 3129 O O . LEU B 1 180 ? -0.53 8.641 9.203 1 96.56 180 LEU B O 1
ATOM 3133 N N . ASP B 1 181 ? -0.138 8.664 7.023 1 93.31 181 ASP B N 1
ATOM 3134 C CA . ASP B 1 181 ? -1.106 7.609 6.73 1 93.31 181 ASP B CA 1
ATOM 3135 C C . ASP B 1 181 ? -0.406 6.285 6.438 1 93.31 181 ASP B C 1
ATOM 3137 O O . ASP B 1 181 ? -0.034 6.016 5.293 1 93.31 181 ASP B O 1
ATOM 3141 N N . GLU B 1 182 ? -0.217 5.473 7.484 1 90 182 GLU B N 1
ATOM 3142 C CA . GLU B 1 182 ? 0.401 4.152 7.449 1 90 182 GLU B CA 1
ATOM 3143 C C . GLU B 1 182 ? 1.821 4.223 6.895 1 90 182 GLU B C 1
ATOM 3145 O O . GLU B 1 182 ? 2.166 3.49 5.965 1 90 182 GLU B O 1
ATOM 3150 N N . PRO B 1 183 ? 2.668 4.949 7.59 1 91.5 183 PRO B N 1
ATOM 3151 C CA . PRO B 1 183 ? 4.008 5.211 7.062 1 91.5 183 PRO B CA 1
ATOM 3152 C C . PRO B 1 183 ? 4.902 3.971 7.078 1 91.5 183 PRO B C 1
ATOM 3154 O O . PRO B 1 183 ? 5.91 3.92 6.371 1 91.5 183 PRO B O 1
ATOM 3157 N N . THR B 1 184 ? 4.555 2.982 7.836 1 89.62 184 THR B N 1
ATOM 3158 C CA . THR B 1 184 ? 5.438 1.83 7.961 1 89.62 184 THR B CA 1
ATOM 3159 C C . THR B 1 184 ? 4.848 0.612 7.258 1 89.62 184 THR B C 1
ATOM 3161 O O . THR B 1 184 ? 5.344 -0.505 7.414 1 89.62 184 THR B O 1
ATOM 3164 N N . ALA B 1 185 ? 3.812 0.864 6.539 1 84.12 185 ALA B N 1
ATOM 3165 C CA . ALA B 1 185 ? 3.227 -0.24 5.785 1 84.12 185 ALA B CA 1
ATOM 3166 C C . ALA B 1 185 ? 4.234 -0.831 4.805 1 84.12 185 ALA B C 1
ATOM 3168 O O . ALA B 1 185 ? 5.012 -0.098 4.188 1 84.12 185 ALA B O 1
ATOM 3169 N N . SER B 1 186 ? 4.34 -2.131 4.719 1 79.38 186 SER B N 1
ATOM 3170 C CA . SER B 1 186 ? 5.133 -2.877 3.748 1 79.38 186 SER B CA 1
ATOM 3171 C C . SER B 1 186 ? 6.629 -2.693 4 1 79.38 186 SER B C 1
ATOM 3173 O O . SER B 1 186 ? 7.441 -2.875 3.094 1 79.38 186 SER B O 1
ATOM 3175 N N . LEU B 1 187 ? 6.988 -2.203 5.141 1 87.69 187 LEU B N 1
ATOM 3176 C CA . LEU B 1 187 ? 8.398 -2.057 5.469 1 87.69 187 LEU B CA 1
ATOM 3177 C C . LEU B 1 187 ? 8.883 -3.215 6.336 1 87.69 187 LEU B C 1
ATOM 3179 O O . LEU B 1 187 ? 8.141 -3.711 7.184 1 87.69 187 LEU B O 1
ATOM 3183 N N . ASP B 1 188 ? 10.133 -3.637 6.094 1 85.38 188 ASP B N 1
ATOM 3184 C CA . ASP B 1 188 ? 10.742 -4.617 6.988 1 85.38 188 ASP B CA 1
ATOM 3185 C C . ASP B 1 188 ? 11.156 -3.973 8.312 1 85.38 188 ASP B C 1
ATOM 3187 O O . ASP B 1 188 ? 11.055 -2.754 8.469 1 85.38 188 ASP B O 1
ATOM 3191 N N . ALA B 1 189 ? 11.578 -4.793 9.227 1 87.19 189 ALA B N 1
ATOM 3192 C CA . ALA B 1 189 ? 11.852 -4.352 10.594 1 87.19 189 ALA B CA 1
ATOM 3193 C C . ALA B 1 189 ? 12.922 -3.266 10.617 1 87.19 189 ALA B C 1
ATOM 3195 O O . ALA B 1 189 ? 12.781 -2.268 11.328 1 87.19 189 ALA B O 1
ATOM 3196 N N . ALA B 1 190 ? 13.945 -3.434 9.82 1 90.12 190 ALA B N 1
ATOM 3197 C CA . ALA B 1 190 ? 15.055 -2.479 9.812 1 90.12 190 ALA B CA 1
ATOM 3198 C C . ALA B 1 190 ? 14.602 -1.116 9.297 1 90.12 190 ALA B C 1
ATOM 3200 O O . ALA B 1 190 ? 14.906 -0.084 9.906 1 90.12 190 ALA B O 1
ATOM 3201 N N . ASN B 1 191 ? 13.914 -1.104 8.234 1 91.5 191 ASN B N 1
ATOM 3202 C CA . ASN B 1 191 ? 13.43 0.145 7.664 1 91.5 191 ASN B CA 1
ATOM 3203 C C . ASN B 1 191 ? 12.336 0.77 8.531 1 91.5 191 ASN B C 1
ATOM 3205 O O . ASN B 1 191 ? 12.242 1.994 8.625 1 91.5 191 ASN B O 1
ATOM 3209 N N . ARG B 1 192 ? 11.547 -0.044 9.141 1 92.44 192 ARG B N 1
ATOM 3210 C CA . ARG B 1 192 ? 10.547 0.443 10.086 1 92.44 192 ARG B CA 1
ATOM 3211 C C . ARG B 1 192 ? 11.195 1.216 11.227 1 92.44 192 ARG B C 1
ATOM 3213 O O . ARG B 1 192 ? 10.711 2.281 11.617 1 92.44 192 ARG B O 1
ATOM 3220 N N . GLU B 1 193 ? 12.25 0.694 11.695 1 94.75 193 GLU B N 1
ATOM 3221 C CA . GLU B 1 193 ? 12.977 1.346 12.781 1 94.75 193 GLU B CA 1
ATOM 3222 C C . GLU B 1 193 ? 13.477 2.727 12.359 1 94.75 193 GLU B C 1
ATOM 3224 O O . GLU B 1 193 ? 13.414 3.678 13.141 1 94.75 193 GLU B O 1
ATOM 3229 N N . VAL B 1 194 ? 13.945 2.836 11.203 1 96.06 194 VAL B N 1
ATOM 3230 C CA . VAL B 1 194 ? 14.414 4.117 10.695 1 96.06 194 VAL B CA 1
ATOM 3231 C C . VAL B 1 194 ? 13.258 5.117 10.664 1 96.06 194 VAL B C 1
ATOM 3233 O O . VAL B 1 194 ? 13.414 6.262 11.102 1 96.06 194 VAL B O 1
ATOM 3236 N N . VAL B 1 195 ? 12.156 4.699 10.203 1 95.62 195 VAL B N 1
ATOM 3237 C CA . VAL B 1 195 ? 10.992 5.578 10.109 1 95.62 195 VAL B CA 1
ATOM 3238 C C . VAL B 1 195 ? 10.547 6.004 11.508 1 95.62 195 VAL B C 1
ATOM 3240 O O . VAL B 1 195 ? 10.234 7.176 11.734 1 95.62 195 VAL B O 1
ATOM 3243 N N . MET B 1 196 ? 10.586 5.125 12.43 1 96.38 196 MET B N 1
ATOM 3244 C CA . MET B 1 196 ? 10.227 5.441 13.812 1 96.38 196 MET B CA 1
ATOM 3245 C C . MET B 1 196 ? 11.156 6.496 14.391 1 96.38 196 MET B C 1
ATOM 3247 O O . MET B 1 196 ? 10.719 7.41 15.094 1 96.38 196 MET B O 1
ATOM 3251 N N . ARG B 1 197 ? 12.344 6.367 14.094 1 97.12 197 ARG B N 1
ATOM 3252 C CA . ARG B 1 197 ? 13.312 7.352 14.562 1 97.12 197 ARG B CA 1
ATOM 3253 C C . ARG B 1 197 ? 13.055 8.719 13.938 1 97.12 197 ARG B C 1
ATOM 3255 O O . ARG B 1 197 ? 13.148 9.742 14.617 1 97.12 197 ARG B O 1
ATOM 3262 N N . LEU B 1 198 ? 12.766 8.703 12.68 1 97.38 198 LEU B N 1
ATOM 3263 C CA . LEU B 1 198 ? 12.453 9.953 12 1 97.38 198 LEU B CA 1
ATOM 3264 C C . LEU B 1 198 ? 11.25 10.633 12.641 1 97.38 198 LEU B C 1
ATOM 3266 O O . LEU B 1 198 ? 11.242 11.852 12.836 1 97.38 198 LEU B O 1
ATOM 3270 N N . ILE B 1 199 ? 10.266 9.867 12.992 1 97.5 199 ILE B N 1
ATOM 3271 C CA . ILE B 1 199 ? 9.062 10.391 13.648 1 97.5 199 ILE B CA 1
ATOM 3272 C C . ILE B 1 199 ? 9.43 10.984 15 1 97.5 199 ILE B C 1
ATOM 3274 O O . ILE B 1 199 ? 9 12.086 15.344 1 97.5 199 ILE B O 1
ATOM 3278 N N . ALA B 1 200 ? 10.25 10.297 15.727 1 97.5 200 ALA B N 1
ATOM 3279 C CA . ALA B 1 200 ? 10.688 10.766 17.031 1 97.5 200 ALA B CA 1
ATOM 3280 C C . ALA B 1 200 ? 11.445 12.086 16.922 1 97.5 200 ALA B C 1
ATOM 3282 O O . ALA B 1 200 ? 11.281 12.984 17.75 1 97.5 200 ALA B O 1
ATOM 3283 N N . GLU B 1 201 ? 12.273 12.148 15.945 1 97.81 201 GLU B N 1
ATOM 3284 C CA . GLU B 1 201 ? 13.023 13.383 15.703 1 97.81 201 GLU B CA 1
ATOM 3285 C C . GLU B 1 201 ? 12.086 14.547 15.414 1 97.81 201 GLU B C 1
ATOM 3287 O O . GLU B 1 201 ? 12.273 15.648 15.945 1 97.81 201 GLU B O 1
ATOM 3292 N N . LYS B 1 202 ? 11.133 14.32 14.594 1 97.88 202 LYS B N 1
ATOM 3293 C CA . LYS B 1 202 ? 10.164 15.367 14.289 1 97.88 202 LYS B CA 1
ATOM 3294 C C . LYS B 1 202 ? 9.422 15.812 15.547 1 97.88 202 LYS B C 1
ATOM 3296 O O . LYS B 1 202 ? 9.195 17 15.75 1 97.88 202 LYS B O 1
ATOM 3301 N N . LYS B 1 203 ? 9.062 14.914 16.344 1 97.06 203 LYS B N 1
ATOM 3302 C CA . LYS B 1 203 ? 8.398 15.219 17.609 1 97.06 203 LYS B CA 1
ATOM 3303 C C . LYS B 1 203 ? 9.273 16.094 18.5 1 97.06 203 LYS B C 1
ATOM 3305 O O . LYS B 1 203 ? 8.797 17.094 19.047 1 97.06 203 LYS B O 1
ATOM 3310 N N . ARG B 1 204 ? 10.461 15.742 18.594 1 96.94 204 ARG B N 1
ATOM 3311 C CA . ARG B 1 204 ? 11.406 16.5 19.406 1 96.94 204 ARG B CA 1
ATOM 3312 C C . ARG B 1 204 ? 11.57 17.922 18.875 1 96.94 204 ARG B C 1
ATOM 3314 O O . ARG B 1 204 ? 11.766 18.859 19.656 1 96.94 204 ARG B O 1
ATOM 3321 N N . ASP B 1 205 ? 11.445 18.016 17.609 1 97.38 205 ASP B N 1
ATOM 3322 C CA . ASP B 1 205 ? 11.594 19.312 16.969 1 97.38 205 ASP B CA 1
ATOM 3323 C C . ASP B 1 205 ? 10.312 20.141 17.109 1 97.38 205 ASP B C 1
ATOM 3325 O O . ASP B 1 205 ? 10.211 21.234 16.547 1 97.38 205 ASP B O 1
ATOM 3329 N N . GLY B 1 206 ? 9.344 19.625 17.75 1 97 206 GLY B N 1
ATOM 3330 C CA . GLY B 1 206 ? 8.141 20.375 18.062 1 97 206 GLY B CA 1
ATOM 3331 C C . GLY B 1 206 ? 7.035 20.188 17.031 1 97 206 GLY B C 1
ATOM 3332 O O . GLY B 1 206 ? 6.051 20.938 17.031 1 97 206 GLY B O 1
ATOM 3333 N N . VAL B 1 207 ? 7.199 19.266 16.141 1 97.75 207 VAL B N 1
ATOM 3334 C CA . VAL B 1 207 ? 6.207 19.047 15.102 1 97.75 207 VAL B CA 1
ATOM 3335 C C . VAL B 1 207 ? 4.996 18.312 15.68 1 97.75 207 VAL B C 1
ATOM 3337 O O . VAL B 1 207 ? 5.145 17.375 16.453 1 97.75 207 VAL B O 1
ATOM 3340 N N . ALA B 1 208 ? 3.803 18.812 15.414 1 98.44 208 ALA B N 1
ATOM 3341 C CA . ALA B 1 208 ? 2.572 18.094 15.734 1 98.44 208 ALA B CA 1
ATOM 3342 C C . ALA B 1 208 ? 2.295 17 14.703 1 98.44 208 ALA B C 1
ATOM 3344 O O . ALA B 1 208 ? 2.281 17.25 13.5 1 98.44 208 ALA B O 1
ATOM 3345 N N . LEU B 1 209 ? 2.078 15.781 15.195 1 98.38 209 LEU B N 1
ATOM 3346 C CA . LEU B 1 209 ? 1.912 14.664 14.273 1 98.38 209 LEU B CA 1
ATOM 3347 C C . LEU B 1 209 ? 0.571 13.969 14.492 1 98.38 209 LEU B C 1
ATOM 3349 O O . LEU B 1 209 ? 0.122 13.828 15.633 1 98.38 209 LEU B O 1
ATOM 3353 N N . ILE B 1 210 ? -0.074 13.586 13.422 1 98.44 210 ILE B N 1
ATOM 3354 C CA . ILE B 1 210 ? -1.181 12.641 13.422 1 98.44 210 ILE B CA 1
ATOM 3355 C C . ILE B 1 210 ? -0.828 11.43 12.555 1 98.44 210 ILE B C 1
ATOM 3357 O O . ILE B 1 210 ? -0.413 11.594 11.398 1 98.44 210 ILE B O 1
ATOM 3361 N N . ALA B 1 211 ? -0.995 10.273 13.117 1 97.5 211 ALA B N 1
ATOM 3362 C CA . ALA B 1 211 ? -0.604 9.086 12.367 1 97.5 211 ALA B CA 1
ATOM 3363 C C . ALA B 1 211 ? -1.702 8.023 12.406 1 97.5 211 ALA B C 1
ATOM 3365 O O . ALA B 1 211 ? -2.492 7.973 13.352 1 97.5 211 ALA B O 1
ATOM 3366 N N . ILE B 1 212 ? -1.825 7.297 11.375 1 94.5 212 ILE B N 1
ATOM 3367 C CA . ILE B 1 212 ? -2.59 6.059 11.297 1 94.5 212 ILE B CA 1
ATOM 3368 C C . ILE B 1 212 ? -1.639 4.875 11.148 1 94.5 212 ILE B C 1
ATOM 3370 O O . ILE B 1 212 ? -0.836 4.832 10.211 1 94.5 212 ILE B O 1
ATOM 3374 N N . VAL B 1 213 ? -1.689 3.938 12.148 1 91.75 213 VAL B N 1
ATOM 3375 C CA . VAL B 1 213 ? -0.846 2.748 12.094 1 91.75 213 VAL B CA 1
ATOM 3376 C C . VAL B 1 213 ? -1.648 1.528 12.547 1 91.75 213 VAL B C 1
ATOM 3378 O O . VAL B 1 213 ? -2.521 1.634 13.406 1 91.75 213 VAL B O 1
ATOM 3381 N N . HIS B 1 214 ? -1.329 0.438 12.008 1 84.25 214 HIS B N 1
ATOM 3382 C CA . HIS B 1 214 ? -2.059 -0.775 12.359 1 84.25 214 HIS B CA 1
ATOM 3383 C C . HIS B 1 214 ? -1.209 -1.698 13.227 1 84.25 214 HIS B C 1
ATOM 3385 O O . HIS B 1 214 ? -1.736 -2.6 13.883 1 84.25 214 HIS B O 1
ATOM 3391 N N . ASP B 1 215 ? 0.031 -1.486 13.203 1 84.5 215 ASP B N 1
ATOM 3392 C CA . ASP B 1 215 ? 0.934 -2.309 14 1 84.5 215 ASP B CA 1
ATOM 3393 C C . ASP B 1 215 ? 0.969 -1.836 15.453 1 84.5 215 ASP B C 1
ATOM 3395 O O . ASP B 1 215 ? 1.307 -0.683 15.727 1 84.5 215 ASP B O 1
ATOM 3399 N N . ASP B 1 216 ? 0.78 -2.732 16.312 1 86.56 216 ASP B N 1
ATOM 3400 C CA . ASP B 1 216 ? 0.678 -2.391 17.719 1 86.56 216 ASP B CA 1
ATOM 3401 C C . ASP B 1 216 ? 2.02 -1.908 18.281 1 86.56 216 ASP B C 1
ATOM 3403 O O . ASP B 1 216 ? 2.064 -1.001 19.109 1 86.56 216 ASP B O 1
ATOM 3407 N N . GLU B 1 217 ? 3.012 -2.529 17.844 1 87.44 217 GLU B N 1
ATOM 3408 C CA . GLU B 1 217 ? 4.332 -2.131 18.328 1 87.44 217 GLU B CA 1
ATOM 3409 C C . GLU B 1 217 ? 4.676 -0.713 17.875 1 87.44 217 GLU B C 1
ATOM 3411 O O . GLU B 1 217 ? 5.18 0.087 18.672 1 87.44 217 GLU B O 1
ATOM 3416 N N . VAL B 1 218 ? 4.387 -0.444 16.656 1 91.06 218 VAL B N 1
ATOM 3417 C CA . VAL B 1 218 ? 4.637 0.891 16.125 1 91.06 218 VAL B CA 1
ATOM 3418 C C . VAL B 1 218 ? 3.777 1.913 16.859 1 91.06 218 VAL B C 1
ATOM 3420 O O . VAL B 1 218 ? 4.27 2.965 17.281 1 91.06 218 VAL B O 1
ATOM 3423 N N . ARG B 1 219 ? 2.57 1.586 17.094 1 93 219 ARG B N 1
ATOM 3424 C CA . ARG B 1 219 ? 1.632 2.459 17.797 1 93 219 ARG B CA 1
ATOM 3425 C C . ARG B 1 219 ? 2.154 2.828 19.172 1 93 219 ARG B C 1
ATOM 3427 O O . ARG B 1 219 ? 2.178 4.008 19.547 1 93 219 ARG B O 1
ATOM 3434 N N . ALA B 1 220 ? 2.605 1.867 19.891 1 93.88 220 ALA B N 1
ATOM 3435 C CA . ALA B 1 220 ? 3.074 2.061 21.25 1 93.88 220 ALA B CA 1
ATOM 3436 C C . ALA B 1 220 ? 4.309 2.957 21.297 1 93.88 220 ALA B C 1
ATOM 3438 O O . ALA B 1 220 ? 4.492 3.732 22.234 1 93.88 220 ALA B O 1
ATOM 3439 N N . ARG B 1 221 ? 5.023 2.922 20.297 1 94.56 221 ARG B N 1
ATOM 3440 C CA . ARG B 1 221 ? 6.297 3.631 20.297 1 94.56 221 ARG B CA 1
ATOM 3441 C C . ARG B 1 221 ? 6.109 5.086 19.875 1 94.56 221 ARG B C 1
ATOM 3443 O O . ARG B 1 221 ? 6.809 5.973 20.375 1 94.56 221 ARG B O 1
ATOM 3450 N N . ILE B 1 222 ? 5.16 5.336 19.031 1 95.75 222 ILE B N 1
ATOM 3451 C CA . ILE B 1 222 ? 5.148 6.68 18.453 1 95.75 222 ILE B CA 1
ATOM 3452 C C . ILE B 1 222 ? 4.02 7.496 19.094 1 95.75 222 ILE B C 1
ATOM 3454 O O . ILE B 1 222 ? 4.055 8.727 19.078 1 95.75 222 ILE B O 1
ATOM 3458 N N . ALA B 1 223 ? 3.049 6.863 19.656 1 97.31 223 ALA B N 1
ATOM 3459 C CA . ALA B 1 223 ? 1.842 7.562 20.094 1 97.31 223 ALA B CA 1
ATOM 3460 C C . ALA B 1 223 ? 2.035 8.188 21.469 1 97.31 223 ALA B C 1
ATOM 3462 O O . ALA B 1 223 ? 2.42 7.5 22.422 1 97.31 223 ALA B O 1
ATOM 3463 N N . ASP B 1 224 ? 1.777 9.445 21.578 1 97.69 224 ASP B N 1
ATOM 3464 C CA . ASP B 1 224 ? 1.618 10.078 22.875 1 97.69 224 ASP B CA 1
ATOM 3465 C C . ASP B 1 224 ? 0.181 9.953 23.375 1 97.69 224 ASP B C 1
ATOM 3467 O O . ASP B 1 224 ? -0.06 9.922 24.594 1 97.69 224 ASP B O 1
ATOM 3471 N N . ARG B 1 225 ? -0.718 9.938 22.484 1 97.25 225 ARG B N 1
ATOM 3472 C CA . ARG B 1 225 ? -2.145 9.797 22.75 1 97.25 225 ARG B CA 1
ATOM 3473 C C . ARG B 1 225 ? -2.842 9.023 21.641 1 97.25 225 ARG B C 1
ATOM 3475 O O . ARG B 1 225 ? -2.486 9.156 20.469 1 97.25 225 ARG B O 1
ATOM 3482 N N . LEU B 1 226 ? -3.824 8.242 22.031 1 96.12 226 LEU B N 1
ATOM 3483 C CA . LEU B 1 226 ? -4.637 7.48 21.094 1 96.12 226 LEU B CA 1
ATOM 3484 C C . LEU B 1 226 ? -6.055 8.039 21.016 1 96.12 226 LEU B C 1
ATOM 3486 O O . LEU B 1 226 ? -6.648 8.375 22.047 1 96.12 226 LEU B O 1
ATOM 3490 N N . ILE B 1 227 ? -6.531 8.18 19.812 1 95.62 227 ILE B N 1
ATOM 3491 C CA . ILE B 1 227 ? -7.918 8.578 19.594 1 95.62 227 ILE B CA 1
ATOM 3492 C C . ILE B 1 227 ? -8.664 7.473 18.859 1 95.62 227 ILE B C 1
ATOM 3494 O O . ILE B 1 227 ? -8.289 7.098 17.734 1 95.62 227 ILE B O 1
ATOM 3498 N N . ASP B 1 228 ? -9.688 6.992 19.438 1 93.19 228 ASP B N 1
ATOM 3499 C CA . ASP B 1 228 ? -10.516 5.973 18.781 1 93.19 228 ASP B CA 1
ATOM 3500 C C . ASP B 1 228 ? -11.539 6.609 17.859 1 93.19 228 ASP B C 1
ATOM 3502 O O . ASP B 1 228 ? -12.5 7.234 18.312 1 93.19 228 ASP B O 1
ATOM 3506 N N . VAL B 1 229 ? -11.375 6.332 16.625 1 91.25 229 VAL B N 1
ATOM 3507 C CA . VAL B 1 229 ? -12.227 6.953 15.609 1 91.25 229 VAL B CA 1
ATOM 3508 C C . VAL B 1 229 ? -13.547 6.191 15.508 1 91.25 229 VAL B C 1
ATOM 3510 O O . VAL B 1 229 ? -14.531 6.711 14.969 1 91.25 229 VAL B O 1
ATOM 3513 N N . ALA B 1 230 ? -13.516 4.965 15.984 1 85.19 230 ALA B N 1
ATOM 3514 C CA . ALA B 1 230 ? -14.742 4.184 15.953 1 85.19 230 ALA B CA 1
ATOM 3515 C C . ALA B 1 230 ? -15.883 4.922 16.656 1 85.19 230 ALA B C 1
ATOM 3517 O O . ALA B 1 230 ? -17.047 4.754 16.312 1 85.19 230 ALA B O 1
ATOM 3518 N N . SER B 1 231 ? -15.508 5.762 17.547 1 82.88 231 SER B N 1
ATOM 3519 C CA . SER B 1 231 ? -16.5 6.52 18.312 1 82.88 231 SER B CA 1
ATOM 3520 C C . SER B 1 231 ? -17.109 7.629 17.453 1 82.88 231 SER B C 1
ATOM 3522 O O . SER B 1 231 ? -18.188 8.156 17.781 1 82.88 231 SER B O 1
ATOM 3524 N N . PHE B 1 232 ? -16.438 7.961 16.406 1 82.19 232 PHE B N 1
ATOM 3525 C CA . PHE B 1 232 ? -16.906 9.023 15.523 1 82.19 232 PHE B CA 1
ATOM 3526 C C . PHE B 1 232 ? -17.516 8.438 14.258 1 82.19 232 PHE B C 1
ATOM 3528 O O . PHE B 1 232 ? -18 9.18 13.398 1 82.19 232 PHE B O 1
ATOM 3535 N N . ALA B 1 233 ? -17.219 7.156 14.133 1 70.38 233 ALA B N 1
ATOM 3536 C CA . ALA B 1 233 ? -17.703 6.512 12.906 1 70.38 233 ALA B CA 1
ATOM 3537 C C . ALA B 1 233 ? -19.219 6.684 12.758 1 70.38 233 ALA B C 1
ATOM 3539 O O . ALA B 1 233 ? -19.969 6.547 13.727 1 70.38 233 ALA B O 1
ATOM 3540 N N . ALA B 1 234 ? -19.516 7.281 11.586 1 66.88 234 ALA B N 1
ATOM 3541 C CA . ALA B 1 234 ? -20.938 7.473 11.375 1 66.88 234 ALA B CA 1
ATOM 3542 C C . ALA B 1 234 ? -21.672 6.133 11.344 1 66.88 234 ALA B C 1
ATOM 3544 O O . ALA B 1 234 ? -21.125 5.133 10.867 1 66.88 234 ALA B O 1
ATOM 3545 N N . ALA B 1 235 ? -22.359 5.879 12.344 1 54.69 235 ALA B N 1
ATOM 3546 C CA . ALA B 1 235 ? -23.172 4.668 12.406 1 54.69 235 ALA B CA 1
ATOM 3547 C C . ALA B 1 235 ? -23.688 4.285 11.023 1 54.69 235 ALA B C 1
ATOM 3549 O O . ALA B 1 235 ? -24.25 5.121 10.312 1 54.69 235 ALA B O 1
ATOM 3550 N N . ALA B 1 236 ? -22.75 3.355 10.297 1 43.53 236 ALA B N 1
ATOM 3551 C CA . ALA B 1 236 ? -23.406 2.785 9.125 1 43.53 236 ALA B CA 1
ATOM 3552 C C . ALA B 1 236 ? -24.812 2.277 9.477 1 43.53 236 ALA B C 1
ATOM 3554 O O . ALA B 1 236 ? -25 1.652 10.523 1 43.53 236 ALA B O 1
#

pLDDT: mean 89.18, std 11.31, range [32.88, 98.44]

Secondary structure (DSSP, 8-state):
----TTEEEEEEEEEEEEEEGGGTTEEEEEEEEEEEEEETT-EEEEE--TTSSHHHHHHHHHTSS---EEEEE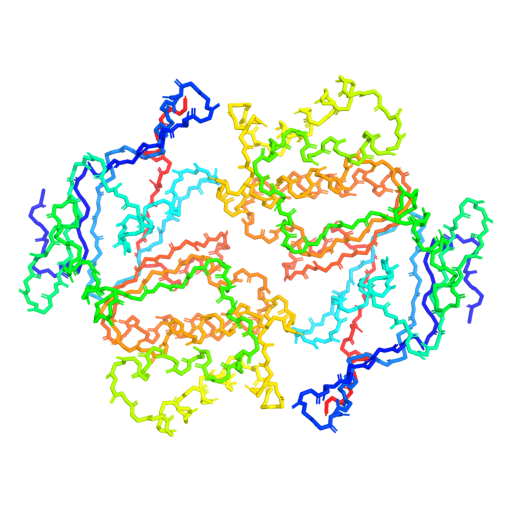EEETTEEEETTT--HHHHHHHHHHTEEEE-SS--PPTT--HHHHHHHHHHHTT--HHHHHHHHHHHHHHTT--GGGTTS-GGGS-HHHHHHHHHHHHHHS--SEEEEESTTTT--HHHHHHHHHHHHHHHHTT-EEEEE---HHHHHHH-SEEEEGGGTB---/----TTEEEEEEEEEEEEEEGGGTTEEEEEEEEEEEEEETT-EEEEE--TTSSHHHHHHHHHTSS---EEEEEEEETTEEEETTT--HHHHHHHHHHTEEEE-SS--PPTT--HHHHHHHHHHHTT--HHHHHHHHHHHHHHTT--GGGTTS-GGGS-HHHHHHHHHHHHHHS--SEEEEESTTTT--HHHHHHHHHHHHHHHHTT-EEEEE---HHHHHHH-SEEEEGGGTB---